Protein AF-A0A7V5ZGB4-F1 (afdb_monomer_lite)

pLDDT: mean 80.27, std 27.48, range [22.86, 98.88]

Foldseek 3Di:
DDDDDDDDDDDDDDDDDDDDDDDDDDDDDDDDDDDPDDPPPPPPPPDPDDDDDDDDDDDDDDDDDDDDDDDDDDDDDDDDDDDDDDDDDDDDDDDDDDDDDDDDDDDDDDDDDDDDDDDDDDDDDDDDDPDDPFPQQLVQVQVVCVPDDFDPFFFAFFLVLVVVLLCCCCPVVPDPPLLLLLLLLVLLLVCCCVVPVVWAEEEEEAALDSLSLSSLSNQLVNVVVPHQYEYEYLADLVSRDDSSVVSNVSSVVSPHRYHYCNPHPVVVLVSLVPGQEYEYSHDAQPDDDADDDPRLVSLVSQQPSPHAYEYRAFWPRDHLAWQDRPGRTHQHLAYEHEDGHGPLCQHPPSVRSHRHYHYGYSPRDPVSSVVRGQFTEDTLQVLLVLDDDDDPPDALPLLWEEEEAEAWAVQLLLQLLLQLLLVLLAHSAYEYEFAPNSQVVSCVSCVRHHYDHAHADPVRAHQLPDCLVVLVRGQAYEYARHRDQDPRSLSNLVCCLVRHQEHYEYEHNRLVNQFCPLLSLVPHNYAYEYEDELVSLCRNNVHDSVVCSGHVQVSQQVSQCSNQYWYQHDDQQTWTYHNDDGIYTYNAADQLCVDPSLRSSLSSNLSSSSSSVRDNSSSNRSSSNLLRVLRVVQPVVDPHHDDSSSSSVSSNVSSVVSNVVD

Sequence (662 aa):
MVTSLMGLPWALVMVPATTKTSAGPSGAACEAPAAVARAALARKATSLRNGEFSAMRSVLSDGEARAGTAQPRQQPPGRAPRWLAGVPAGCRHDAQPSSTCALTHLEKLTGRGTGRCQQPREGRRSRAGCQRPRADPLREAARRGQDGGGGPMIPVLDVAGMREADRLTIQELGLPSLVLMEAAADAVTTVVAERFGDSKRIVVAVGPGNNGGDGLAAARQLHCRGFEVVAVLLVEEARLEGDAARQLELARRFGVDVRDASADLAGFSASLAGASLVVDALFGTGLTRPLSGRWAEVVRAINASGVPVVAVDVPSGLSGSLASVPGETVEAAVTVTFGALKVCHVLPPAALRCGEVAVGDIGIPPWVLDSLARCRLLETAEVAGWLAPRSRDAHKGHFGHLLLVAGRHGRAGAAALAARAGVVGGAGLVTVATASGAVTPIQAAVPEAMVDPLPAGADGAVTGEGIEPLLAKATAVAVGPGLGTGDGPRRALETILAAWSGPLLLDADAVTLLAGRVEVLAGREGPTVLTPHPGELARLLGRETAAVAADRLGAAEEAARRGRAVVLAKGAATVVAGPDGPTLVNPTGTPGLASGGAGDVLTGVVGALLAQGVGAREAAAAGAWLHGRAAELAAGRFGGAVPASVVAEHVGLAERELREGA

Structure (mmCIF, N/CA/C/O backbone):
data_AF-A0A7V5ZGB4-F1
#
_entry.id   AF-A0A7V5ZGB4-F1
#
loop_
_atom_site.group_PDB
_atom_site.id
_atom_site.type_symbol
_atom_site.label_atom_id
_atom_site.label_alt_id
_atom_site.label_comp_id
_atom_site.label_asym_id
_atom_site.label_entity_id
_atom_site.label_seq_id
_atom_site.pdbx_PDB_ins_code
_atom_site.Cartn_x
_atom_site.Cartn_y
_atom_site.Cartn_z
_atom_site.occupancy
_atom_site.B_iso_or_equiv
_atom_site.auth_seq_id
_atom_site.auth_comp_id
_atom_site.auth_asym_id
_atom_site.auth_atom_id
_atom_site.pdbx_PDB_model_num
ATOM 1 N N . MET A 1 1 ? 41.050 -44.384 -34.301 1.00 30.30 1 MET A N 1
ATOM 2 C CA . MET A 1 1 ? 41.019 -45.801 -34.725 1.00 30.30 1 MET A CA 1
ATOM 3 C C . MET A 1 1 ? 39.585 -46.268 -34.528 1.00 30.30 1 MET A C 1
ATOM 5 O O . MET A 1 1 ? 39.168 -46.255 -33.385 1.00 30.30 1 MET A O 1
ATOM 9 N N . VAL A 1 2 ? 38.724 -46.569 -35.500 1.00 31.48 2 VAL A N 1
ATOM 10 C CA . VAL A 1 2 ? 38.759 -46.869 -36.951 1.00 31.48 2 VAL A CA 1
ATOM 11 C C . VAL A 1 2 ? 37.297 -46.591 -37.417 1.00 31.48 2 VAL A C 1
ATOM 13 O O . VAL A 1 2 ? 36.390 -47.011 -36.709 1.00 31.48 2 VAL A O 1
ATOM 16 N N . THR A 1 3 ? 37.019 -45.633 -38.325 1.00 31.98 3 THR A N 1
ATOM 17 C CA . THR A 1 3 ? 36.477 -45.811 -39.719 1.00 31.98 3 THR A CA 1
ATOM 18 C C . THR A 1 3 ? 35.401 -46.906 -39.865 1.00 31.98 3 THR A C 1
ATOM 20 O O . THR A 1 3 ? 35.596 -47.993 -39.350 1.00 31.98 3 THR A O 1
ATOM 23 N N . SER A 1 4 ? 34.257 -46.786 -40.553 1.00 30.06 4 SER A N 1
ATOM 24 C CA . SER A 1 4 ? 33.893 -46.227 -41.875 1.00 30.06 4 SER A CA 1
ATOM 25 C C . SER A 1 4 ? 32.355 -46.431 -42.033 1.00 30.06 4 SER A C 1
ATOM 27 O O . SER A 1 4 ? 31.855 -47.418 -41.510 1.00 30.06 4 SER A O 1
ATOM 29 N N . LEU A 1 5 ? 31.528 -45.502 -42.544 1.00 32.22 5 LEU A N 1
ATOM 30 C CA . LEU A 1 5 ? 31.216 -45.145 -43.954 1.00 32.22 5 LEU A CA 1
ATOM 31 C C . LEU A 1 5 ? 30.136 -46.007 -44.672 1.00 32.22 5 LEU A C 1
ATOM 33 O O . LEU A 1 5 ? 30.241 -47.226 -44.716 1.00 32.22 5 LEU A O 1
ATOM 37 N N . MET A 1 6 ? 29.227 -45.281 -45.359 1.00 28.53 6 MET A N 1
ATOM 38 C CA . MET A 1 6 ? 28.305 -45.630 -46.478 1.00 28.53 6 MET A CA 1
ATOM 39 C C . MET A 1 6 ? 26.892 -46.161 -46.121 1.00 28.53 6 MET A C 1
ATOM 41 O O . MET A 1 6 ? 26.761 -47.016 -45.263 1.00 28.53 6 MET A O 1
ATOM 45 N N . GLY A 1 7 ? 25.777 -45.715 -46.731 1.00 25.03 7 GLY A N 1
ATOM 46 C CA . GLY A 1 7 ? 25.574 -44.883 -47.928 1.00 25.03 7 GLY A CA 1
ATOM 47 C C . GLY A 1 7 ? 24.108 -44.418 -48.146 1.00 25.03 7 GLY A C 1
ATOM 48 O O . GLY A 1 7 ? 23.173 -44.940 -47.550 1.00 25.03 7 GLY A O 1
ATOM 49 N N . LEU A 1 8 ? 23.990 -43.384 -48.990 1.00 28.39 8 LEU A N 1
ATOM 50 C CA . LEU A 1 8 ? 22.841 -42.600 -49.517 1.00 28.39 8 LEU A CA 1
ATOM 51 C C . LEU A 1 8 ? 21.956 -43.396 -50.533 1.00 28.39 8 LEU A C 1
ATOM 53 O O . LEU A 1 8 ? 22.288 -44.561 -50.747 1.00 28.39 8 LEU A O 1
ATOM 57 N N . PRO A 1 9 ? 20.943 -42.835 -51.268 1.00 40.94 9 PRO A N 1
ATOM 58 C CA . PRO A 1 9 ? 20.406 -41.453 -51.323 1.00 40.94 9 PRO A CA 1
ATOM 59 C C . PRO A 1 9 ? 18.859 -41.303 -51.320 1.00 40.94 9 PRO A C 1
ATOM 61 O O . PRO A 1 9 ? 18.101 -42.215 -51.639 1.00 40.94 9 PRO A O 1
ATOM 64 N N . TRP A 1 10 ? 18.403 -40.073 -51.052 1.00 26.20 10 TRP A N 1
ATOM 65 C CA . TRP A 1 10 ? 17.052 -39.579 -51.348 1.00 26.20 10 TRP A CA 1
ATOM 66 C C . TRP A 1 10 ? 17.016 -38.944 -52.744 1.00 26.20 10 TRP A C 1
ATOM 68 O O . TRP A 1 10 ? 17.941 -38.229 -53.132 1.00 26.20 10 TRP A O 1
ATOM 78 N N . ALA A 1 11 ? 15.949 -39.221 -53.494 1.00 27.48 11 ALA A N 1
ATOM 79 C CA . ALA A 1 11 ? 15.750 -38.754 -54.858 1.00 27.48 11 ALA A CA 1
ATOM 80 C C . ALA A 1 11 ? 15.211 -37.315 -54.924 1.00 27.48 11 ALA A C 1
ATOM 82 O O . ALA A 1 11 ? 14.317 -36.911 -54.182 1.00 27.48 11 ALA A O 1
ATOM 83 N N . LEU A 1 12 ? 15.782 -36.587 -55.879 1.00 26.50 12 LEU A N 1
ATOM 84 C CA . LEU A 1 12 ? 15.446 -35.263 -56.386 1.00 26.50 12 LEU A CA 1
ATOM 85 C C . LEU A 1 12 ? 14.103 -35.285 -57.145 1.00 26.50 12 LEU A C 1
ATOM 87 O O . LEU A 1 12 ? 13.947 -36.125 -58.026 1.00 26.50 12 LEU A O 1
ATOM 91 N N . VAL A 1 13 ? 13.224 -34.298 -56.934 1.00 25.72 13 VAL A N 1
ATOM 92 C CA . VAL A 1 13 ? 12.413 -33.710 -58.020 1.00 25.72 13 VAL A CA 1
ATOM 93 C C . VAL A 1 13 ? 12.281 -32.207 -57.766 1.00 25.72 13 VAL A C 1
ATOM 95 O O . VAL A 1 13 ? 11.729 -31.770 -56.762 1.00 25.72 13 VAL A O 1
ATOM 98 N N . MET A 1 14 ? 12.801 -31.423 -58.702 1.00 24.92 14 MET A N 1
ATOM 99 C CA . MET A 1 14 ? 12.564 -29.992 -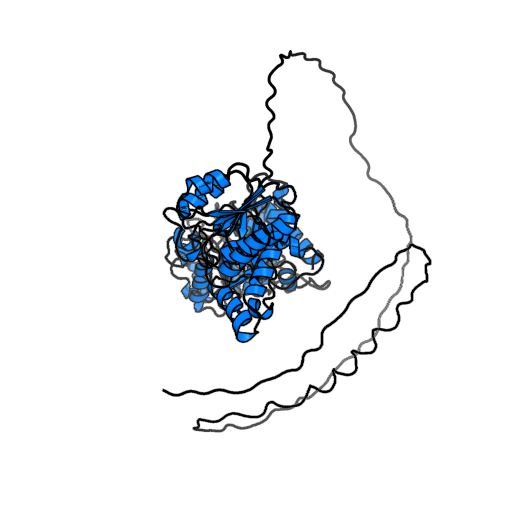58.871 1.00 24.92 14 MET A CA 1
ATOM 100 C C . MET A 1 14 ? 12.214 -29.748 -60.345 1.00 24.92 14 MET A C 1
ATOM 102 O O . MET A 1 14 ? 12.596 -30.552 -61.198 1.00 24.92 14 MET A O 1
ATOM 106 N N . VAL A 1 15 ? 11.647 -28.556 -60.595 1.00 27.30 15 VAL A N 1
ATOM 107 C CA . VAL A 1 15 ? 11.582 -27.789 -61.866 1.00 27.30 15 VAL A CA 1
ATOM 108 C C . VAL A 1 15 ? 10.271 -27.955 -62.682 1.00 27.30 15 VAL A C 1
ATOM 110 O O . VAL A 1 15 ? 9.793 -29.082 -62.781 1.00 27.30 15 VAL A O 1
ATOM 113 N N . PRO A 1 16 ? 9.711 -26.917 -63.373 1.00 39.53 16 PRO A N 1
ATOM 114 C CA . PRO A 1 16 ? 9.844 -25.441 -63.282 1.00 39.53 16 PRO A CA 1
ATOM 115 C C . PRO A 1 16 ? 8.510 -24.635 -63.278 1.00 39.53 16 PRO A C 1
ATOM 117 O O . PRO A 1 16 ? 7.418 -25.145 -63.505 1.00 39.53 16 PRO A O 1
ATOM 120 N N . ALA A 1 17 ? 8.666 -23.313 -63.118 1.00 30.25 17 ALA A N 1
ATOM 121 C CA . ALA A 1 17 ? 7.703 -22.227 -63.341 1.00 30.25 17 ALA A CA 1
ATOM 122 C C . ALA A 1 17 ? 7.402 -21.895 -64.827 1.00 30.25 17 ALA A C 1
ATOM 124 O O . ALA A 1 17 ? 8.215 -22.193 -65.697 1.00 30.25 17 ALA A O 1
ATOM 125 N N . THR A 1 18 ? 6.288 -21.183 -65.093 1.00 27.98 18 THR A N 1
ATOM 126 C CA . THR A 1 18 ? 6.079 -20.140 -66.150 1.00 27.98 18 THR A CA 1
ATOM 127 C C . THR A 1 18 ? 4.649 -19.545 -66.037 1.00 27.98 18 THR A C 1
ATOM 129 O O . THR A 1 18 ? 3.677 -20.283 -66.020 1.00 27.98 18 THR A O 1
ATOM 132 N N . THR A 1 19 ? 4.475 -18.279 -65.617 1.00 30.28 19 THR A N 1
ATOM 133 C CA . THR A 1 19 ? 4.226 -17.009 -66.367 1.00 30.28 19 THR A CA 1
ATOM 134 C C . THR A 1 19 ? 2.770 -16.610 -66.720 1.00 30.28 19 THR A C 1
ATOM 136 O O . THR A 1 19 ? 2.160 -17.208 -67.593 1.00 30.28 19 THR A O 1
ATOM 139 N N . LYS A 1 20 ? 2.391 -15.428 -66.182 1.00 27.73 20 LYS A N 1
ATOM 140 C CA . LYS A 1 20 ? 1.673 -14.255 -66.767 1.00 27.73 20 LYS A CA 1
ATOM 141 C C . LYS A 1 20 ? 0.133 -14.195 -66.967 1.00 27.73 20 LYS A C 1
ATOM 143 O O . LYS A 1 20 ? -0.467 -15.062 -67.581 1.00 27.73 20 LYS A O 1
ATOM 148 N N . THR A 1 21 ? -0.368 -12.979 -66.652 1.00 28.25 21 THR A N 1
ATOM 149 C CA . THR A 1 21 ? -1.541 -12.177 -67.136 1.00 28.25 21 THR A CA 1
ATOM 150 C C . THR A 1 21 ? -2.719 -12.075 -66.145 1.00 28.25 21 THR A C 1
ATOM 152 O O . THR A 1 21 ? -3.300 -13.079 -65.776 1.00 28.25 21 THR A O 1
ATOM 155 N N . SER A 1 22 ? -2.899 -10.959 -65.415 1.00 27.58 22 SER A N 1
ATOM 156 C CA . SER A 1 22 ? -3.471 -9.624 -65.736 1.00 27.58 22 SER A CA 1
ATOM 157 C C . SER A 1 22 ? -5.006 -9.565 -65.842 1.00 27.58 22 SER A C 1
ATOM 159 O O . SER A 1 22 ? -5.560 -10.217 -66.716 1.00 27.58 22 SER A O 1
ATOM 161 N N . ALA A 1 23 ? -5.600 -8.646 -65.057 1.00 29.52 23 ALA A N 1
ATOM 162 C CA . ALA A 1 23 ? -6.821 -7.846 -65.297 1.00 29.52 23 ALA A CA 1
ATOM 163 C C . ALA A 1 23 ? -7.997 -8.033 -64.307 1.00 29.52 23 ALA A C 1
ATOM 165 O O . ALA A 1 23 ? -8.744 -8.994 -64.391 1.00 29.52 23 ALA A O 1
ATOM 166 N N . GLY A 1 24 ? -8.196 -7.009 -63.463 1.00 26.75 24 GLY A N 1
ATOM 167 C CA . GLY A 1 24 ? -9.410 -6.170 -63.466 1.00 26.75 24 GLY A CA 1
ATOM 168 C C . GLY A 1 24 ? -10.706 -6.651 -62.780 1.00 26.75 24 GLY A C 1
ATOM 169 O O . GLY A 1 24 ? -10.885 -7.838 -62.564 1.00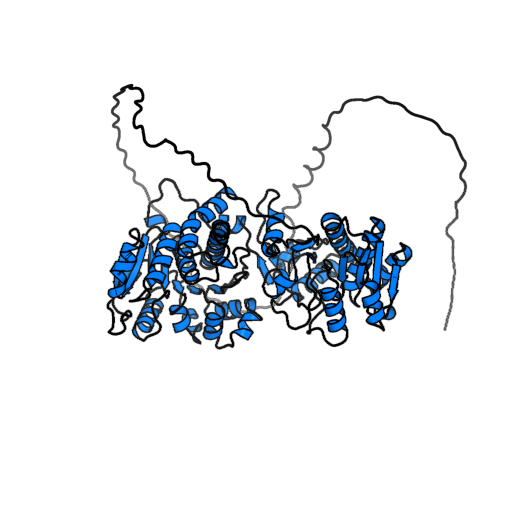 26.75 24 GLY A O 1
ATOM 170 N N . PRO A 1 25 ? -11.612 -5.716 -62.411 1.00 53.12 25 PRO A N 1
ATOM 171 C CA . PRO A 1 25 ? -12.420 -5.789 -61.187 1.00 53.12 25 PRO A CA 1
ATOM 172 C C . PRO A 1 25 ? -13.944 -5.883 -61.418 1.00 53.12 25 PRO A C 1
ATOM 174 O O . PRO A 1 25 ? -14.432 -5.569 -62.499 1.00 53.12 25 PRO A O 1
ATOM 177 N N . SER A 1 26 ? -14.687 -6.259 -60.370 1.00 28.67 26 SER A N 1
ATOM 178 C CA . SER A 1 26 ? -16.130 -6.041 -60.071 1.00 28.67 26 SER A CA 1
ATOM 179 C C . SER A 1 26 ? -16.602 -7.241 -59.231 1.00 28.67 26 SER A C 1
ATOM 181 O O . SER A 1 26 ? -16.187 -8.362 -59.477 1.00 28.67 26 SER A O 1
ATOM 183 N N . GLY A 1 27 ? -17.343 -7.128 -58.132 1.00 25.86 27 GLY A N 1
ATOM 184 C CA . GLY A 1 27 ? -18.430 -6.213 -57.829 1.00 25.86 27 GLY A CA 1
ATOM 185 C C . GLY A 1 27 ? -19.726 -7.022 -57.848 1.00 25.86 27 GLY A C 1
ATOM 186 O O . GLY A 1 27 ? -20.324 -7.133 -58.905 1.00 25.86 27 GLY A O 1
ATOM 187 N N . ALA A 1 28 ? -20.133 -7.599 -56.713 1.00 27.44 28 ALA A N 1
ATOM 188 C CA . ALA A 1 28 ? -21.532 -7.894 -56.384 1.00 27.44 28 ALA A CA 1
ATOM 189 C C . ALA A 1 28 ? -21.635 -8.474 -54.969 1.00 27.44 28 ALA A C 1
ATOM 191 O O . ALA A 1 28 ? -20.954 -9.433 -54.611 1.00 27.44 28 ALA A O 1
ATOM 192 N N . ALA A 1 29 ? -22.502 -7.848 -54.183 1.00 28.59 29 ALA A N 1
ATOM 193 C CA . ALA A 1 29 ? -22.952 -8.285 -52.878 1.00 28.59 29 ALA A CA 1
ATOM 194 C C . ALA A 1 29 ? -23.697 -9.626 -52.948 1.00 28.59 29 ALA A C 1
ATOM 196 O O . ALA A 1 29 ? -24.402 -9.888 -53.920 1.00 28.59 29 ALA A O 1
ATOM 197 N N . CYS A 1 30 ? -23.624 -10.411 -51.874 1.00 25.55 30 CYS A N 1
ATOM 198 C CA . CYS A 1 30 ? -24.725 -11.282 -51.485 1.00 25.55 30 CYS A CA 1
ATOM 199 C C . CYS A 1 30 ? -24.718 -11.490 -49.967 1.00 25.55 30 CYS A C 1
ATOM 201 O O . CYS A 1 30 ? -23.671 -11.636 -49.337 1.00 25.55 30 CYS A O 1
ATOM 203 N N . GLU A 1 31 ? -25.920 -11.417 -49.417 1.00 28.62 31 GLU A N 1
ATOM 204 C CA . GLU A 1 31 ? -26.294 -11.415 -48.010 1.00 28.62 31 GLU A CA 1
ATOM 205 C C . GLU A 1 31 ? -25.891 -12.698 -47.258 1.00 28.62 31 GLU A C 1
ATOM 207 O O . GLU A 1 31 ? -25.752 -13.777 -47.832 1.00 28.62 31 GLU A O 1
ATOM 212 N N . ALA A 1 32 ? -25.719 -12.559 -45.939 1.00 31.72 32 ALA A N 1
ATOM 213 C CA . ALA A 1 32 ? -25.468 -13.641 -44.987 1.00 31.72 32 ALA A CA 1
ATOM 214 C C . ALA A 1 32 ? -26.664 -14.622 -44.885 1.00 31.72 32 ALA A C 1
ATOM 216 O O . ALA A 1 32 ? -27.780 -14.278 -45.274 1.00 31.72 32 ALA A O 1
ATOM 217 N N . PRO A 1 33 ? -26.483 -15.808 -44.265 1.00 33.56 33 PRO A N 1
ATOM 218 C CA . PRO A 1 33 ? -26.745 -15.832 -42.824 1.00 33.56 33 PRO A CA 1
ATOM 219 C C . PRO A 1 33 ? -25.816 -16.732 -41.993 1.00 33.56 33 PRO A C 1
ATOM 221 O O . PRO A 1 33 ? -25.472 -17.862 -42.339 1.00 33.56 33 PRO A O 1
ATOM 224 N N . ALA A 1 34 ? -25.495 -16.222 -40.806 1.00 34.19 34 ALA A N 1
ATOM 225 C CA . ALA A 1 34 ? -24.959 -16.967 -39.681 1.00 34.19 34 ALA A CA 1
ATOM 226 C C . ALA A 1 34 ? -25.966 -18.023 -39.196 1.00 34.19 34 ALA A C 1
ATOM 228 O O . ALA A 1 34 ? -26.988 -17.650 -38.631 1.00 34.19 34 ALA A O 1
ATOM 229 N N . ALA A 1 35 ? -25.673 -19.319 -39.372 1.00 34.34 35 ALA A N 1
ATOM 230 C CA . ALA A 1 35 ? -26.358 -20.401 -38.647 1.00 34.34 35 ALA A CA 1
ATOM 231 C C . ALA A 1 35 ? -25.711 -21.802 -38.777 1.00 34.34 35 ALA A C 1
ATOM 233 O O . ALA A 1 35 ? -26.443 -22.779 -38.739 1.00 34.34 35 ALA A O 1
ATOM 234 N N . VAL A 1 36 ? -24.387 -21.989 -38.904 1.00 33.31 36 VAL A N 1
ATOM 235 C CA . VAL A 1 36 ? -23.796 -23.354 -38.816 1.00 33.31 36 VAL A CA 1
ATOM 236 C C . VAL A 1 36 ? -22.369 -23.334 -38.246 1.00 33.31 36 VAL A C 1
ATOM 238 O O . VAL A 1 36 ? -21.404 -23.529 -38.970 1.00 33.31 36 VAL A O 1
ATOM 241 N N . ALA A 1 37 ? -22.215 -23.094 -36.938 1.00 30.75 37 ALA A N 1
ATOM 242 C CA . ALA A 1 37 ? -20.968 -23.395 -36.204 1.00 30.75 37 ALA A CA 1
ATOM 243 C C . ALA A 1 37 ? -21.164 -23.446 -34.669 1.00 30.75 37 ALA A C 1
ATOM 245 O O . ALA A 1 37 ? -20.340 -22.950 -33.908 1.00 30.75 37 ALA A O 1
ATOM 246 N N . ARG A 1 38 ? -22.272 -24.025 -34.179 1.00 32.50 38 ARG A N 1
ATOM 247 C CA . ARG A 1 38 ? -22.493 -24.287 -32.733 1.00 32.50 38 ARG A CA 1
ATOM 248 C C . ARG A 1 38 ? -23.036 -25.690 -32.426 1.00 32.50 38 ARG A C 1
ATOM 250 O O . ARG A 1 38 ? -23.693 -25.895 -31.414 1.00 32.50 38 ARG A O 1
ATOM 257 N N . ALA A 1 39 ? -22.727 -26.679 -33.265 1.00 33.22 39 ALA A N 1
ATOM 258 C CA . ALA A 1 39 ? -23.197 -28.059 -33.075 1.00 33.22 39 ALA A CA 1
ATOM 259 C C . ALA A 1 39 ? -22.096 -29.140 -33.150 1.00 33.22 39 ALA A C 1
ATOM 261 O O . ALA A 1 39 ? -22.408 -30.310 -33.339 1.00 33.22 39 ALA A O 1
ATOM 262 N N . ALA A 1 40 ? -20.818 -28.782 -32.954 1.00 33.31 40 ALA A N 1
ATOM 263 C CA . ALA A 1 40 ? -19.699 -29.741 -32.977 1.00 33.31 40 ALA A CA 1
ATOM 264 C C . ALA A 1 40 ? -18.853 -29.797 -31.683 1.00 33.31 40 ALA A C 1
ATOM 266 O O . ALA A 1 40 ? -17.840 -30.486 -31.647 1.00 33.31 40 ALA A O 1
ATOM 267 N N . LEU A 1 41 ? -19.277 -29.137 -30.596 1.00 34.84 41 LEU A N 1
ATOM 268 C CA . LEU A 1 41 ? -18.533 -29.083 -29.320 1.00 34.84 41 LEU A CA 1
ATOM 269 C C . LEU A 1 41 ? -19.355 -29.493 -28.082 1.00 34.84 41 LEU A C 1
ATOM 271 O O . LEU A 1 41 ? -18.963 -29.217 -26.956 1.00 34.84 41 LEU A O 1
ATOM 275 N N . ALA A 1 42 ? -20.469 -30.211 -28.271 1.00 35.69 42 ALA A N 1
ATOM 276 C CA . ALA A 1 42 ? -21.334 -30.684 -27.179 1.00 35.69 42 ALA A CA 1
ATOM 277 C C . ALA A 1 42 ? -21.522 -32.217 -27.136 1.00 35.69 42 ALA A C 1
ATOM 279 O O . ALA A 1 42 ? -22.493 -32.710 -26.570 1.00 35.69 42 ALA A O 1
ATOM 280 N N . ARG A 1 43 ? -20.603 -33.000 -27.725 1.00 33.38 43 ARG A N 1
ATOM 281 C CA . ARG A 1 43 ? -20.620 -34.481 -27.648 1.00 33.38 43 ARG A CA 1
ATOM 282 C C . ARG A 1 43 ? -19.262 -35.121 -27.331 1.00 33.38 43 ARG A C 1
ATOM 284 O O . ARG A 1 43 ? -19.006 -36.258 -27.710 1.00 33.38 43 ARG A O 1
ATOM 291 N N . LYS A 1 44 ? -18.393 -34.413 -26.602 1.00 34.28 44 LYS A N 1
ATOM 292 C CA . LYS A 1 44 ? -17.127 -34.979 -26.095 1.00 34.28 44 LYS A CA 1
ATOM 293 C C . LYS A 1 44 ? -16.775 -34.556 -24.660 1.00 34.28 44 LYS A C 1
ATOM 295 O O . LYS A 1 44 ? -15.611 -34.550 -24.290 1.00 34.28 44 LYS A O 1
ATOM 300 N N . ALA A 1 45 ? -17.786 -34.231 -23.849 1.00 33.78 45 ALA A N 1
ATOM 301 C CA . ALA A 1 45 ? -17.633 -33.818 -22.448 1.00 33.78 45 ALA A CA 1
ATOM 302 C C . ALA A 1 45 ? -18.508 -34.646 -21.481 1.00 33.78 45 ALA A C 1
ATOM 304 O O . ALA A 1 45 ? -19.018 -34.136 -20.488 1.00 33.78 45 ALA A O 1
ATOM 305 N N . THR A 1 46 ? -18.709 -35.936 -21.773 1.00 34.53 46 THR A N 1
ATOM 306 C CA . THR A 1 46 ? -19.477 -36.849 -20.899 1.00 34.53 46 THR A CA 1
ATOM 307 C C . THR A 1 46 ? -18.887 -38.264 -20.876 1.00 34.53 46 THR A C 1
ATOM 309 O O . THR A 1 46 ? -19.612 -39.248 -20.916 1.00 34.53 46 THR A O 1
ATOM 312 N N . SER A 1 47 ? -17.553 -38.374 -20.846 1.00 31.95 47 SER A N 1
ATOM 313 C CA . SER A 1 47 ? -16.856 -39.674 -20.764 1.00 31.95 47 SER A CA 1
ATOM 314 C C . SER A 1 47 ? -15.501 -39.635 -20.033 1.00 31.95 47 SER A C 1
ATOM 316 O O . SER A 1 47 ? -14.724 -40.574 -20.152 1.00 31.95 47 SER A O 1
ATOM 318 N N . LEU A 1 48 ? -15.187 -38.581 -19.272 1.00 32.41 48 LEU A N 1
ATOM 319 C CA . LEU A 1 48 ? -13.955 -38.514 -18.462 1.00 32.41 48 LEU A CA 1
ATOM 320 C C . LEU A 1 48 ? -14.233 -37.919 -17.072 1.00 32.41 48 LEU A C 1
ATOM 322 O O . LEU A 1 48 ? -13.560 -37.011 -16.595 1.00 32.41 48 LEU A O 1
ATOM 326 N N . ARG A 1 49 ? -15.280 -38.426 -16.421 1.00 35.66 49 ARG A N 1
ATOM 327 C CA . ARG A 1 49 ? -15.391 -38.459 -14.960 1.00 35.66 49 ARG A CA 1
ATOM 328 C C . ARG A 1 49 ? -15.697 -39.908 -14.615 1.00 35.66 49 ARG A C 1
ATOM 330 O O . ARG A 1 49 ? -16.647 -40.452 -15.169 1.00 35.66 49 ARG A O 1
ATOM 337 N N . ASN A 1 50 ? -14.887 -40.480 -13.729 1.00 32.09 50 ASN A N 1
ATOM 338 C CA . ASN A 1 50 ? -14.827 -41.886 -13.303 1.00 32.09 50 ASN A CA 1
ATOM 339 C C . ASN A 1 50 ? -13.787 -42.719 -14.068 1.00 32.09 50 ASN A C 1
ATOM 341 O O . ASN A 1 50 ? -14.088 -43.349 -15.076 1.00 32.09 50 ASN A O 1
ATOM 345 N N . GLY A 1 51 ? -12.570 -42.750 -13.527 1.00 27.19 51 GLY A N 1
ATOM 346 C CA . GLY A 1 51 ? -11.533 -43.705 -13.899 1.00 27.19 51 GLY A CA 1
ATOM 347 C C . GLY A 1 51 ? -10.164 -43.246 -13.414 1.00 27.19 51 GLY A C 1
ATOM 348 O O . GLY A 1 51 ? -9.657 -42.258 -13.921 1.00 27.19 51 GLY A O 1
ATOM 349 N N . GLU A 1 52 ? -9.600 -43.990 -12.461 1.00 30.00 52 GLU A N 1
ATOM 350 C CA . GLU A 1 52 ? -8.166 -44.037 -12.119 1.00 30.00 52 GLU A CA 1
ATOM 351 C C . GLU A 1 52 ? -7.615 -42.990 -11.131 1.00 30.00 52 GLU A C 1
ATOM 353 O O . GLU A 1 52 ? -6.939 -42.035 -11.484 1.00 30.00 52 GLU A O 1
ATOM 358 N N . PHE A 1 53 ? -7.806 -43.271 -9.837 1.00 28.94 53 PHE A N 1
ATOM 359 C CA . PHE A 1 53 ? -6.746 -43.098 -8.836 1.00 28.94 53 PHE A CA 1
ATOM 360 C C . PHE A 1 53 ? -6.684 -44.377 -7.989 1.00 28.94 53 PHE A C 1
ATOM 362 O O . PHE A 1 53 ? -7.444 -44.568 -7.042 1.00 28.94 53 PHE A O 1
ATOM 369 N N . SER A 1 54 ? -5.807 -45.294 -8.392 1.00 25.52 54 SER A N 1
ATOM 370 C CA . SER A 1 54 ? -5.387 -46.480 -7.644 1.00 25.52 54 SER A CA 1
ATOM 371 C C . SER A 1 54 ? -3.921 -46.751 -7.992 1.00 25.52 54 SER A C 1
ATOM 373 O O . SER A 1 54 ? -3.527 -46.555 -9.137 1.00 25.52 54 SER A O 1
ATOM 375 N N . ALA A 1 55 ? -3.165 -47.221 -6.997 1.00 27.41 55 ALA A N 1
ATOM 376 C CA . ALA A 1 55 ? -1.703 -47.307 -6.885 1.00 27.41 55 ALA A CA 1
ATOM 377 C C . ALA A 1 55 ? -1.047 -45.948 -6.543 1.00 27.41 55 ALA A C 1
ATOM 379 O O . ALA A 1 55 ? -1.206 -44.972 -7.256 1.00 27.41 55 ALA A O 1
ATOM 380 N N . MET A 1 56 ? -0.313 -45.767 -5.442 1.00 25.58 56 MET A N 1
ATOM 381 C CA . MET A 1 56 ? 0.520 -46.720 -4.714 1.00 25.58 56 MET A CA 1
ATOM 382 C C . MET A 1 56 ? 0.799 -46.167 -3.300 1.00 25.58 56 MET A C 1
ATOM 384 O O . MET A 1 56 ? 1.290 -45.050 -3.152 1.00 25.58 56 MET A O 1
ATOM 388 N N . ARG A 1 57 ? 0.486 -46.946 -2.256 1.00 27.17 57 ARG A N 1
ATOM 389 C CA . ARG A 1 57 ? 1.015 -46.781 -0.890 1.00 27.17 57 ARG A CA 1
ATOM 390 C C . ARG A 1 57 ? 1.654 -48.104 -0.468 1.00 27.17 57 ARG A C 1
ATOM 392 O O . ARG A 1 57 ? 0.964 -49.113 -0.391 1.00 27.17 57 ARG A O 1
ATOM 399 N N . SER A 1 58 ? 2.938 -48.058 -0.144 1.00 27.28 58 SER A N 1
ATOM 400 C CA . SER A 1 58 ? 3.654 -48.870 0.854 1.00 27.28 58 SER A CA 1
ATOM 401 C C . SER A 1 58 ? 4.957 -48.085 1.107 1.00 27.28 58 SER A C 1
ATOM 403 O O . SER A 1 58 ? 5.467 -47.464 0.183 1.00 27.28 58 SER A O 1
ATOM 405 N N . VAL A 1 59 ? 5.502 -47.873 2.304 1.00 28.14 59 VAL A N 1
ATOM 406 C CA . VAL A 1 59 ? 5.760 -48.707 3.488 1.00 28.14 59 VAL A CA 1
ATOM 407 C C . VAL A 1 59 ? 5.921 -47.690 4.652 1.00 28.14 59 VAL A C 1
ATOM 409 O O . VAL A 1 59 ? 6.531 -46.647 4.444 1.00 28.14 59 VAL A O 1
ATOM 412 N N . LEU A 1 60 ? 5.277 -47.800 5.816 1.00 27.50 60 LEU A N 1
ATOM 413 C CA . LEU A 1 60 ? 5.764 -48.512 7.004 1.00 27.50 60 LEU A CA 1
ATOM 414 C C . LEU A 1 60 ? 4.654 -48.568 8.072 1.00 27.50 60 LEU A C 1
ATOM 416 O O . LEU A 1 60 ? 3.936 -47.594 8.304 1.00 27.50 60 LEU A O 1
ATOM 420 N N . SER A 1 61 ? 4.563 -49.752 8.670 1.00 27.58 61 SER A N 1
ATOM 421 C CA . SER A 1 61 ? 3.913 -50.160 9.919 1.00 27.58 61 SER A CA 1
ATOM 422 C C . SER A 1 61 ? 4.598 -49.495 11.139 1.00 27.58 61 SER A C 1
ATOM 424 O O . SER A 1 61 ? 5.625 -48.848 10.961 1.00 27.58 61 SER A O 1
ATOM 426 N N . ASP A 1 62 ? 4.132 -49.482 12.392 1.00 27.22 62 ASP A N 1
ATOM 427 C CA . ASP A 1 62 ? 3.320 -50.368 13.242 1.00 27.22 62 ASP A CA 1
ATOM 428 C C . ASP A 1 62 ? 2.648 -49.504 14.343 1.00 27.22 62 ASP A C 1
ATOM 430 O O . ASP A 1 62 ? 3.187 -48.460 14.700 1.00 27.22 62 ASP A O 1
ATOM 434 N N . GLY A 1 63 ? 1.417 -49.803 14.791 1.00 26.31 63 GLY A N 1
ATOM 435 C CA . GLY A 1 63 ? 1.132 -50.428 16.107 1.00 26.31 63 GLY A CA 1
ATOM 436 C C . GLY A 1 63 ? 0.921 -49.359 17.206 1.00 26.31 63 GLY A C 1
ATOM 437 O O . GLY A 1 63 ? 1.721 -48.450 17.324 1.00 26.31 63 GLY A O 1
ATOM 438 N N . GLU A 1 64 ? -0.123 -49.295 18.035 1.00 28.20 64 GLU A N 1
ATOM 439 C CA . GLU A 1 64 ? -1.058 -50.284 18.567 1.00 28.20 64 GLU A CA 1
ATOM 440 C C . GLU A 1 64 ? -2.405 -49.636 18.961 1.00 28.20 64 GLU A C 1
ATOM 442 O O . GLU A 1 64 ? -2.564 -48.421 19.063 1.00 28.20 64 GLU A O 1
ATOM 447 N N . ALA A 1 65 ? -3.384 -50.510 19.184 1.00 28.47 65 ALA A N 1
ATOM 448 C CA . ALA A 1 65 ? -4.797 -50.259 19.411 1.00 28.47 65 ALA A CA 1
ATOM 449 C C . ALA A 1 65 ? -5.200 -50.036 20.885 1.00 28.47 65 ALA A C 1
ATOM 451 O O . ALA A 1 65 ? -4.534 -50.519 21.796 1.00 28.47 65 ALA A O 1
ATOM 452 N N . ARG A 1 66 ? -6.387 -49.431 21.082 1.00 29.19 66 ARG A N 1
ATOM 453 C CA . ARG A 1 66 ? -7.525 -49.873 21.942 1.00 29.19 66 ARG A CA 1
ATOM 454 C C . ARG A 1 66 ? -8.615 -48.782 21.903 1.00 29.19 66 ARG A C 1
ATOM 456 O O . ARG A 1 66 ? -8.371 -47.657 22.306 1.00 29.19 66 ARG A O 1
ATOM 463 N N . ALA A 1 67 ? -9.714 -48.985 21.173 1.00 29.03 67 ALA A N 1
ATOM 464 C CA . ALA A 1 67 ? -10.967 -49.643 21.585 1.00 29.03 67 ALA A CA 1
ATOM 465 C C . ALA A 1 67 ? -11.838 -48.801 22.547 1.00 29.03 67 ALA A C 1
ATOM 467 O O . ALA A 1 67 ? -11.476 -48.591 23.699 1.00 29.03 67 ALA A O 1
ATOM 468 N N . GLY A 1 68 ? -13.018 -48.381 22.069 1.00 26.59 68 GLY A N 1
ATOM 469 C CA . GLY A 1 68 ? -14.039 -47.666 22.844 1.00 26.59 68 GLY A CA 1
ATOM 470 C C . GLY A 1 68 ? -15.296 -47.369 22.019 1.00 26.59 68 GLY A C 1
ATOM 471 O O . GLY A 1 68 ? -15.327 -46.438 21.231 1.00 26.59 68 GLY A O 1
ATOM 472 N N . THR A 1 69 ? -16.302 -48.221 22.168 1.00 29.19 69 THR A N 1
ATOM 473 C CA . THR A 1 69 ? -17.550 -48.394 21.404 1.00 29.19 69 THR A CA 1
ATOM 474 C C . THR A 1 69 ? -18.672 -47.356 21.624 1.00 29.19 69 THR A C 1
ATOM 476 O O . THR A 1 69 ? -18.804 -46.815 22.714 1.00 29.19 69 THR A O 1
ATOM 479 N N . ALA A 1 70 ? -19.587 -47.313 20.633 1.00 28.52 70 ALA A N 1
ATOM 480 C CA . ALA A 1 70 ? -21.068 -47.269 20.737 1.00 28.52 70 ALA A CA 1
ATOM 481 C C . ALA A 1 70 ? -21.861 -45.946 20.523 1.00 28.52 70 ALA A C 1
ATOM 483 O O . ALA A 1 70 ? -22.069 -45.161 21.437 1.00 28.52 70 ALA A O 1
ATOM 484 N N . GLN A 1 71 ? -22.410 -45.852 19.297 1.00 31.12 71 GLN A N 1
ATOM 485 C CA . GLN A 1 71 ? -23.804 -45.595 18.849 1.00 31.12 71 GLN A CA 1
ATOM 486 C C . GLN A 1 71 ? -24.657 -44.357 19.269 1.00 31.12 71 GLN A C 1
ATOM 488 O O . GLN A 1 71 ? -24.637 -43.924 20.417 1.00 31.12 71 GLN A O 1
ATOM 493 N N . PRO A 1 72 ? -25.515 -43.847 18.340 1.00 33.69 72 PRO A N 1
ATOM 494 C CA . PRO A 1 72 ? -26.296 -42.611 18.484 1.00 33.69 72 PRO A CA 1
ATOM 495 C C . PRO A 1 72 ? -27.745 -42.833 18.968 1.00 33.69 72 PRO A C 1
ATOM 497 O O . PRO A 1 72 ? -28.353 -43.873 18.705 1.00 33.69 72 PRO A O 1
ATOM 500 N N . ARG A 1 73 ? -28.341 -41.818 19.615 1.00 29.86 73 ARG A N 1
ATOM 501 C CA . ARG A 1 73 ? -29.755 -41.804 20.037 1.00 29.86 73 ARG A CA 1
ATOM 502 C C . ARG A 1 73 ? -30.604 -40.755 19.299 1.00 29.86 73 ARG A C 1
ATOM 504 O O . ARG A 1 73 ? -30.336 -39.563 19.337 1.00 29.86 73 ARG A O 1
ATOM 511 N N . GLN A 1 74 ? -31.624 -41.312 18.653 1.00 29.00 74 GLN A N 1
ATOM 512 C CA . GLN A 1 74 ? -32.982 -40.888 18.276 1.00 29.00 74 GLN A CA 1
ATOM 513 C C . GLN A 1 74 ? -33.571 -39.541 18.771 1.00 29.00 74 GLN A C 1
ATOM 515 O O . GLN A 1 74 ? -33.443 -39.166 19.933 1.00 29.00 74 GLN A O 1
ATOM 520 N N . GLN A 1 75 ? -34.351 -38.919 17.867 1.00 34.09 75 GLN A N 1
ATOM 521 C CA . GLN A 1 75 ? -35.423 -37.926 18.107 1.00 34.09 75 GLN A CA 1
ATOM 522 C C . GLN A 1 75 ? -36.574 -38.493 18.964 1.00 34.09 75 GLN A C 1
ATOM 524 O O . GLN A 1 75 ? -36.712 -39.717 19.028 1.00 34.09 75 GLN A O 1
ATOM 529 N N . PRO A 1 76 ? -37.448 -37.634 19.544 1.00 39.16 76 PRO A N 1
ATOM 530 C CA . PRO A 1 76 ? -38.871 -37.629 19.122 1.00 39.16 76 PRO A CA 1
ATOM 531 C C . PRO A 1 76 ? -39.524 -36.192 19.221 1.00 39.16 76 PRO A C 1
ATOM 533 O O . PRO A 1 76 ? -38.770 -35.221 19.214 1.00 39.16 76 PRO A O 1
ATOM 536 N N . PRO A 1 77 ? -40.869 -35.964 19.194 1.00 43.19 77 PRO A N 1
ATOM 537 C CA . PRO A 1 77 ? -41.510 -35.169 18.131 1.00 43.19 77 PRO A CA 1
ATOM 538 C C . PRO A 1 77 ? -42.404 -33.980 18.597 1.00 43.19 77 PRO A C 1
ATOM 540 O O . PRO A 1 77 ? -42.815 -33.890 19.745 1.00 43.19 77 PRO A O 1
ATOM 543 N N . GLY A 1 78 ? -42.778 -33.122 17.634 1.00 27.56 78 GLY A N 1
ATOM 544 C CA . GLY A 1 78 ? -44.104 -32.496 17.444 1.00 27.56 78 GLY A CA 1
ATOM 545 C C . GLY A 1 78 ? -44.741 -31.592 18.518 1.00 27.56 78 GLY A C 1
ATOM 546 O O . GLY A 1 78 ? -45.087 -32.051 19.599 1.00 27.56 78 GLY A O 1
ATOM 547 N N . ARG A 1 79 ? -45.107 -30.358 18.119 1.00 28.75 79 ARG A N 1
ATOM 548 C CA . ARG A 1 79 ? -46.451 -29.750 18.312 1.00 28.75 79 ARG A CA 1
ATOM 549 C C . ARG A 1 79 ? -46.550 -28.356 17.671 1.00 28.75 79 ARG A C 1
ATOM 551 O O . ARG A 1 79 ? -45.730 -27.486 17.931 1.00 28.75 79 ARG A O 1
ATOM 558 N N . ALA A 1 80 ? -47.596 -28.156 16.870 1.00 31.11 80 ALA A N 1
ATOM 559 C CA . ALA A 1 80 ? -48.096 -26.851 16.431 1.00 31.11 80 ALA A CA 1
ATOM 560 C C . ALA A 1 80 ? -49.124 -26.296 17.439 1.00 31.11 80 ALA A C 1
ATOM 562 O O . ALA A 1 80 ? -49.687 -27.070 18.221 1.00 31.11 80 ALA A O 1
ATOM 563 N N . PRO A 1 81 ? -49.472 -24.999 17.339 1.00 38.38 81 PRO A N 1
ATOM 564 C CA . PRO A 1 81 ? -50.894 -24.666 17.250 1.00 38.38 81 PRO A CA 1
ATOM 565 C C . PRO A 1 81 ? -51.241 -23.594 16.197 1.00 38.38 81 PRO A C 1
ATOM 567 O O . PRO A 1 81 ? -50.487 -22.666 15.921 1.00 38.38 81 PRO A O 1
ATOM 570 N N . ARG A 1 82 ? -52.449 -23.753 15.642 1.00 29.72 82 ARG A N 1
ATOM 571 C CA . ARG A 1 82 ? -53.246 -22.787 14.861 1.00 29.72 82 ARG A CA 1
ATOM 572 C C . ARG A 1 82 ? -53.896 -21.739 15.775 1.00 29.72 82 ARG A C 1
ATOM 574 O O . ARG A 1 82 ? -54.414 -22.155 16.800 1.00 29.72 82 ARG A O 1
ATOM 581 N N . TRP A 1 83 ? -54.032 -20.494 15.297 1.00 28.50 83 TRP A N 1
ATOM 582 C CA . TRP A 1 83 ? -55.189 -19.568 15.440 1.00 28.50 83 TRP A CA 1
ATOM 583 C C . TRP A 1 83 ? -55.069 -18.523 14.300 1.00 28.50 83 TRP A C 1
ATOM 585 O O . TRP A 1 83 ? -54.011 -17.927 14.153 1.00 28.50 83 TRP A O 1
ATOM 595 N N . LEU A 1 84 ? -55.896 -18.528 13.245 1.00 27.73 84 LEU A N 1
ATOM 596 C CA . LEU A 1 84 ? -57.230 -17.918 13.044 1.00 27.73 84 LEU A CA 1
ATOM 597 C C . LEU A 1 84 ? -57.311 -16.374 13.143 1.00 27.73 84 LEU A C 1
ATOM 599 O O . LEU A 1 84 ? -57.329 -15.821 14.231 1.00 27.73 84 LEU A O 1
ATOM 603 N N . ALA A 1 85 ? -57.477 -15.774 11.952 1.00 27.98 85 ALA A N 1
ATOM 604 C CA . ALA A 1 85 ? -58.419 -14.717 11.545 1.00 27.98 85 ALA A CA 1
ATOM 605 C C . ALA A 1 85 ? -58.419 -13.327 12.220 1.00 27.98 85 ALA A C 1
ATOM 607 O O . ALA A 1 85 ? -58.578 -13.196 13.426 1.00 27.98 85 ALA A O 1
ATOM 608 N N . GLY A 1 86 ? -58.436 -12.280 11.380 1.00 26.58 86 GLY A N 1
ATOM 609 C CA . GLY A 1 86 ? -58.920 -10.950 11.769 1.00 26.58 86 GLY A CA 1
ATOM 610 C C . GLY A 1 86 ? -58.448 -9.799 10.880 1.00 26.58 86 GLY A C 1
ATOM 611 O O . GLY A 1 86 ? -57.578 -9.037 11.277 1.00 26.58 86 GLY A O 1
ATOM 612 N N . VAL A 1 87 ? -59.037 -9.656 9.690 1.00 30.70 87 VAL A N 1
ATOM 613 C CA . VAL A 1 87 ? -59.018 -8.408 8.900 1.00 30.70 87 VAL A CA 1
ATOM 614 C C . VAL A 1 87 ? -60.037 -7.432 9.503 1.00 30.70 87 VAL A C 1
ATOM 616 O O . VAL A 1 87 ? -61.110 -7.873 9.918 1.00 30.70 87 VAL A O 1
ATOM 619 N N . PRO A 1 88 ? -59.777 -6.116 9.446 1.00 33.75 88 PRO A N 1
ATOM 620 C CA . PRO A 1 88 ? -60.827 -5.216 8.982 1.00 33.75 88 PRO A CA 1
ATOM 621 C C . PRO A 1 88 ? -60.363 -4.274 7.862 1.00 33.75 88 PRO A C 1
ATOM 623 O O . PRO A 1 88 ? -59.213 -3.852 7.780 1.00 33.75 88 PRO A O 1
ATOM 626 N N . ALA A 1 89 ? -61.324 -3.979 6.991 1.00 30.00 89 ALA A N 1
ATOM 627 C CA . ALA A 1 89 ? -61.258 -3.068 5.859 1.00 30.00 89 ALA A CA 1
ATOM 628 C C . ALA A 1 89 ? -61.758 -1.652 6.222 1.00 30.00 89 ALA A C 1
ATOM 630 O O . ALA A 1 89 ? -62.544 -1.496 7.154 1.00 30.00 89 ALA A O 1
ATOM 631 N N . GLY A 1 90 ? -61.391 -0.665 5.392 1.00 26.62 90 GLY A N 1
ATOM 632 C CA . GLY A 1 90 ? -61.939 0.706 5.348 1.00 26.62 90 GLY A CA 1
ATOM 633 C C . GLY A 1 90 ? -60.987 1.735 5.976 1.00 26.62 90 GLY A C 1
ATOM 634 O O . GLY A 1 90 ? -60.501 1.511 7.070 1.00 26.62 90 GLY A O 1
ATOM 635 N N . CYS A 1 91 ? -60.616 2.858 5.356 1.00 25.27 91 CYS A N 1
ATOM 636 C CA . CYS A 1 91 ? -61.383 3.743 4.482 1.00 25.27 91 CYS A CA 1
ATOM 637 C C . CYS A 1 91 ? -60.496 4.449 3.437 1.00 25.27 91 CYS A C 1
ATOM 639 O O . CYS A 1 91 ? -59.336 4.765 3.685 1.00 25.27 91 CYS A O 1
ATOM 641 N N . ARG A 1 92 ? -61.099 4.738 2.277 1.00 27.98 92 ARG A N 1
ATOM 642 C CA . ARG A 1 92 ? -60.627 5.693 1.258 1.00 27.98 92 ARG A CA 1
ATOM 643 C C . ARG A 1 92 ? -60.728 7.118 1.800 1.00 27.98 92 ARG A C 1
ATOM 645 O O . ARG A 1 92 ? -61.716 7.367 2.479 1.00 27.98 92 ARG A O 1
ATOM 652 N N . HIS A 1 93 ? -59.836 8.026 1.400 1.00 27.42 93 HIS A N 1
ATOM 653 C CA . HIS A 1 93 ? -60.130 9.443 1.121 1.00 27.42 93 HIS A CA 1
ATOM 654 C C . HIS A 1 93 ? -59.105 9.973 0.101 1.00 27.42 93 HIS A C 1
ATOM 656 O O . HIS A 1 93 ? -57.899 9.901 0.330 1.00 27.42 93 HIS A O 1
ATOM 662 N N . ASP A 1 94 ? -59.616 10.470 -1.026 1.00 29.64 94 ASP A N 1
ATOM 663 C CA . ASP A 1 94 ? -58.914 11.326 -1.984 1.00 29.64 94 ASP A CA 1
ATOM 664 C C . ASP A 1 94 ? -58.678 12.715 -1.371 1.00 29.64 94 ASP A C 1
ATOM 666 O O . ASP A 1 94 ? -59.600 13.270 -0.773 1.00 29.64 94 ASP A O 1
ATOM 670 N N . ALA A 1 95 ? -57.503 13.314 -1.590 1.00 27.97 95 ALA A N 1
ATOM 671 C CA . ALA A 1 95 ? -57.349 14.767 -1.728 1.00 27.97 95 ALA A CA 1
ATOM 672 C C . ALA A 1 95 ? -55.975 15.133 -2.322 1.00 27.97 95 ALA A C 1
ATOM 674 O O . ALA A 1 95 ? -54.934 14.614 -1.929 1.00 27.97 95 ALA A O 1
ATOM 675 N N . GLN A 1 96 ? -56.025 16.040 -3.293 1.00 29.33 96 GLN A N 1
ATOM 676 C CA . GLN A 1 96 ? -54.952 16.609 -4.109 1.00 29.33 96 GLN A CA 1
ATOM 677 C C . GLN A 1 96 ? -53.939 17.503 -3.349 1.00 29.33 96 GLN A C 1
ATOM 679 O O . GLN A 1 96 ? -54.164 17.831 -2.184 1.00 29.33 96 GLN A O 1
ATOM 684 N N . PRO A 1 97 ? -52.819 17.911 -3.996 1.00 36.78 97 PRO A N 1
ATOM 685 C CA . PRO A 1 97 ? -51.671 18.526 -3.335 1.00 36.78 97 PRO A CA 1
ATOM 686 C C . PRO A 1 97 ? -51.824 20.045 -3.181 1.00 36.78 97 PRO A C 1
ATOM 688 O O . PRO A 1 97 ? -52.331 20.723 -4.074 1.00 36.78 97 PRO A O 1
ATOM 691 N N . SER A 1 98 ? -51.300 20.600 -2.087 1.00 27.89 98 SER A N 1
ATOM 692 C CA . SER A 1 98 ? -51.184 22.048 -1.896 1.00 27.89 98 SER A CA 1
ATOM 693 C C . SER A 1 98 ? -49.730 22.477 -1.706 1.00 27.89 98 SER A C 1
ATOM 695 O O . SER A 1 98 ? -49.071 22.145 -0.723 1.00 27.89 98 SER A O 1
ATOM 697 N N . SER A 1 99 ? -49.276 23.271 -2.668 1.00 27.39 99 SER A N 1
ATOM 698 C CA . SER A 1 99 ? -48.191 24.244 -2.595 1.00 27.39 99 SER A CA 1
ATOM 699 C C . SER A 1 99 ? -48.338 25.210 -1.416 1.00 27.39 99 SER A C 1
ATOM 701 O O . SER A 1 99 ? -49.432 25.734 -1.228 1.00 27.39 99 SER A O 1
ATOM 703 N N . THR A 1 100 ? -47.246 25.544 -0.719 1.00 26.59 100 THR A N 1
ATOM 704 C CA . THR A 1 100 ? -46.720 26.919 -0.518 1.00 26.59 100 THR A CA 1
ATOM 705 C C . THR A 1 100 ? -45.601 26.927 0.530 1.00 26.59 100 THR A C 1
ATOM 707 O O . THR A 1 100 ? -45.832 26.578 1.679 1.00 26.59 100 THR A O 1
ATOM 710 N N . CYS A 1 101 ? -44.403 27.388 0.152 1.00 23.94 101 CYS A N 1
ATOM 711 C CA . CYS A 1 101 ? -43.796 28.556 0.801 1.00 23.94 101 CYS A CA 1
ATOM 712 C C . CYS A 1 101 ? -42.657 29.129 -0.071 1.00 23.94 101 CYS A C 1
ATOM 714 O O . CYS A 1 101 ? -41.560 28.586 -0.164 1.00 23.94 101 CYS A O 1
ATOM 716 N N . ALA A 1 102 ? -43.002 30.222 -0.750 1.00 28.11 102 ALA A N 1
ATOM 717 C CA . ALA A 1 102 ? -42.157 31.343 -1.169 1.00 28.11 102 ALA A CA 1
ATOM 718 C C . ALA A 1 102 ? -41.400 31.939 0.048 1.00 28.11 102 ALA A C 1
ATOM 720 O O . ALA A 1 102 ? -41.758 31.640 1.177 1.00 28.11 102 ALA A O 1
ATOM 721 N N . LEU A 1 103 ? -40.411 32.830 0.007 1.00 26.73 103 LEU A N 1
ATOM 722 C CA . LEU A 1 103 ? -39.734 33.706 -0.955 1.00 26.73 103 LEU A CA 1
ATOM 723 C C . LEU A 1 103 ? -38.600 34.359 -0.132 1.00 26.73 103 LEU A C 1
ATOM 725 O O . LEU A 1 103 ? -38.772 34.527 1.074 1.00 26.73 103 LEU A O 1
ATOM 729 N N . THR A 1 104 ? -37.520 34.786 -0.795 1.00 26.86 104 THR A N 1
ATOM 730 C CA . THR A 1 104 ? -36.593 35.923 -0.521 1.00 26.86 104 THR A CA 1
ATOM 731 C C . THR A 1 104 ? -35.180 35.506 -0.966 1.00 26.86 104 THR A C 1
ATOM 733 O O . THR A 1 104 ? -34.767 34.389 -0.706 1.00 26.86 104 THR A O 1
ATOM 736 N N . HIS A 1 105 ? -34.367 36.259 -1.706 1.00 26.59 105 HIS A N 1
ATOM 737 C CA . HIS A 1 105 ? -34.303 37.683 -2.020 1.00 26.59 105 HIS A CA 1
ATOM 738 C C . HIS A 1 105 ? -33.621 37.852 -3.395 1.00 26.59 105 HIS A C 1
ATOM 740 O O . HIS A 1 105 ? -32.649 37.162 -3.698 1.00 26.59 105 HIS A O 1
ATOM 746 N N . LEU A 1 106 ? -34.079 38.813 -4.195 1.00 27.47 106 LEU A N 1
ATOM 747 C CA . LEU A 1 106 ? -33.387 39.318 -5.381 1.00 27.47 106 LEU A CA 1
ATOM 748 C C . LEU A 1 106 ? -33.622 40.829 -5.400 1.00 27.47 106 LEU A C 1
ATOM 750 O O . LEU A 1 106 ? -34.777 41.230 -5.400 1.00 27.47 106 LEU A O 1
ATOM 754 N N . GLU A 1 107 ? -32.556 41.634 -5.354 1.00 28.08 107 GLU A N 1
ATOM 755 C CA . GLU A 1 107 ? -32.405 42.926 -6.052 1.00 28.08 107 GLU A CA 1
ATOM 756 C C . GLU A 1 107 ? -31.001 43.515 -5.789 1.00 28.08 107 GLU A C 1
ATOM 758 O O . GLU A 1 107 ? -30.576 43.663 -4.650 1.00 28.08 107 GLU A O 1
ATOM 763 N N . LYS A 1 108 ? -30.202 43.631 -6.863 1.00 28.84 108 LYS A N 1
ATOM 764 C CA . LYS A 1 108 ? -29.674 44.867 -7.489 1.00 28.84 108 LYS A CA 1
ATOM 765 C C . LYS A 1 108 ? -28.670 45.672 -6.652 1.00 28.84 108 LYS A C 1
ATOM 767 O O . LYS A 1 108 ? -29.010 46.178 -5.597 1.00 28.84 108 LYS A O 1
ATOM 772 N N . LEU A 1 109 ? -27.500 45.948 -7.245 1.00 26.52 109 LEU A N 1
ATOM 773 C CA . LEU A 1 109 ? -27.058 47.319 -7.551 1.00 26.52 109 LEU A CA 1
ATOM 774 C C . LEU A 1 109 ? -25.797 47.335 -8.435 1.00 26.52 109 LEU A C 1
ATOM 776 O O . LEU A 1 109 ? -24.807 46.648 -8.205 1.00 26.52 109 LEU A O 1
ATOM 780 N N . THR A 1 110 ? -25.890 48.151 -9.478 1.00 31.03 110 THR A N 1
ATOM 781 C CA . THR A 1 110 ? -24.866 48.557 -10.441 1.00 31.03 110 THR A CA 1
ATOM 782 C C . THR A 1 110 ? -23.888 49.569 -9.842 1.00 31.03 110 THR A C 1
ATOM 784 O O . THR A 1 110 ? -24.320 50.482 -9.144 1.00 31.03 110 THR A O 1
ATOM 787 N N . GLY A 1 111 ? -22.611 49.514 -10.230 1.00 25.42 111 GLY A N 1
ATOM 788 C CA . GLY A 1 111 ? -21.642 50.578 -9.957 1.00 25.42 111 GLY A CA 1
ATOM 789 C C . GLY A 1 111 ? -20.465 50.555 -10.931 1.00 25.42 111 GLY A C 1
ATOM 790 O O . GLY A 1 111 ? -19.583 49.710 -10.829 1.00 25.42 111 GLY A O 1
ATOM 791 N N . ARG A 1 112 ? -20.462 51.487 -11.893 1.00 31.33 112 ARG A N 1
ATOM 792 C CA . ARG A 1 112 ? -19.297 51.833 -12.721 1.00 31.33 112 ARG A CA 1
ATOM 793 C C . ARG A 1 112 ? -18.274 52.580 -11.859 1.00 31.33 112 ARG A C 1
ATOM 795 O O . ARG A 1 112 ? -18.648 53.517 -11.163 1.00 31.33 112 ARG A O 1
ATOM 802 N N . GLY A 1 113 ? -16.996 52.235 -11.992 1.00 26.12 113 GLY A N 1
ATOM 803 C CA . GLY A 1 113 ? -15.875 52.979 -11.418 1.00 26.12 113 GLY A CA 1
ATOM 804 C C . GLY A 1 113 ? -14.649 52.863 -12.317 1.00 26.12 113 GLY A C 1
ATOM 805 O O . GLY A 1 113 ? -14.063 51.797 -12.460 1.00 26.12 113 GLY A O 1
ATOM 806 N N . THR A 1 114 ? -14.315 53.965 -12.974 1.00 28.81 114 THR A N 1
ATOM 807 C CA . THR A 1 114 ? -13.165 54.179 -13.857 1.00 28.81 114 THR A CA 1
ATOM 808 C C . THR A 1 114 ? -11.844 54.222 -13.087 1.00 28.81 114 THR A C 1
ATOM 810 O O . THR A 1 114 ? -11.751 54.932 -12.091 1.00 28.81 114 THR A O 1
ATOM 813 N N . GLY A 1 115 ? -10.794 53.583 -13.612 1.00 26.42 115 GLY A N 1
ATOM 814 C CA . GLY A 1 115 ? -9.421 53.751 -13.130 1.00 26.42 115 GLY A CA 1
ATOM 815 C C . GLY A 1 115 ? -8.394 53.301 -14.168 1.00 26.42 115 GLY A C 1
ATOM 816 O O . GLY A 1 115 ? -8.147 52.112 -14.331 1.00 26.42 115 GLY A O 1
ATOM 817 N N . ARG A 1 116 ? -7.818 54.266 -14.896 1.00 25.92 116 ARG A N 1
ATOM 818 C CA . ARG A 1 116 ? -6.627 54.100 -15.747 1.00 25.92 116 ARG A CA 1
ATOM 819 C C . ARG A 1 116 ? -5.421 53.701 -14.890 1.00 25.92 116 ARG A C 1
ATOM 821 O O . ARG A 1 116 ? -5.184 54.365 -13.890 1.00 25.92 116 ARG A O 1
ATOM 828 N N . CYS A 1 117 ? -4.579 52.787 -15.380 1.00 24.16 117 CYS A N 1
ATOM 829 C CA . CYS A 1 117 ? -3.124 52.969 -15.309 1.00 24.16 117 CYS A CA 1
ATOM 830 C C . CYS A 1 117 ? -2.373 52.128 -16.363 1.00 24.16 117 CYS A C 1
ATOM 832 O O . CYS A 1 117 ? -2.385 50.904 -16.346 1.00 24.16 117 CYS A O 1
ATOM 834 N N . GLN A 1 118 ? -1.820 52.873 -17.322 1.00 27.41 118 GLN A N 1
ATOM 835 C CA . GLN A 1 118 ? -0.611 52.717 -18.145 1.00 27.41 118 GLN A CA 1
ATOM 836 C C . GLN A 1 118 ? 0.096 51.344 -18.262 1.00 27.41 118 GLN A C 1
ATOM 838 O O . GLN A 1 118 ? 0.533 50.748 -17.285 1.00 27.41 118 GLN A O 1
ATOM 843 N N . GLN A 1 119 ? 0.318 50.934 -19.521 1.00 28.28 119 GLN A N 1
ATOM 844 C CA . GLN A 1 119 ? 1.388 50.010 -19.937 1.00 28.28 119 GLN A CA 1
ATOM 845 C C . GLN A 1 119 ? 2.776 50.684 -19.816 1.00 28.28 119 GLN A C 1
ATOM 847 O O . GLN A 1 119 ? 2.852 51.914 -19.795 1.00 28.28 119 GLN A O 1
ATOM 852 N N . PRO A 1 120 ? 3.869 49.897 -19.862 1.00 31.89 120 PRO A N 1
ATOM 853 C CA . PRO A 1 120 ? 4.494 49.682 -21.170 1.00 31.89 120 PRO A CA 1
ATOM 854 C C . PRO A 1 120 ? 4.782 48.207 -21.510 1.00 31.89 120 PRO A C 1
ATOM 856 O O . PRO A 1 120 ? 4.996 47.358 -20.650 1.00 31.89 120 PRO A O 1
ATOM 859 N N . ARG A 1 121 ? 4.774 47.946 -22.825 1.00 27.52 121 ARG A N 1
ATOM 860 C CA . ARG A 1 121 ? 5.359 46.790 -23.535 1.00 27.52 121 ARG A CA 1
ATOM 861 C C . ARG A 1 121 ? 6.853 46.683 -23.154 1.00 27.52 121 ARG A C 1
ATOM 863 O O . ARG A 1 121 ? 7.464 47.709 -22.900 1.00 27.52 121 ARG A O 1
ATOM 870 N N . GLU A 1 122 ? 7.512 45.530 -23.051 1.00 27.44 122 GLU A N 1
ATOM 871 C CA . GLU A 1 122 ? 7.762 44.529 -24.094 1.00 27.44 122 GLU A CA 1
ATOM 872 C C . GLU A 1 122 ? 8.598 43.375 -23.485 1.00 27.44 122 GLU A C 1
ATOM 874 O O . GLU A 1 122 ? 9.370 43.604 -22.557 1.00 27.44 122 GLU A O 1
ATOM 879 N N . GLY A 1 123 ? 8.488 42.146 -24.012 1.00 23.83 123 GLY A N 1
ATOM 880 C CA . GLY A 1 123 ? 9.407 41.047 -23.668 1.00 23.83 123 GLY A CA 1
ATOM 881 C C . GLY A 1 123 ? 8.758 39.667 -23.569 1.00 23.83 123 GLY A C 1
ATOM 882 O O . GLY A 1 123 ? 8.618 39.107 -22.485 1.00 23.83 123 GLY A O 1
ATOM 883 N N . ARG A 1 124 ? 8.367 39.092 -24.713 1.00 30.22 124 ARG A N 1
ATOM 884 C CA . ARG A 1 124 ? 7.924 37.693 -24.817 1.00 30.22 124 ARG A CA 1
ATOM 885 C C . ARG A 1 124 ? 9.033 36.744 -24.343 1.00 30.22 124 ARG A C 1
ATOM 887 O O . ARG A 1 124 ? 10.077 36.653 -24.980 1.00 30.22 124 ARG A O 1
ATOM 894 N N . ARG A 1 125 ? 8.757 35.952 -23.306 1.00 25.53 125 ARG A N 1
ATOM 895 C CA . ARG A 1 125 ? 9.348 34.619 -23.122 1.00 25.53 125 ARG A CA 1
ATOM 896 C C . ARG A 1 125 ? 8.217 33.625 -22.901 1.00 25.53 125 ARG A C 1
ATOM 898 O O . ARG A 1 125 ? 7.454 33.729 -21.945 1.00 25.53 125 ARG A O 1
ATOM 905 N N . SER A 1 126 ? 8.095 32.692 -23.835 1.00 26.42 126 SER A N 1
ATOM 906 C CA . SER A 1 126 ? 7.200 31.543 -23.784 1.00 26.42 126 SER A CA 1
ATOM 907 C C . SER A 1 126 ? 7.503 30.696 -22.546 1.00 26.42 126 SER A C 1
ATOM 909 O O . SER A 1 126 ? 8.518 30.002 -22.501 1.00 26.42 126 SER A O 1
ATOM 911 N N . ARG A 1 127 ? 6.624 30.733 -21.540 1.00 25.77 127 ARG A N 1
ATOM 912 C CA . ARG A 1 127 ? 6.582 29.702 -20.498 1.00 25.77 127 ARG A CA 1
ATOM 913 C C . ARG A 1 127 ? 5.858 28.485 -21.065 1.00 25.77 127 ARG A C 1
ATOM 915 O O . ARG A 1 127 ? 4.635 28.414 -21.041 1.00 25.77 127 ARG A O 1
ATOM 922 N N . ALA A 1 128 ? 6.641 27.562 -21.610 1.00 27.53 128 ALA A N 1
ATOM 923 C CA . ALA A 1 128 ? 6.248 26.168 -21.740 1.00 27.53 128 ALA A CA 1
ATOM 924 C C . ALA A 1 128 ? 6.309 25.498 -20.355 1.00 27.53 128 ALA A C 1
ATOM 926 O O . ALA A 1 128 ? 7.173 25.832 -19.545 1.00 27.53 128 ALA A O 1
ATOM 927 N N . GLY A 1 129 ? 5.403 24.549 -20.111 1.00 25.73 129 GLY A N 1
ATOM 928 C CA . GLY A 1 129 ? 5.523 23.581 -19.021 1.00 25.73 129 GLY A CA 1
ATOM 929 C C . GLY A 1 129 ? 4.766 23.924 -17.741 1.00 25.73 129 GLY A C 1
ATOM 930 O O . GLY A 1 129 ? 5.364 24.022 -16.675 1.00 25.73 129 GLY A O 1
ATOM 931 N N . CYS A 1 130 ? 3.437 24.037 -17.810 1.00 22.86 130 CYS A N 1
ATOM 932 C CA . CYS A 1 130 ? 2.612 23.728 -16.644 1.00 22.86 130 CYS A CA 1
ATOM 933 C C . CYS A 1 130 ? 2.758 22.218 -16.395 1.00 22.86 130 CYS A C 1
ATOM 935 O O . CYS A 1 130 ? 2.118 21.410 -17.068 1.00 22.86 130 CYS A O 1
ATOM 937 N N . GLN A 1 131 ? 3.685 21.837 -15.512 1.00 25.95 131 GLN A N 1
ATOM 938 C CA . GLN A 1 131 ? 3.806 20.465 -15.033 1.00 25.95 131 GLN A CA 1
ATOM 939 C C . GLN A 1 131 ? 2.499 20.126 -14.316 1.00 25.95 131 GLN A C 1
ATOM 941 O O . GLN A 1 131 ? 2.230 20.616 -13.219 1.00 25.95 131 GLN A O 1
ATOM 946 N N . ARG A 1 132 ? 1.655 19.321 -14.968 1.00 24.66 132 ARG A N 1
ATOM 947 C CA . ARG A 1 132 ? 0.568 18.627 -14.279 1.00 24.66 132 ARG A CA 1
ATOM 948 C C . ARG A 1 132 ? 1.198 17.828 -13.128 1.00 24.66 132 ARG A C 1
ATOM 950 O O . ARG A 1 132 ? 2.270 17.255 -13.338 1.00 24.66 132 ARG A O 1
ATOM 957 N N . PRO A 1 133 ? 0.592 17.789 -11.931 1.00 28.14 133 PRO A N 1
ATOM 958 C CA . PRO A 1 133 ? 1.082 16.920 -10.868 1.00 28.14 133 PRO A CA 1
ATOM 959 C C . PRO A 1 133 ? 1.169 15.486 -11.406 1.00 28.14 133 PRO A C 1
ATOM 961 O O . PRO A 1 133 ? 0.221 15.014 -12.038 1.00 28.14 133 PRO A O 1
ATOM 964 N N . ARG A 1 134 ? 2.327 14.835 -11.212 1.00 37.16 134 ARG A N 1
ATOM 965 C CA . ARG A 1 134 ? 2.545 13.424 -11.566 1.00 37.16 134 ARG A CA 1
ATOM 966 C C . ARG A 1 134 ? 1.396 12.610 -10.955 1.00 37.16 134 ARG A C 1
ATOM 968 O O . ARG A 1 134 ? 1.127 12.752 -9.761 1.00 37.16 134 ARG A O 1
ATOM 975 N N . ALA A 1 135 ? 0.675 11.848 -11.777 1.00 35.81 135 ALA A N 1
ATOM 976 C CA . ALA A 1 135 ? -0.370 10.959 -11.288 1.00 35.81 135 ALA A CA 1
ATOM 977 C C . ALA A 1 135 ? 0.257 9.909 -10.357 1.00 35.81 135 ALA A C 1
ATOM 979 O O . ALA A 1 135 ? 1.402 9.509 -10.554 1.00 35.81 135 ALA A O 1
ATOM 980 N N . ASP A 1 136 ? -0.471 9.522 -9.311 1.00 44.62 136 ASP A N 1
ATOM 981 C CA . ASP A 1 136 ? -0.042 8.479 -8.378 1.00 44.62 136 ASP A CA 1
ATOM 982 C C . ASP A 1 136 ? 0.073 7.134 -9.133 1.00 44.62 136 ASP A C 1
ATOM 984 O O . ASP A 1 136 ? -0.939 6.700 -9.687 1.00 44.62 136 ASP A O 1
ATOM 988 N N . PRO A 1 137 ? 1.250 6.478 -9.171 1.00 37.38 137 PRO A N 1
ATOM 989 C CA . PRO A 1 137 ? 1.479 5.177 -9.816 1.00 37.38 137 PRO A CA 1
ATOM 990 C C . PRO A 1 137 ? 0.413 4.114 -9.523 1.00 37.38 137 PRO A C 1
ATOM 992 O O . PRO A 1 137 ? 0.033 3.337 -10.399 1.00 37.38 137 PRO A O 1
ATOM 995 N N . LEU A 1 138 ? -0.119 4.107 -8.294 1.00 41.72 138 LEU A N 1
ATOM 996 C CA . LEU A 1 138 ? -1.129 3.142 -7.854 1.00 41.72 138 LEU A CA 1
ATOM 997 C C . LEU A 1 138 ? -2.494 3.381 -8.520 1.00 41.72 138 LEU A C 1
ATOM 999 O O . LEU A 1 138 ? -3.286 2.450 -8.666 1.00 41.72 138 LEU A O 1
ATOM 1003 N N . ARG A 1 139 ? -2.765 4.613 -8.978 1.00 44.25 139 ARG A N 1
ATOM 1004 C CA . ARG A 1 139 ? -4.029 4.985 -9.632 1.00 44.25 139 ARG A CA 1
ATOM 1005 C C . ARG A 1 139 ? -4.177 4.429 -11.041 1.00 44.25 139 ARG A C 1
ATOM 1007 O O . ARG A 1 139 ? -5.310 4.349 -11.501 1.00 44.25 139 ARG A O 1
ATOM 1014 N N . GLU A 1 140 ? -3.095 4.114 -11.750 1.00 40.88 140 GLU A N 1
ATOM 1015 C CA . GLU A 1 140 ? -3.175 3.639 -13.142 1.00 40.88 140 GLU A CA 1
ATOM 1016 C C . GLU A 1 140 ? -3.152 2.115 -13.259 1.00 40.88 140 GLU A C 1
ATOM 1018 O O . GLU A 1 140 ? -3.894 1.581 -14.085 1.00 40.88 140 GLU A O 1
ATOM 1023 N N . ALA A 1 141 ? -2.458 1.412 -12.355 1.00 38.22 141 ALA A N 1
ATOM 1024 C CA . ALA A 1 141 ? -2.612 -0.038 -12.209 1.00 38.22 141 ALA A CA 1
ATOM 1025 C C . ALA A 1 141 ? -4.084 -0.418 -11.939 1.00 38.22 141 ALA A C 1
ATOM 1027 O O . ALA A 1 141 ? -4.610 -1.332 -12.567 1.00 38.22 141 ALA A O 1
ATOM 1028 N N . ALA A 1 142 ? -4.786 0.370 -11.112 1.00 37.62 142 ALA A N 1
ATOM 1029 C CA . ALA A 1 142 ? -6.217 0.205 -10.846 1.00 37.62 142 ALA A CA 1
ATOM 1030 C C . ALA A 1 142 ? -7.137 0.622 -12.020 1.00 37.62 142 ALA A C 1
ATOM 1032 O O . ALA A 1 142 ? -8.266 0.146 -12.124 1.00 37.62 142 ALA A O 1
ATOM 1033 N N . ARG A 1 143 ? -6.695 1.503 -12.937 1.00 36.91 143 ARG A N 1
ATOM 1034 C CA . ARG A 1 143 ? -7.531 1.963 -14.071 1.00 36.91 143 ARG A CA 1
ATOM 1035 C C . ARG A 1 143 ? -7.703 0.911 -15.160 1.00 36.91 143 ARG A C 1
ATOM 1037 O O . ARG A 1 143 ? -8.724 0.936 -15.835 1.00 36.91 143 ARG A O 1
ATOM 1044 N N . ARG A 1 144 ? -6.769 -0.033 -15.317 1.00 40.19 144 ARG A N 1
ATOM 1045 C CA . ARG A 1 144 ? -6.942 -1.153 -16.264 1.00 40.19 144 ARG A CA 1
ATOM 1046 C C . ARG A 1 144 ? -7.937 -2.218 -15.774 1.00 40.19 144 ARG A C 1
ATOM 1048 O O . ARG A 1 144 ? -8.320 -3.073 -16.560 1.00 40.19 144 ARG A O 1
ATOM 1055 N N . GLY A 1 145 ? -8.421 -2.119 -14.531 1.00 34.47 145 GLY A N 1
ATOM 1056 C CA . GLY A 1 145 ? -9.580 -2.870 -14.029 1.00 34.47 145 GLY A CA 1
ATOM 1057 C C . GLY A 1 145 ? -10.941 -2.215 -14.321 1.00 34.47 145 GLY A C 1
ATOM 1058 O O . GLY A 1 145 ? -11.967 -2.741 -13.899 1.00 34.47 145 GLY A O 1
ATOM 1059 N N . GLN A 1 146 ? -10.981 -1.062 -15.008 1.00 35.47 146 GLN A N 1
ATOM 1060 C CA . GLN A 1 146 ? -12.229 -0.329 -15.281 1.00 35.47 146 GLN A CA 1
ATOM 1061 C C . GLN A 1 146 ? -12.953 -0.756 -16.565 1.00 35.47 146 GLN A C 1
ATOM 1063 O O . GLN A 1 146 ? -14.083 -0.318 -16.788 1.00 35.47 146 GLN A O 1
ATOM 1068 N N . ASP A 1 147 ? -12.384 -1.673 -17.350 1.00 31.27 147 ASP A N 1
ATOM 1069 C CA . ASP A 1 147 ? -13.111 -2.356 -18.422 1.00 31.27 147 ASP A CA 1
ATOM 1070 C C . ASP A 1 147 ? -13.950 -3.505 -17.831 1.00 31.27 147 ASP A C 1
ATOM 1072 O O . ASP A 1 147 ? -13.652 -4.681 -17.993 1.00 31.27 147 ASP A O 1
ATOM 1076 N N . GLY A 1 148 ? -15.005 -3.134 -17.097 1.00 31.17 148 GLY A N 1
ATOM 1077 C CA . GLY A 1 148 ? -16.193 -3.956 -16.839 1.00 31.17 148 GLY A CA 1
ATOM 1078 C C . GLY A 1 148 ? -15.964 -5.397 -16.366 1.00 31.17 148 GLY A C 1
ATOM 1079 O O . GLY A 1 148 ? -16.279 -6.339 -17.090 1.00 31.17 148 GLY A O 1
ATOM 1080 N N . GLY A 1 149 ? -15.523 -5.569 -15.119 1.00 29.34 149 GLY A N 1
ATOM 1081 C CA . GLY A 1 149 ? -15.566 -6.848 -14.406 1.00 29.34 149 GLY A CA 1
ATOM 1082 C C . GLY A 1 149 ? -14.550 -6.888 -13.273 1.00 29.34 149 GLY A C 1
ATOM 1083 O O . GLY A 1 149 ? -13.359 -7.021 -13.525 1.00 29.34 149 GLY A O 1
ATOM 1084 N N . GLY A 1 150 ? -15.005 -6.769 -12.024 1.00 39.25 150 GLY A N 1
ATOM 1085 C CA . GLY A 1 150 ? -14.133 -6.867 -10.854 1.00 39.25 150 GLY A CA 1
ATOM 1086 C C . GLY A 1 150 ? -13.383 -8.201 -10.811 1.00 39.25 150 GLY A C 1
ATOM 1087 O O . GLY A 1 150 ? -14.001 -9.250 -10.635 1.00 39.25 150 GLY A O 1
ATOM 1088 N N . GLY A 1 151 ? -12.065 -8.160 -11.010 1.00 51.66 151 GLY A N 1
ATOM 1089 C CA . GLY A 1 151 ? -11.188 -9.331 -10.957 1.00 51.66 151 GLY A CA 1
ATOM 1090 C C . GLY A 1 151 ? -10.762 -9.702 -9.528 1.00 51.66 151 GLY A C 1
ATOM 1091 O O . GLY A 1 151 ? -10.978 -8.921 -8.599 1.00 51.66 151 GLY A O 1
ATOM 1092 N N . PRO A 1 152 ? -10.155 -10.889 -9.333 1.00 74.88 152 PRO A N 1
ATOM 1093 C CA . PRO A 1 152 ? -9.530 -11.260 -8.063 1.00 74.88 152 PRO A CA 1
ATOM 1094 C C . PRO A 1 152 ? -8.342 -10.340 -7.735 1.00 74.88 152 PRO A C 1
ATOM 1096 O O . PRO A 1 152 ? -7.722 -9.778 -8.638 1.00 74.88 152 PRO A O 1
ATOM 1099 N N . MET A 1 153 ? -7.988 -10.234 -6.450 1.00 84.06 153 MET A 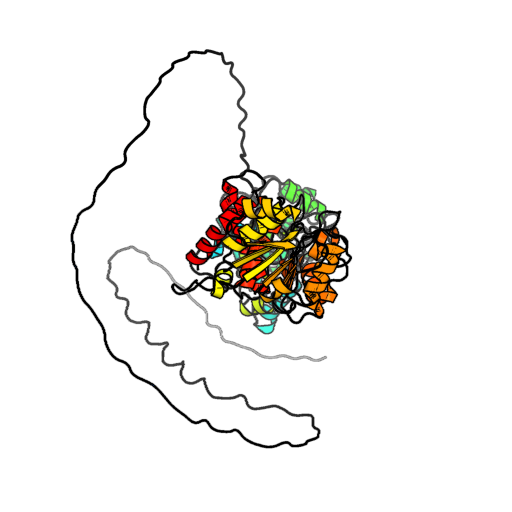N 1
ATOM 1100 C CA . MET A 1 153 ? -6.761 -9.604 -5.947 1.00 84.06 153 MET A CA 1
ATOM 1101 C C . MET A 1 153 ? -5.545 -9.911 -6.830 1.00 84.06 153 MET A C 1
ATOM 1103 O O . MET A 1 153 ? -5.217 -11.078 -7.074 1.00 84.06 153 MET A O 1
ATOM 1107 N N . ILE A 1 154 ? -4.808 -8.865 -7.204 1.00 91.25 154 ILE A N 1
ATOM 1108 C CA . ILE A 1 154 ? -3.673 -8.984 -8.120 1.00 91.25 154 ILE A CA 1
ATOM 1109 C C . ILE A 1 154 ? -2.463 -9.573 -7.374 1.00 91.25 154 ILE A C 1
ATOM 1111 O O . ILE A 1 154 ? -2.053 -9.014 -6.347 1.00 91.25 154 ILE A O 1
ATOM 1115 N N . PRO A 1 155 ? -1.856 -10.674 -7.858 1.00 95.00 155 PRO A N 1
ATOM 1116 C CA . PRO A 1 155 ? -0.648 -11.221 -7.258 1.00 95.00 155 PRO A CA 1
ATOM 1117 C C . PRO A 1 155 ? 0.536 -10.266 -7.454 1.00 95.00 155 PRO A C 1
ATOM 1119 O O . PRO A 1 155 ? 0.787 -9.751 -8.545 1.00 95.00 155 PRO A O 1
ATOM 1122 N N . VAL A 1 156 ? 1.287 -10.050 -6.376 1.00 97.00 156 VAL A N 1
ATOM 1123 C CA . VAL A 1 156 ? 2.543 -9.299 -6.370 1.00 97.00 156 VAL A CA 1
ATOM 1124 C C . VAL A 1 156 ? 3.646 -10.268 -5.975 1.00 97.00 156 VAL A C 1
ATOM 1126 O O . VAL A 1 156 ? 3.605 -10.854 -4.893 1.00 97.00 156 VAL A O 1
ATOM 1129 N N . LEU A 1 157 ? 4.624 -10.465 -6.851 1.00 96.44 157 LEU A N 1
ATOM 1130 C CA . LEU A 1 157 ? 5.720 -11.406 -6.643 1.00 96.44 157 LEU A CA 1
ATOM 1131 C C . LEU A 1 157 ? 6.973 -10.673 -6.155 1.00 96.44 157 LEU A C 1
ATOM 1133 O O . LEU A 1 157 ? 7.137 -9.466 -6.323 1.00 96.44 157 LEU A O 1
ATOM 1137 N N . ASP A 1 158 ? 7.882 -11.409 -5.533 1.00 94.75 158 ASP A N 1
ATOM 1138 C CA . ASP A 1 158 ? 9.251 -10.943 -5.360 1.00 94.75 158 ASP A CA 1
ATOM 1139 C C . ASP A 1 158 ? 10.140 -11.488 -6.494 1.00 94.75 158 ASP A C 1
ATOM 1141 O O . ASP A 1 158 ? 9.690 -12.223 -7.379 1.00 94.75 158 ASP A O 1
ATOM 1145 N N . VAL A 1 159 ? 11.418 -11.105 -6.504 1.00 93.75 159 VAL A N 1
ATOM 1146 C CA . VAL A 1 159 ? 12.381 -11.573 -7.516 1.00 93.75 159 VAL A CA 1
ATOM 1147 C C . VAL A 1 159 ? 12.488 -13.101 -7.542 1.00 93.75 159 VAL A C 1
ATOM 1149 O O . VAL A 1 159 ? 12.653 -13.679 -8.615 1.00 93.75 159 VAL A O 1
ATOM 1152 N N . ALA A 1 160 ? 12.424 -13.761 -6.383 1.00 95.31 160 ALA A N 1
ATOM 1153 C CA . ALA A 1 160 ? 12.553 -15.212 -6.305 1.00 95.31 160 ALA A CA 1
ATOM 1154 C C . ALA A 1 160 ? 11.316 -15.900 -6.896 1.00 95.31 160 ALA A C 1
ATOM 1156 O O . ALA A 1 160 ? 11.462 -16.799 -7.720 1.00 95.31 160 ALA A O 1
ATOM 1157 N N . GLY A 1 161 ? 10.121 -15.417 -6.547 1.00 96.38 161 GLY A N 1
ATOM 1158 C CA . GLY A 1 161 ? 8.854 -15.883 -7.098 1.00 96.38 161 GLY A CA 1
ATOM 1159 C C . GLY A 1 161 ? 8.794 -15.723 -8.614 1.00 96.38 161 GLY A C 1
ATOM 1160 O O . GLY A 1 161 ? 8.411 -16.660 -9.302 1.00 96.38 161 GLY A O 1
ATOM 1161 N N . MET A 1 162 ? 9.236 -14.587 -9.165 1.00 96.06 162 MET A N 1
ATOM 1162 C CA . MET A 1 162 ? 9.244 -14.412 -10.625 1.00 96.06 162 MET A CA 1
ATOM 1163 C C . MET A 1 162 ? 10.223 -15.336 -11.338 1.00 96.06 162 MET A C 1
ATOM 1165 O O . MET A 1 162 ? 9.867 -15.926 -12.351 1.00 96.06 162 MET A O 1
ATOM 1169 N N . ARG A 1 163 ? 11.432 -15.518 -10.797 1.00 95.62 163 ARG A N 1
ATOM 1170 C CA . ARG A 1 163 ? 12.399 -16.465 -11.374 1.00 95.62 163 ARG A CA 1
ATOM 1171 C C . ARG A 1 163 ? 11.868 -17.892 -11.363 1.00 95.62 163 ARG A C 1
ATOM 1173 O O . ARG A 1 163 ? 12.114 -18.635 -12.308 1.00 95.62 163 ARG A O 1
ATOM 1180 N N . GLU A 1 164 ? 11.152 -18.274 -10.309 1.00 97.56 164 GLU A N 1
ATOM 1181 C CA . GLU A 1 164 ? 10.516 -19.586 -10.248 1.00 97.56 164 GLU A CA 1
ATOM 1182 C C . GLU A 1 164 ? 9.338 -19.688 -11.224 1.00 97.56 164 GLU A C 1
ATOM 1184 O O . GLU A 1 164 ? 9.186 -20.717 -11.875 1.00 97.56 164 GLU A O 1
ATOM 1189 N N . ALA A 1 165 ? 8.558 -18.621 -11.408 1.00 97.38 165 ALA A N 1
ATOM 1190 C CA . ALA A 1 165 ? 7.488 -18.584 -12.402 1.00 97.38 165 ALA A CA 1
ATOM 1191 C C . ALA A 1 165 ? 8.028 -18.762 -13.831 1.00 97.38 165 ALA A C 1
ATOM 1193 O O . ALA A 1 165 ? 7.500 -19.581 -14.591 1.00 97.38 165 ALA A O 1
ATOM 1194 N N . ASP A 1 166 ? 9.117 -18.067 -14.173 1.00 96.75 166 ASP A N 1
ATOM 1195 C CA . ASP A 1 166 ? 9.827 -18.243 -15.443 1.00 96.75 166 ASP A CA 1
ATOM 1196 C C . ASP A 1 166 ? 10.351 -19.676 -15.573 1.00 96.75 166 ASP A C 1
ATOM 1198 O O . ASP A 1 166 ? 10.133 -20.331 -16.593 1.00 96.75 166 ASP A O 1
ATOM 1202 N N . ARG A 1 167 ? 10.997 -20.207 -14.524 1.00 97.38 167 ARG A N 1
ATOM 1203 C CA . ARG A 1 167 ? 11.543 -21.570 -14.517 1.00 97.38 167 ARG A CA 1
ATOM 1204 C C . ARG A 1 167 ? 10.456 -22.615 -14.755 1.00 97.38 167 ARG A C 1
ATOM 1206 O O . ARG A 1 167 ? 10.640 -23.466 -15.618 1.00 97.38 167 ARG A O 1
ATOM 1213 N N . LEU A 1 168 ? 9.340 -22.554 -14.029 1.00 98.06 168 LEU A N 1
ATOM 1214 C CA . LEU A 1 168 ? 8.213 -23.476 -14.196 1.00 98.06 168 LEU A CA 1
ATOM 1215 C C . LEU A 1 168 ? 7.640 -23.390 -15.612 1.00 98.06 168 LEU A C 1
ATOM 1217 O O . LEU A 1 168 ? 7.406 -24.410 -16.257 1.00 98.06 168 LEU A O 1
ATOM 1221 N N . THR A 1 169 ? 7.474 -22.173 -16.127 1.00 97.56 169 THR A N 1
ATOM 1222 C CA . THR A 1 169 ? 6.922 -21.939 -17.466 1.00 97.56 169 THR A CA 1
ATOM 1223 C C . THR A 1 169 ? 7.847 -22.462 -18.567 1.00 97.56 169 THR A C 1
ATOM 1225 O O . THR A 1 169 ? 7.389 -23.090 -19.521 1.00 97.56 169 THR A O 1
ATOM 1228 N N . ILE A 1 170 ? 9.157 -22.267 -18.419 1.00 97.19 170 ILE A N 1
ATOM 1229 C CA . ILE A 1 170 ? 10.141 -22.681 -19.421 1.00 97.19 170 ILE A CA 1
ATOM 1230 C C . ILE A 1 170 ? 10.447 -24.175 -19.329 1.00 97.19 170 ILE A C 1
ATOM 1232 O O . ILE A 1 170 ? 10.433 -24.878 -20.336 1.00 97.19 170 ILE A O 1
ATOM 1236 N N . GLN A 1 171 ? 10.752 -24.666 -18.130 1.00 97.50 171 GLN A N 1
ATOM 1237 C CA . GLN A 1 171 ? 11.297 -26.009 -17.932 1.00 97.50 171 GLN A CA 1
ATOM 1238 C C . GLN A 1 171 ? 10.206 -27.066 -17.772 1.00 97.50 171 GLN A C 1
ATOM 1240 O O . GLN A 1 171 ? 10.342 -28.147 -18.337 1.00 97.50 171 GLN A O 1
ATOM 1245 N N . GLU A 1 172 ? 9.131 -26.767 -17.037 1.00 97.06 172 GLU A N 1
ATOM 1246 C CA . GLU A 1 172 ? 8.078 -27.753 -16.753 1.00 97.06 172 GLU A CA 1
ATOM 1247 C C . GLU A 1 172 ? 6.954 -27.699 -17.793 1.00 97.06 172 GLU A C 1
ATOM 1249 O O . GLU A 1 172 ? 6.463 -28.736 -18.235 1.00 97.06 172 GLU A O 1
ATOM 1254 N N . LEU A 1 173 ? 6.548 -26.494 -18.211 1.00 97.19 173 LEU A N 1
ATOM 1255 C CA . LEU A 1 173 ? 5.501 -26.315 -19.227 1.00 97.19 173 LEU A CA 1
ATOM 1256 C C . LEU A 1 173 ? 6.051 -26.299 -20.661 1.00 97.19 173 LEU A C 1
ATOM 1258 O O . LEU A 1 173 ? 5.284 -26.464 -21.610 1.00 97.19 173 LEU A O 1
ATOM 1262 N N . GLY A 1 174 ? 7.367 -26.136 -20.825 1.00 97.19 174 GLY A N 1
ATOM 1263 C CA . GLY A 1 174 ? 8.052 -26.245 -22.112 1.00 97.19 174 GLY A CA 1
ATOM 1264 C C . GLY A 1 174 ? 7.924 -25.023 -23.024 1.00 97.19 174 GLY A C 1
ATOM 1265 O O . GLY A 1 174 ? 8.174 -25.150 -24.224 1.00 97.19 174 GLY A O 1
ATOM 1266 N N . LEU A 1 175 ? 7.532 -23.852 -22.504 1.00 96.81 175 LEU A N 1
ATOM 1267 C CA . LEU A 1 175 ? 7.474 -22.624 -23.301 1.00 96.81 175 LEU A CA 1
ATOM 1268 C C . LEU A 1 175 ? 8.901 -22.079 -23.512 1.00 96.81 175 LEU A C 1
ATOM 1270 O O . LEU A 1 175 ? 9.573 -21.759 -22.533 1.00 96.81 175 LEU A O 1
ATOM 1274 N N . PRO A 1 176 ? 9.409 -21.950 -24.750 1.00 97.25 176 PRO A N 1
ATOM 1275 C CA . PRO A 1 176 ? 10.784 -21.500 -24.954 1.00 97.25 176 PRO A CA 1
ATOM 1276 C C . PRO A 1 176 ? 11.019 -20.095 -24.384 1.00 97.25 176 PRO A C 1
ATOM 1278 O O . PRO A 1 176 ? 10.214 -19.197 -24.616 1.00 97.25 176 PRO A O 1
ATOM 1281 N N . SER A 1 177 ? 12.153 -19.877 -23.713 1.00 96.56 177 SER A N 1
ATOM 1282 C CA . SER A 1 177 ? 12.520 -18.584 -23.103 1.00 96.56 177 SER A CA 1
ATOM 1283 C C . SER A 1 177 ? 12.479 -17.413 -24.092 1.00 96.56 177 SER A C 1
ATOM 1285 O O . SER A 1 177 ? 12.005 -16.329 -23.756 1.00 96.56 177 SER A O 1
ATOM 1287 N N . LEU A 1 178 ? 12.865 -17.657 -25.347 1.00 97.06 178 LEU A N 1
ATOM 1288 C CA . LEU A 1 178 ? 12.797 -16.667 -26.420 1.00 97.06 178 LEU A CA 1
ATOM 1289 C C . LEU A 1 178 ? 11.359 -16.203 -26.725 1.00 97.06 178 LEU A C 1
ATOM 1291 O O . LEU A 1 178 ? 11.164 -15.061 -27.123 1.00 97.06 178 LEU A O 1
ATOM 1295 N N . VAL A 1 179 ? 10.347 -17.058 -26.524 1.00 97.56 179 VAL A N 1
ATOM 1296 C CA . VAL A 1 179 ? 8.931 -16.685 -26.701 1.00 97.56 179 VAL A CA 1
ATOM 1297 C C . VAL A 1 179 ? 8.489 -15.722 -25.601 1.00 97.56 179 VAL A C 1
ATOM 1299 O O . VAL A 1 179 ? 7.826 -14.734 -25.907 1.00 97.56 179 VAL A O 1
ATOM 1302 N N . LEU A 1 180 ? 8.899 -15.964 -24.349 1.00 96.94 180 LEU A N 1
ATOM 1303 C CA . LEU A 1 180 ? 8.624 -15.043 -23.240 1.00 96.94 180 LEU A CA 1
ATOM 1304 C C . LEU A 1 180 ? 9.272 -13.675 -23.510 1.00 96.94 180 LEU A C 1
ATOM 1306 O O . LEU A 1 180 ? 8.615 -12.651 -23.356 1.00 96.94 180 LEU A O 1
ATOM 1310 N N . MET A 1 181 ? 10.523 -13.664 -23.984 1.00 97.69 181 MET A N 1
ATOM 1311 C CA . MET A 1 181 ? 11.261 -12.444 -24.346 1.00 97.69 181 MET A CA 1
ATOM 1312 C C . MET A 1 181 ? 10.596 -11.663 -25.493 1.00 97.69 181 MET A C 1
ATOM 1314 O O . MET A 1 181 ? 10.496 -10.440 -25.440 1.00 97.69 181 MET A O 1
ATOM 1318 N N . GLU A 1 182 ? 10.092 -12.344 -26.527 1.00 98.12 182 GLU A N 1
ATOM 1319 C CA . GLU A 1 182 ? 9.349 -11.686 -27.613 1.00 98.12 182 GLU A CA 1
ATOM 1320 C C . GLU A 1 182 ? 8.023 -11.077 -27.140 1.00 98.12 182 GLU A C 1
ATOM 1322 O O . GLU A 1 182 ? 7.668 -9.978 -27.572 1.00 98.12 182 GLU A O 1
ATOM 1327 N N . ALA A 1 183 ? 7.310 -11.756 -26.237 1.00 98.19 183 ALA A N 1
ATOM 1328 C CA . ALA A 1 183 ? 6.082 -11.233 -25.643 1.00 98.19 183 ALA A CA 1
ATOM 1329 C C . ALA A 1 183 ? 6.363 -10.042 -24.707 1.00 98.19 183 ALA A C 1
ATOM 1331 O O . ALA A 1 183 ? 5.648 -9.040 -24.745 1.00 98.19 183 ALA A O 1
ATOM 1332 N N . ALA A 1 184 ? 7.442 -10.106 -23.921 1.00 97.94 184 ALA A N 1
ATOM 1333 C CA . ALA A 1 184 ? 7.919 -8.998 -23.095 1.00 97.94 184 ALA A CA 1
ATOM 1334 C C . ALA A 1 184 ? 8.242 -7.764 -23.954 1.00 97.94 184 ALA A C 1
ATOM 1336 O O . ALA A 1 184 ? 7.791 -6.651 -23.669 1.00 97.94 184 ALA A O 1
ATOM 1337 N N . ALA A 1 185 ? 8.955 -7.974 -25.061 1.00 98.38 185 ALA A N 1
ATOM 1338 C CA . ALA A 1 185 ? 9.264 -6.933 -26.029 1.00 98.38 185 ALA A CA 1
ATOM 1339 C C . ALA A 1 185 ? 8.017 -6.329 -26.688 1.00 98.38 185 ALA A C 1
ATOM 1341 O O . ALA A 1 185 ? 7.967 -5.109 -26.863 1.00 98.38 185 ALA A O 1
ATOM 1342 N N . ASP A 1 186 ? 7.000 -7.135 -27.010 1.00 98.44 186 ASP A N 1
ATOM 1343 C CA . ASP A 1 186 ? 5.747 -6.623 -27.580 1.00 98.44 186 ASP A CA 1
ATOM 1344 C C . ASP A 1 186 ? 4.962 -5.786 -26.571 1.00 98.44 186 ASP A C 1
ATOM 1346 O O . ASP A 1 186 ? 4.458 -4.716 -26.924 1.00 98.44 186 ASP A O 1
ATOM 1350 N N . ALA A 1 187 ? 4.946 -6.185 -25.296 1.00 98.38 187 ALA A N 1
ATOM 1351 C CA . ALA A 1 187 ? 4.353 -5.380 -24.233 1.00 98.38 187 ALA A CA 1
ATOM 1352 C C . ALA A 1 187 ? 5.038 -4.007 -24.113 1.00 98.38 187 ALA A C 1
ATOM 1354 O O . ALA A 1 187 ? 4.357 -2.977 -24.073 1.00 98.38 187 ALA A O 1
ATOM 1355 N N . VAL A 1 188 ? 6.378 -3.969 -24.123 1.00 98.62 188 VAL A N 1
ATOM 1356 C CA . VAL A 1 188 ? 7.147 -2.709 -24.108 1.00 98.62 188 VAL A CA 1
ATOM 1357 C C . VAL A 1 188 ? 6.828 -1.874 -25.346 1.00 98.62 188 VAL A C 1
ATOM 1359 O O . VAL A 1 188 ? 6.478 -0.699 -25.234 1.00 98.62 188 VAL A O 1
ATOM 1362 N N . THR A 1 189 ? 6.903 -2.483 -26.529 1.00 98.50 189 THR A N 1
ATOM 1363 C CA . THR A 1 189 ? 6.667 -1.822 -27.818 1.00 98.50 189 THR A CA 1
ATOM 1364 C C . THR A 1 189 ? 5.261 -1.233 -27.899 1.00 98.50 189 THR A C 1
ATOM 1366 O O . THR A 1 189 ? 5.081 -0.116 -28.383 1.00 98.50 189 THR A O 1
ATOM 1369 N N . THR A 1 190 ? 4.257 -1.956 -27.408 1.00 98.06 190 THR A N 1
ATOM 1370 C CA . THR A 1 190 ? 2.861 -1.518 -27.394 1.00 98.06 190 THR A CA 1
ATOM 1371 C C . THR A 1 190 ? 2.659 -0.336 -26.457 1.00 98.06 190 THR A C 1
ATOM 1373 O O . THR A 1 190 ? 2.119 0.681 -26.888 1.00 98.06 190 THR A O 1
ATOM 1376 N N . VAL A 1 191 ? 3.184 -0.392 -25.230 1.00 98.06 191 VAL A N 1
ATOM 1377 C CA . VAL A 1 191 ? 3.115 0.747 -24.300 1.00 98.06 191 VAL A CA 1
ATOM 1378 C C . VAL A 1 191 ? 3.824 1.975 -24.869 1.00 98.06 191 VAL A C 1
ATOM 1380 O O . VAL A 1 191 ? 3.281 3.079 -24.811 1.00 98.06 191 VAL A O 1
ATOM 1383 N N . VAL A 1 192 ? 5.006 1.798 -25.464 1.00 98.19 192 VAL A N 1
ATOM 1384 C CA . VAL A 1 192 ? 5.740 2.894 -26.107 1.00 98.19 192 VAL A CA 1
ATOM 1385 C C . VAL A 1 192 ? 4.935 3.493 -27.260 1.00 98.19 192 VAL A C 1
ATOM 1387 O O . VAL A 1 192 ? 4.786 4.711 -27.323 1.00 98.19 192 VAL A O 1
ATOM 1390 N N . ALA A 1 193 ? 4.365 2.667 -28.137 1.00 96.69 193 ALA A N 1
ATOM 1391 C CA . ALA A 1 193 ? 3.568 3.144 -29.263 1.00 96.69 193 ALA A CA 1
ATOM 1392 C C . ALA A 1 193 ? 2.298 3.892 -28.815 1.00 96.69 193 ALA A C 1
ATOM 1394 O O . ALA A 1 193 ? 1.958 4.920 -29.396 1.00 96.69 193 ALA A O 1
ATOM 1395 N N . GLU A 1 194 ? 1.617 3.414 -27.771 1.00 96.19 194 GLU A N 1
ATOM 1396 C CA . GLU A 1 194 ? 0.388 4.028 -27.256 1.00 96.19 194 GLU A CA 1
ATOM 1397 C C . GLU A 1 194 ? 0.634 5.334 -26.495 1.00 96.19 194 GLU A C 1
ATOM 1399 O O . GLU A 1 194 ? -0.121 6.293 -26.642 1.00 96.19 194 GLU A O 1
ATOM 1404 N N . ARG A 1 195 ? 1.650 5.364 -25.626 1.00 96.00 195 ARG A N 1
ATOM 1405 C CA . ARG A 1 195 ? 1.896 6.488 -24.705 1.00 96.00 195 ARG A CA 1
ATOM 1406 C C . ARG A 1 195 ? 2.864 7.519 -25.272 1.00 96.00 195 ARG A C 1
ATOM 1408 O O . ARG A 1 195 ? 2.815 8.684 -24.886 1.00 96.00 195 ARG A O 1
ATOM 1415 N N . PHE A 1 196 ? 3.738 7.092 -26.177 1.00 96.75 196 PHE A N 1
ATOM 1416 C CA . PHE A 1 196 ? 4.864 7.874 -26.675 1.00 96.75 196 PHE A CA 1
ATOM 1417 C C . PHE A 1 196 ? 4.985 7.817 -28.205 1.00 96.75 196 PHE A C 1
ATOM 1419 O O . PHE A 1 196 ? 6.082 7.998 -28.730 1.00 96.75 196 PHE A O 1
ATOM 1426 N N . GLY A 1 197 ? 3.873 7.613 -28.924 1.00 93.19 197 GLY A N 1
ATOM 1427 C CA . GLY A 1 197 ? 3.836 7.483 -30.388 1.00 93.19 197 GLY A CA 1
ATOM 1428 C C . GLY A 1 197 ? 4.393 8.678 -31.175 1.00 93.19 197 GLY A C 1
ATOM 1429 O O . GLY A 1 197 ? 4.864 8.502 -32.293 1.00 93.19 197 GLY A O 1
ATOM 1430 N N . ASP A 1 198 ? 4.427 9.872 -30.576 1.00 91.94 198 ASP A N 1
ATOM 1431 C CA . ASP A 1 198 ? 5.039 11.073 -31.170 1.00 91.94 198 ASP A CA 1
ATOM 1432 C C . ASP A 1 198 ? 6.572 11.136 -30.991 1.00 91.94 198 ASP A C 1
ATOM 1434 O O . ASP A 1 198 ? 7.225 12.089 -31.436 1.00 91.94 198 ASP A O 1
ATOM 1438 N N . SER A 1 199 ? 7.168 10.149 -30.313 1.00 92.44 199 SER A N 1
ATOM 1439 C CA . SER A 1 199 ? 8.615 10.070 -30.115 1.00 92.44 199 SER A CA 1
ATOM 1440 C C . SER A 1 199 ? 9.313 9.873 -31.448 1.00 92.44 199 SER A C 1
ATOM 1442 O O . SER A 1 199 ? 9.069 8.902 -32.155 1.00 92.44 199 SER A O 1
ATOM 1444 N N . LYS A 1 200 ? 10.228 10.784 -31.774 1.00 86.88 200 LYS A N 1
ATOM 1445 C CA . LYS A 1 200 ? 10.992 10.720 -33.020 1.00 86.88 200 LYS A CA 1
ATOM 1446 C C . LYS A 1 200 ? 12.157 9.755 -32.891 1.00 86.88 200 LYS A C 1
ATOM 1448 O O . LYS A 1 200 ? 12.249 8.838 -33.693 1.00 86.88 200 LYS A O 1
ATOM 1453 N N . ARG A 1 201 ? 12.986 9.946 -31.858 1.00 96.50 201 ARG A N 1
ATOM 1454 C CA . ARG A 1 201 ? 14.237 9.214 -31.634 1.00 96.50 201 ARG A CA 1
ATOM 1455 C C . ARG A 1 201 ? 14.238 8.544 -30.266 1.00 96.50 201 ARG A C 1
ATOM 1457 O O . ARG A 1 201 ? 14.246 9.223 -29.237 1.00 96.50 201 ARG A O 1
ATOM 1464 N N . ILE A 1 202 ? 14.243 7.218 -30.268 1.00 98.56 202 ILE A N 1
ATOM 1465 C CA . ILE A 1 202 ? 14.219 6.372 -29.077 1.00 98.56 202 ILE A CA 1
ATOM 1466 C C . ILE A 1 202 ? 15.619 5.810 -28.850 1.00 98.56 202 ILE A C 1
ATOM 1468 O O . ILE A 1 202 ? 16.192 5.171 -29.733 1.00 98.56 202 ILE A O 1
ATOM 1472 N N . VAL A 1 203 ? 16.167 6.033 -27.658 1.00 98.75 203 VAL A N 1
ATOM 1473 C CA . VAL A 1 203 ? 17.433 5.421 -27.240 1.00 98.75 203 VAL A CA 1
ATOM 1474 C C . VAL A 1 203 ? 17.134 4.261 -26.307 1.00 98.75 203 VAL A C 1
ATOM 1476 O O . VAL A 1 203 ? 16.536 4.462 -25.256 1.00 98.75 203 VAL A O 1
ATOM 1479 N N . VAL A 1 204 ? 17.575 3.059 -26.664 1.00 98.81 204 VAL A N 1
ATOM 1480 C CA . VAL A 1 204 ? 17.460 1.873 -25.808 1.00 98.81 204 VAL A CA 1
ATOM 1481 C C . VAL A 1 204 ? 18.805 1.623 -25.140 1.00 98.81 204 VAL A C 1
ATOM 1483 O O . VAL A 1 204 ? 19.790 1.340 -25.818 1.00 98.81 204 VAL A O 1
ATOM 1486 N N . ALA A 1 205 ? 18.864 1.756 -23.817 1.00 98.50 205 ALA A N 1
ATOM 1487 C CA . ALA A 1 205 ? 20.072 1.519 -23.036 1.00 98.50 205 ALA A CA 1
ATOM 1488 C C . ALA A 1 205 ? 20.143 0.033 -22.652 1.00 98.50 205 ALA A C 1
ATOM 1490 O O . ALA A 1 205 ? 19.320 -0.441 -21.873 1.00 98.50 205 ALA A O 1
ATOM 1491 N N . VAL A 1 206 ? 21.108 -0.702 -23.211 1.00 98.25 206 VAL A N 1
ATOM 1492 C CA . VAL A 1 206 ? 21.157 -2.172 -23.153 1.00 98.25 206 VAL A CA 1
ATOM 1493 C C . VAL A 1 206 ? 22.206 -2.650 -22.148 1.00 98.25 206 VAL A C 1
ATOM 1495 O O . VAL A 1 206 ? 23.399 -2.352 -22.279 1.00 98.25 206 VAL A O 1
ATOM 1498 N N . GLY A 1 207 ? 21.756 -3.406 -21.145 1.00 96.00 207 GLY A N 1
ATOM 1499 C CA . GLY A 1 207 ? 22.610 -4.078 -20.163 1.00 96.00 207 GLY A CA 1
ATOM 1500 C C . GLY A 1 207 ? 23.005 -5.510 -20.555 1.00 96.00 207 GLY A C 1
ATOM 1501 O O . GLY A 1 207 ? 22.675 -5.970 -21.643 1.00 96.00 207 GLY A O 1
ATOM 1502 N N . PRO A 1 208 ? 23.719 -6.239 -19.675 1.00 92.25 208 PRO A N 1
ATOM 1503 C CA . PRO A 1 208 ? 24.307 -7.545 -20.004 1.00 92.25 208 PRO A CA 1
ATOM 1504 C C . PRO A 1 208 ? 23.357 -8.745 -19.977 1.00 92.25 208 PRO A C 1
ATOM 1506 O O . PRO A 1 208 ? 23.715 -9.805 -20.477 1.00 92.25 208 PRO A O 1
ATOM 1509 N N . GLY A 1 209 ? 22.209 -8.635 -19.309 1.00 92.81 209 GLY A N 1
ATOM 1510 C CA . GLY A 1 209 ? 21.341 -9.783 -19.031 1.00 92.81 209 GLY A CA 1
ATOM 1511 C C . GLY A 1 209 ? 20.152 -9.906 -19.979 1.00 92.81 209 GLY A C 1
ATOM 1512 O O . GLY A 1 209 ? 20.025 -9.163 -20.950 1.00 92.81 209 GLY A O 1
ATOM 1513 N N . ASN A 1 210 ? 19.219 -10.790 -19.617 1.00 94.69 210 ASN A N 1
ATOM 1514 C CA . ASN A 1 210 ? 17.962 -10.975 -20.348 1.00 94.69 210 ASN A CA 1
ATOM 1515 C C . ASN A 1 210 ? 17.156 -9.678 -20.485 1.00 94.69 210 ASN A C 1
ATOM 1517 O O . ASN A 1 210 ? 16.609 -9.456 -21.551 1.00 94.69 210 ASN A O 1
ATOM 1521 N N . ASN A 1 211 ? 17.207 -8.775 -19.495 1.00 95.94 211 ASN A N 1
ATOM 1522 C CA . ASN A 1 211 ? 16.571 -7.454 -19.600 1.00 95.94 211 ASN A CA 1
ATOM 1523 C C . ASN A 1 211 ? 17.116 -6.636 -20.785 1.00 95.94 211 ASN A C 1
ATOM 1525 O O . ASN A 1 211 ? 16.372 -5.948 -21.473 1.00 95.94 211 ASN A O 1
ATOM 1529 N N . GLY A 1 212 ? 18.423 -6.744 -21.059 1.00 97.44 212 GLY A N 1
ATOM 1530 C CA . GLY A 1 212 ? 19.033 -6.159 -22.253 1.00 97.44 212 GLY A CA 1
ATOM 1531 C C . GLY A 1 212 ? 18.558 -6.844 -23.536 1.00 97.44 212 GLY A C 1
ATOM 1532 O O . GLY A 1 212 ? 18.338 -6.173 -24.540 1.00 97.44 212 GLY A O 1
ATOM 1533 N N . GLY A 1 213 ? 18.335 -8.161 -23.489 1.00 98.06 213 GLY A N 1
ATOM 1534 C CA . GLY A 1 213 ? 17.684 -8.928 -24.555 1.00 98.06 213 GLY A CA 1
ATOM 1535 C C . GLY A 1 213 ? 16.253 -8.462 -24.844 1.00 98.06 213 GLY A C 1
ATOM 1536 O O . GLY A 1 213 ? 15.938 -8.202 -26.003 1.00 98.06 213 GLY A O 1
ATOM 1537 N N . ASP A 1 214 ? 15.433 -8.263 -23.807 1.00 98.44 214 ASP A N 1
ATOM 1538 C CA . ASP A 1 214 ? 14.079 -7.700 -23.911 1.00 98.44 214 ASP A CA 1
ATOM 1539 C C . ASP A 1 214 ? 14.126 -6.302 -24.551 1.00 98.44 214 ASP A C 1
ATOM 1541 O O . ASP A 1 214 ? 13.361 -5.997 -25.466 1.00 98.44 214 ASP A O 1
ATOM 1545 N N . GLY A 1 215 ? 15.094 -5.472 -24.143 1.00 98.56 215 GLY A N 1
ATOM 1546 C CA . GLY A 1 215 ? 15.353 -4.164 -24.745 1.00 98.56 215 GLY A CA 1
ATOM 1547 C C . GLY A 1 215 ? 15.739 -4.234 -26.225 1.00 98.56 215 GLY A C 1
ATOM 1548 O O . GLY A 1 215 ? 15.231 -3.456 -27.028 1.00 98.56 215 GLY A O 1
ATOM 1549 N N . LEU A 1 216 ? 16.610 -5.166 -26.619 1.00 98.81 216 LEU A N 1
ATOM 1550 C CA . LEU A 1 216 ? 17.016 -5.366 -28.018 1.00 98.81 216 LEU A CA 1
ATOM 1551 C C . LEU A 1 216 ? 15.860 -5.877 -28.889 1.00 98.81 216 LEU A C 1
ATOM 1553 O O . LEU A 1 216 ? 15.677 -5.407 -30.015 1.00 98.81 216 LEU A O 1
ATOM 1557 N N . ALA A 1 217 ? 15.053 -6.796 -28.360 1.00 98.81 217 ALA A N 1
ATOM 1558 C CA . ALA A 1 217 ? 13.839 -7.269 -29.010 1.00 98.81 217 ALA A CA 1
ATOM 1559 C C . ALA A 1 217 ? 12.825 -6.125 -29.185 1.00 98.81 217 ALA A C 1
ATOM 1561 O O . ALA A 1 217 ? 12.318 -5.914 -30.290 1.00 98.81 217 ALA A O 1
ATOM 1562 N N . ALA A 1 218 ? 12.602 -5.316 -28.143 1.00 98.75 218 ALA A N 1
ATOM 1563 C CA . ALA A 1 218 ? 11.742 -4.137 -28.214 1.00 98.75 218 ALA A CA 1
ATOM 1564 C C . ALA A 1 218 ? 12.292 -3.100 -29.206 1.00 98.75 218 ALA A C 1
ATOM 1566 O O . ALA A 1 218 ? 11.538 -2.543 -29.999 1.00 98.75 218 ALA A O 1
ATOM 1567 N N . ALA A 1 219 ? 13.611 -2.885 -29.242 1.00 98.81 219 ALA A N 1
ATOM 1568 C CA . ALA A 1 219 ? 14.256 -1.994 -30.203 1.00 98.81 219 ALA A CA 1
ATOM 1569 C C . ALA A 1 219 ? 13.966 -2.420 -31.651 1.00 98.81 219 ALA A C 1
ATOM 1571 O O . ALA A 1 219 ? 13.598 -1.590 -32.485 1.00 98.81 219 ALA A O 1
ATOM 1572 N N . ARG A 1 220 ? 14.070 -3.724 -31.937 1.00 98.69 220 ARG A N 1
ATOM 1573 C CA . ARG A 1 220 ? 13.728 -4.307 -33.241 1.00 98.69 220 ARG A CA 1
ATOM 1574 C C . ARG A 1 220 ? 12.257 -4.096 -33.586 1.00 98.69 220 ARG A C 1
ATOM 1576 O O . ARG A 1 220 ? 11.948 -3.675 -34.700 1.00 98.69 220 ARG A O 1
ATOM 1583 N N . GLN A 1 221 ? 11.350 -4.391 -32.661 1.00 98.69 221 GLN A N 1
ATOM 1584 C CA . GLN A 1 221 ? 9.914 -4.268 -32.902 1.00 98.69 221 GLN A CA 1
ATOM 1585 C C . GLN A 1 221 ? 9.483 -2.799 -33.076 1.00 98.69 221 GLN A C 1
ATOM 1587 O O . GLN A 1 221 ? 8.722 -2.493 -33.993 1.00 98.69 221 GLN A O 1
ATOM 1592 N N . LEU A 1 222 ? 10.028 -1.872 -32.282 1.00 98.50 222 LEU A N 1
ATOM 1593 C CA . LEU A 1 222 ? 9.833 -0.427 -32.444 1.00 98.50 222 LEU A CA 1
ATOM 1594 C C . LEU A 1 222 ? 10.352 0.067 -33.798 1.00 98.50 222 LEU A C 1
ATOM 1596 O O . LEU A 1 222 ? 9.647 0.792 -34.498 1.00 98.50 222 LEU A O 1
ATOM 1600 N N . HIS A 1 223 ? 11.539 -0.375 -34.216 1.00 98.25 223 HIS A N 1
ATOM 1601 C CA . HIS A 1 223 ? 12.065 -0.047 -35.539 1.00 98.25 223 HIS A CA 1
ATOM 1602 C C . HIS A 1 223 ? 11.123 -0.518 -36.659 1.00 98.25 223 HIS A C 1
ATOM 1604 O O . HIS A 1 223 ? 10.811 0.245 -37.573 1.00 98.25 223 HIS A O 1
ATOM 1610 N N . CYS A 1 224 ? 10.569 -1.730 -36.544 1.00 97.50 224 CYS A N 1
ATOM 1611 C CA . CYS A 1 224 ? 9.578 -2.248 -37.495 1.00 97.50 224 CYS A CA 1
ATOM 1612 C C . CYS A 1 224 ? 8.270 -1.438 -37.515 1.00 97.50 224 CYS A C 1
ATOM 1614 O O . CYS A 1 224 ? 7.590 -1.407 -38.539 1.00 97.50 224 CYS A O 1
ATOM 1616 N N . ARG A 1 225 ? 7.915 -0.775 -36.406 1.00 96.06 225 ARG A N 1
ATOM 1617 C CA . ARG A 1 225 ? 6.764 0.141 -36.316 1.00 96.06 225 ARG A CA 1
ATOM 1618 C C . ARG A 1 225 ? 7.077 1.560 -36.824 1.00 96.06 225 ARG A C 1
ATOM 1620 O O . ARG A 1 225 ? 6.199 2.414 -36.787 1.00 96.06 225 ARG A O 1
ATOM 1627 N N . GLY A 1 226 ? 8.286 1.805 -37.337 1.00 95.75 226 GLY A N 1
ATOM 1628 C CA . GLY A 1 226 ? 8.672 3.059 -37.990 1.00 95.75 226 GLY A CA 1
ATOM 1629 C C . GLY A 1 226 ? 9.325 4.100 -37.078 1.00 95.75 226 GLY A C 1
ATOM 1630 O O . GLY A 1 226 ? 9.536 5.229 -37.517 1.00 95.75 226 GLY A O 1
ATOM 1631 N N . PHE A 1 227 ? 9.662 3.747 -35.835 1.00 97.12 227 PHE A N 1
ATOM 1632 C CA . PHE A 1 227 ? 10.408 4.635 -34.942 1.00 97.12 227 PHE A CA 1
ATOM 1633 C C . PHE A 1 227 ? 11.892 4.714 -35.342 1.00 97.12 227 PHE A C 1
ATOM 1635 O O . PHE A 1 227 ? 12.491 3.718 -35.759 1.00 97.12 227 PHE A O 1
ATOM 1642 N N . GLU A 1 228 ? 12.522 5.881 -35.157 1.00 97.69 228 GLU A N 1
ATOM 1643 C CA . GLU A 1 228 ? 13.985 5.977 -35.189 1.00 97.69 228 GLU A CA 1
ATOM 1644 C C . GLU A 1 228 ? 14.519 5.420 -33.866 1.00 97.69 228 GLU A C 1
ATOM 1646 O O . GLU A 1 228 ? 14.320 6.012 -32.803 1.00 97.69 228 GLU A O 1
ATOM 1651 N N . VAL A 1 229 ? 15.174 4.261 -33.920 1.00 98.44 229 VAL A N 1
ATOM 1652 C CA . VAL A 1 229 ? 15.653 3.554 -32.730 1.00 98.44 229 VAL A CA 1
ATOM 1653 C C . VAL A 1 229 ? 17.165 3.410 -32.783 1.00 98.44 229 VAL A C 1
ATOM 1655 O O . VAL A 1 229 ? 17.712 2.911 -33.765 1.00 98.44 229 VAL A O 1
ATOM 1658 N N . VAL A 1 230 ? 17.824 3.804 -31.694 1.00 98.44 230 VAL A N 1
ATOM 1659 C CA . VAL A 1 230 ? 19.249 3.562 -31.462 1.00 98.44 230 VAL A CA 1
ATOM 1660 C C . VAL A 1 230 ? 19.394 2.686 -30.225 1.00 98.44 230 VAL A C 1
ATOM 1662 O O . VAL A 1 230 ? 19.072 3.116 -29.117 1.00 98.44 230 VAL A O 1
ATOM 1665 N N . ALA A 1 231 ? 19.889 1.464 -30.399 1.00 98.50 231 ALA A N 1
ATOM 1666 C CA . ALA A 1 231 ? 20.226 0.579 -29.289 1.00 98.50 231 ALA A CA 1
ATOM 1667 C C . ALA A 1 231 ? 21.689 0.800 -28.893 1.00 98.50 231 ALA A C 1
ATOM 1669 O O . ALA A 1 231 ? 22.590 0.656 -29.717 1.00 98.50 231 ALA A O 1
ATOM 1670 N N . VAL A 1 232 ? 21.941 1.161 -27.637 1.00 98.31 232 VAL A N 1
ATOM 1671 C CA . VAL A 1 232 ? 23.288 1.451 -27.136 1.00 98.31 232 VAL A CA 1
ATOM 1672 C C . VAL A 1 232 ? 23.709 0.373 -26.148 1.00 98.31 232 VAL A C 1
ATOM 1674 O O . VAL A 1 232 ? 23.155 0.270 -25.053 1.00 98.31 232 VAL A O 1
ATOM 1677 N N . LEU A 1 233 ? 24.705 -0.421 -26.534 1.00 98.06 233 LEU A N 1
ATOM 1678 C CA . LEU A 1 233 ? 25.288 -1.467 -25.704 1.00 98.06 233 LEU A CA 1
ATOM 1679 C C . LEU A 1 233 ? 26.202 -0.833 -24.654 1.00 98.06 233 LEU A C 1
ATOM 1681 O O . LEU A 1 233 ? 27.185 -0.174 -24.995 1.00 98.06 233 LEU A O 1
ATOM 1685 N N . LEU A 1 234 ? 25.897 -1.034 -23.371 1.00 96.31 234 LEU A N 1
ATOM 1686 C CA . LEU A 1 234 ? 26.747 -0.566 -22.266 1.00 96.31 234 LEU A CA 1
ATOM 1687 C C . LEU A 1 234 ? 27.679 -1.642 -21.718 1.00 96.31 234 LEU A C 1
ATOM 1689 O O . LEU A 1 234 ? 28.484 -1.374 -20.823 1.00 96.31 234 LEU A O 1
ATOM 1693 N N . VAL A 1 235 ? 27.626 -2.828 -22.308 1.00 94.38 235 VAL A N 1
ATOM 1694 C CA . VAL A 1 235 ? 28.575 -3.916 -22.104 1.00 94.38 235 VAL A CA 1
ATOM 1695 C C . VAL A 1 235 ? 29.150 -4.357 -23.435 1.00 94.38 235 VAL A C 1
ATOM 1697 O O . VAL A 1 235 ? 28.542 -4.136 -24.480 1.00 94.38 235 VAL A O 1
ATOM 1700 N N . GLU A 1 236 ? 30.328 -4.969 -23.383 1.00 94.75 236 GLU A N 1
ATOM 1701 C CA . GLU A 1 236 ? 30.935 -5.583 -24.558 1.00 94.75 236 GLU A CA 1
ATOM 1702 C C . GLU A 1 236 ? 29.975 -6.628 -25.125 1.00 94.75 236 GLU A C 1
ATOM 1704 O O . GLU A 1 236 ? 29.402 -7.420 -24.374 1.00 94.75 236 GLU A O 1
ATOM 1709 N N . GLU A 1 237 ? 29.833 -6.658 -26.448 1.00 93.81 237 GLU A N 1
ATOM 1710 C CA . GLU A 1 237 ? 28.948 -7.593 -27.148 1.00 93.81 237 GLU A CA 1
ATOM 1711 C C . GLU A 1 237 ? 29.177 -9.052 -26.730 1.00 93.81 237 GLU A C 1
ATOM 1713 O O . GLU A 1 237 ? 28.219 -9.793 -26.538 1.00 93.81 237 GLU A O 1
ATOM 1718 N N . ALA A 1 238 ? 30.433 -9.442 -26.496 1.00 93.06 238 ALA A N 1
ATOM 1719 C CA . ALA A 1 238 ? 30.797 -10.790 -26.065 1.00 93.06 238 ALA A CA 1
ATOM 1720 C C . ALA A 1 238 ? 30.202 -11.204 -24.703 1.00 93.06 238 ALA A C 1
ATOM 1722 O O . ALA A 1 238 ? 30.228 -12.385 -24.373 1.00 93.06 238 ALA A O 1
ATOM 1723 N N . ARG A 1 239 ? 29.685 -10.257 -23.906 1.00 93.06 239 ARG A N 1
ATOM 1724 C CA . ARG A 1 239 ? 29.002 -10.533 -22.630 1.00 93.06 239 ARG A CA 1
ATOM 1725 C C . ARG A 1 239 ? 27.508 -10.793 -22.783 1.00 93.06 239 ARG A C 1
ATOM 1727 O O . ARG A 1 239 ? 26.874 -11.188 -21.809 1.00 93.06 239 ARG A O 1
ATOM 1734 N N . LEU A 1 240 ? 26.938 -10.531 -23.958 1.00 94.00 240 LEU A N 1
ATOM 1735 C CA . LEU A 1 240 ? 25.565 -10.904 -24.261 1.00 94.00 240 LEU A CA 1
ATOM 1736 C C . LEU A 1 240 ? 25.569 -12.375 -24.666 1.00 94.00 240 LEU A C 1
ATOM 1738 O O . LEU A 1 240 ? 26.145 -12.756 -25.681 1.00 94.00 240 LEU A O 1
ATOM 1742 N N . GLU A 1 241 ? 24.928 -13.204 -23.851 1.00 93.75 241 GLU A N 1
ATOM 1743 C CA . GLU A 1 241 ? 24.842 -14.652 -24.039 1.00 93.75 241 GLU A CA 1
ATOM 1744 C C . GLU A 1 241 ? 23.380 -15.089 -24.211 1.00 93.75 241 GLU A C 1
ATOM 1746 O O . GLU A 1 241 ? 22.453 -14.287 -24.080 1.00 93.75 241 GLU A O 1
ATOM 1751 N N . GLY A 1 242 ? 23.159 -16.372 -24.520 1.00 96.00 242 GLY A N 1
ATOM 1752 C CA . GLY A 1 242 ? 21.808 -16.940 -24.580 1.00 96.00 242 GLY A CA 1
ATOM 1753 C C . GLY A 1 242 ? 20.884 -16.163 -25.520 1.00 96.00 242 GLY A C 1
ATOM 1754 O O . GLY A 1 242 ? 21.287 -15.827 -26.637 1.00 96.00 242 GLY A O 1
ATOM 1755 N N . ASP A 1 243 ? 19.664 -15.886 -25.067 1.00 97.06 243 ASP A N 1
ATOM 1756 C CA . ASP A 1 243 ? 18.638 -15.187 -25.846 1.00 97.06 243 ASP A CA 1
ATOM 1757 C C . ASP A 1 243 ? 19.002 -13.726 -26.143 1.00 97.06 243 ASP A C 1
ATOM 1759 O O . ASP A 1 243 ? 18.731 -13.248 -27.244 1.00 97.06 243 ASP A O 1
ATOM 1763 N N . ALA A 1 244 ? 19.706 -13.037 -25.237 1.00 97.25 244 ALA A N 1
ATOM 1764 C CA . ALA A 1 244 ? 20.131 -11.653 -25.461 1.00 97.25 244 ALA A CA 1
ATOM 1765 C C . ALA A 1 244 ? 21.073 -11.530 -26.675 1.00 97.25 244 ALA A C 1
ATOM 1767 O O . ALA A 1 244 ? 20.918 -10.626 -27.497 1.00 97.25 244 ALA A O 1
ATOM 1768 N N . ALA A 1 245 ? 21.991 -12.489 -26.846 1.00 97.75 245 ALA A N 1
ATOM 1769 C CA . ALA A 1 245 ? 22.855 -12.562 -28.027 1.00 97.75 245 ALA A CA 1
ATOM 1770 C C . ALA A 1 245 ? 22.051 -12.753 -29.326 1.00 97.75 245 ALA A C 1
ATOM 1772 O O . ALA A 1 245 ? 22.336 -12.116 -30.341 1.00 97.75 245 ALA A O 1
ATOM 1773 N N . ARG A 1 246 ? 21.015 -13.609 -29.290 1.00 98.06 246 ARG A N 1
ATOM 1774 C CA . ARG A 1 246 ? 20.135 -13.845 -30.448 1.00 98.06 246 ARG A CA 1
ATOM 1775 C C . ARG A 1 246 ? 19.358 -12.579 -30.799 1.00 98.06 246 ARG A C 1
ATOM 1777 O O . ARG A 1 246 ? 19.251 -12.244 -31.976 1.00 98.06 246 ARG A O 1
ATOM 1784 N N . GLN A 1 247 ? 18.859 -11.847 -29.803 1.00 98.56 247 GLN A N 1
ATOM 1785 C CA . GLN A 1 247 ? 18.142 -10.595 -30.047 1.00 98.56 247 GLN A CA 1
ATOM 1786 C C . GLN A 1 247 ? 19.037 -9.490 -30.599 1.00 98.56 247 GLN A C 1
ATOM 1788 O O . GLN A 1 247 ? 18.596 -8.738 -31.465 1.00 98.56 247 GLN A O 1
ATOM 1793 N N . LEU A 1 248 ? 20.305 -9.419 -30.183 1.00 98.56 248 LEU A N 1
ATOM 1794 C CA . LEU A 1 248 ? 21.271 -8.505 -30.793 1.00 98.56 248 LEU A CA 1
ATOM 1795 C C . LEU A 1 248 ? 21.462 -8.801 -32.290 1.00 98.56 248 LEU A C 1
ATOM 1797 O O . LEU A 1 248 ? 21.419 -7.891 -33.123 1.00 98.56 248 LEU A O 1
ATOM 1801 N N . GLU A 1 249 ? 21.656 -10.074 -32.641 1.00 98.25 249 GLU A N 1
ATOM 1802 C CA . GLU A 1 249 ? 21.802 -10.510 -34.032 1.00 98.25 249 GLU A CA 1
ATOM 1803 C C . GLU A 1 249 ? 20.558 -10.155 -34.862 1.00 98.25 249 GLU A C 1
ATOM 1805 O O . GLU A 1 249 ? 20.674 -9.609 -35.964 1.00 98.25 249 GLU A O 1
ATOM 1810 N N . LEU A 1 250 ? 19.365 -10.415 -34.320 1.00 98.44 250 LEU A N 1
ATOM 1811 C CA . LEU A 1 250 ? 18.098 -10.073 -34.962 1.00 98.44 250 LEU A CA 1
ATOM 1812 C C . LEU A 1 250 ? 17.930 -8.560 -35.124 1.00 98.44 250 LEU A C 1
ATOM 1814 O O . LEU A 1 250 ? 17.594 -8.113 -36.218 1.00 98.44 250 LEU A O 1
ATOM 1818 N N . ALA A 1 251 ? 18.204 -7.759 -34.094 1.00 98.56 251 ALA A N 1
ATOM 1819 C CA . ALA A 1 251 ? 18.104 -6.302 -34.166 1.00 98.56 251 ALA A CA 1
ATOM 1820 C C . ALA A 1 251 ? 18.958 -5.735 -35.314 1.00 98.56 251 ALA A C 1
ATOM 1822 O O . ALA A 1 251 ? 18.458 -4.960 -36.132 1.00 98.56 251 ALA A O 1
ATOM 1823 N N . ARG A 1 252 ? 20.207 -6.199 -35.458 1.00 98.19 252 ARG A N 1
ATOM 1824 C CA . ARG A 1 252 ? 21.088 -5.798 -36.570 1.00 98.19 252 ARG A CA 1
ATOM 1825 C C . ARG A 1 252 ? 20.549 -6.216 -37.932 1.00 98.19 252 ARG A C 1
ATOM 1827 O O . ARG A 1 252 ? 20.546 -5.415 -38.862 1.00 98.19 252 ARG A O 1
ATOM 1834 N N . ARG A 1 253 ? 20.077 -7.459 -38.066 1.00 98.25 253 ARG A N 1
ATOM 1835 C CA . ARG A 1 253 ? 19.520 -7.972 -39.332 1.00 98.25 253 ARG A CA 1
ATOM 1836 C C . ARG A 1 253 ? 18.273 -7.218 -39.783 1.00 98.25 253 ARG A C 1
ATOM 1838 O O . ARG A 1 253 ? 18.027 -7.126 -40.980 1.00 98.25 253 ARG A O 1
ATOM 1845 N N . PHE A 1 254 ? 17.514 -6.683 -38.835 1.00 98.12 254 PHE A N 1
ATOM 1846 C CA . PHE A 1 254 ? 16.341 -5.855 -39.094 1.00 98.12 254 PHE A CA 1
ATOM 1847 C C . PHE A 1 254 ? 16.677 -4.371 -39.305 1.00 98.12 254 PHE A C 1
ATOM 1849 O O . PHE A 1 254 ? 15.767 -3.598 -39.573 1.00 98.12 254 PHE A O 1
ATOM 1856 N N . GLY A 1 255 ? 17.954 -3.975 -39.229 1.00 98.12 255 GLY A N 1
ATOM 1857 C CA . GLY A 1 255 ? 18.398 -2.614 -39.539 1.00 98.12 255 GLY A CA 1
ATOM 1858 C C . GLY A 1 255 ? 18.395 -1.634 -38.364 1.00 98.12 255 GLY A C 1
ATOM 1859 O O . GLY A 1 255 ? 18.522 -0.433 -38.593 1.00 98.12 255 GLY A O 1
ATOM 1860 N N . VAL A 1 256 ? 18.285 -2.108 -37.117 1.00 98.44 256 VAL A N 1
ATOM 1861 C CA . VAL A 1 256 ? 18.421 -1.244 -35.930 1.00 98.44 256 VAL A CA 1
ATOM 1862 C C . VAL A 1 256 ? 19.843 -0.666 -35.866 1.00 98.44 256 VAL A C 1
ATOM 1864 O O . VAL A 1 256 ? 20.817 -1.408 -36.009 1.00 98.44 256 VAL A O 1
ATOM 1867 N N . ASP A 1 257 ? 19.974 0.641 -35.607 1.00 98.00 257 ASP A N 1
ATOM 1868 C CA . ASP A 1 257 ? 21.270 1.280 -35.329 1.00 98.00 257 ASP A CA 1
ATOM 1869 C C . ASP A 1 257 ? 21.766 0.827 -33.949 1.00 98.00 257 ASP A C 1
ATOM 1871 O O . ASP A 1 257 ? 21.275 1.285 -32.913 1.00 98.00 257 ASP A O 1
ATOM 1875 N N . VAL A 1 258 ? 22.710 -0.117 -33.934 1.00 97.94 258 VAL A N 1
ATOM 1876 C CA . VAL A 1 258 ? 23.319 -0.633 -32.706 1.00 97.94 258 VAL A CA 1
ATOM 1877 C C . VAL A 1 258 ? 24.697 -0.016 -32.508 1.00 97.94 258 VAL A C 1
ATOM 1879 O O . VAL A 1 258 ? 25.605 -0.238 -33.310 1.00 97.94 258 VAL A O 1
ATOM 1882 N N . ARG A 1 259 ? 24.875 0.702 -31.398 1.00 96.00 259 ARG A N 1
ATOM 1883 C CA . ARG A 1 259 ? 26.121 1.384 -31.035 1.00 96.00 259 ARG A CA 1
ATOM 1884 C C . ARG A 1 259 ? 26.755 0.751 -29.811 1.00 96.00 259 ARG A C 1
ATOM 1886 O O . ARG A 1 259 ? 26.072 0.450 -28.836 1.00 96.00 259 ARG A O 1
ATOM 1893 N N . ASP A 1 260 ? 28.070 0.609 -29.843 1.00 94.69 260 ASP A N 1
ATOM 1894 C CA . ASP A 1 260 ? 28.853 0.177 -28.692 1.00 94.69 260 ASP A CA 1
ATOM 1895 C C . ASP A 1 260 ? 29.303 1.406 -27.884 1.00 94.69 260 ASP A C 1
ATOM 1897 O O . ASP A 1 260 ? 30.004 2.280 -28.395 1.00 94.69 260 ASP A O 1
ATOM 1901 N N . ALA A 1 261 ? 28.877 1.485 -26.623 1.00 94.75 261 ALA A N 1
ATOM 1902 C CA . ALA A 1 261 ? 29.373 2.439 -25.633 1.00 94.75 261 ALA A CA 1
ATOM 1903 C C . ALA A 1 261 ? 29.847 1.707 -24.365 1.00 94.75 261 ALA A C 1
ATOM 1905 O O . ALA A 1 261 ? 29.798 2.244 -23.255 1.00 94.75 261 ALA A O 1
ATOM 1906 N N . SER A 1 262 ? 30.308 0.463 -24.523 1.00 90.06 262 SER A N 1
ATOM 1907 C CA . SER A 1 262 ? 30.773 -0.436 -23.466 1.00 90.06 262 SER A CA 1
ATOM 1908 C C . SER A 1 262 ? 32.054 0.021 -22.775 1.00 90.06 262 SER A C 1
ATOM 1910 O O . SER A 1 262 ? 32.298 -0.391 -21.643 1.00 90.06 262 SER A O 1
ATOM 1912 N N . ALA A 1 263 ? 32.840 0.891 -23.408 1.00 86.50 263 ALA A N 1
ATOM 1913 C CA . ALA A 1 263 ? 34.091 1.418 -22.866 1.00 86.50 263 ALA A CA 1
ATOM 1914 C C . ALA A 1 263 ? 34.013 2.898 -22.450 1.00 86.50 263 ALA A C 1
ATOM 1916 O O . ALA A 1 263 ? 34.901 3.370 -21.744 1.00 86.50 263 ALA A O 1
ATOM 1917 N N . ASP A 1 264 ? 32.973 3.634 -22.860 1.00 85.75 264 ASP A N 1
ATOM 1918 C CA . ASP A 1 264 ? 32.933 5.094 -22.724 1.00 85.75 264 ASP A CA 1
ATOM 1919 C C . ASP A 1 264 ? 31.526 5.641 -22.423 1.00 85.75 264 ASP A C 1
ATOM 1921 O O . ASP A 1 264 ? 30.572 5.456 -23.181 1.00 85.75 264 ASP A O 1
ATOM 1925 N N . LEU A 1 265 ? 31.411 6.376 -21.314 1.00 88.25 265 LEU A N 1
ATOM 1926 C CA . LEU A 1 265 ? 30.186 7.073 -20.921 1.00 88.25 265 LEU A CA 1
ATOM 1927 C C . LEU A 1 265 ? 29.903 8.304 -21.798 1.00 88.25 265 LEU A C 1
ATOM 1929 O O . LEU A 1 265 ? 28.738 8.682 -21.955 1.00 88.25 265 LEU A O 1
ATOM 1933 N N . ALA A 1 266 ? 30.928 8.936 -22.376 1.00 89.56 266 ALA A N 1
ATOM 1934 C CA . ALA A 1 266 ? 30.738 10.078 -23.262 1.00 89.56 266 ALA A CA 1
ATOM 1935 C C . ALA A 1 266 ? 30.018 9.655 -24.551 1.00 89.56 266 ALA A C 1
ATOM 1937 O O . ALA A 1 266 ? 29.063 10.324 -24.948 1.00 89.56 266 ALA A O 1
ATOM 1938 N N . GLY A 1 267 ? 30.368 8.503 -25.132 1.00 90.38 267 GLY A N 1
ATOM 1939 C CA . GLY A 1 267 ? 29.627 7.891 -26.242 1.00 90.38 267 GLY A CA 1
ATOM 1940 C C . GLY A 1 267 ? 28.148 7.618 -25.927 1.00 90.38 267 GLY A C 1
ATOM 1941 O O . GLY A 1 267 ? 27.266 7.915 -26.743 1.00 90.38 267 GLY A O 1
ATOM 1942 N N . PHE A 1 268 ? 27.846 7.131 -24.717 1.00 94.31 268 PHE A N 1
ATOM 1943 C CA . PHE A 1 268 ? 26.457 6.964 -24.270 1.00 94.31 268 PHE A CA 1
ATOM 1944 C C . PHE A 1 268 ? 25.738 8.313 -24.130 1.00 94.31 268 PHE A C 1
ATOM 1946 O O . PHE A 1 268 ? 24.653 8.501 -24.678 1.00 94.31 268 PHE A O 1
ATOM 1953 N N . SER A 1 269 ? 26.372 9.284 -23.474 1.00 93.75 269 SER A N 1
ATOM 1954 C CA . SER A 1 269 ? 25.810 10.625 -23.262 1.00 93.75 269 SER A CA 1
ATOM 1955 C C . SER A 1 269 ? 25.553 11.359 -24.583 1.00 93.75 269 SER A C 1
ATOM 1957 O O . SER A 1 269 ? 24.516 11.997 -24.751 1.00 93.75 269 SER A O 1
ATOM 1959 N N . ALA A 1 270 ? 26.450 11.215 -25.560 1.00 92.75 270 ALA A N 1
ATOM 1960 C CA . ALA A 1 270 ? 26.260 11.734 -26.911 1.00 92.75 270 ALA A CA 1
ATOM 1961 C C . ALA A 1 270 ? 25.071 11.067 -27.616 1.00 92.75 270 ALA A C 1
ATOM 1963 O O . ALA A 1 270 ? 24.343 11.724 -28.357 1.00 92.75 270 ALA A O 1
ATOM 1964 N N . SER A 1 271 ? 24.827 9.780 -27.357 1.00 93.88 271 SER A N 1
ATOM 1965 C CA . SER A 1 271 ? 23.668 9.078 -27.912 1.00 93.88 271 SER A CA 1
ATOM 1966 C C . SER A 1 271 ? 22.350 9.561 -27.310 1.00 93.88 271 SER A C 1
ATOM 1968 O O . SER A 1 271 ? 21.361 9.576 -28.037 1.00 93.88 271 SER A O 1
ATOM 1970 N N . LEU A 1 272 ? 22.332 10.022 -26.053 1.00 95.75 272 LEU A N 1
ATOM 1971 C CA . LEU A 1 272 ? 21.155 10.643 -25.428 1.00 95.75 272 LEU A CA 1
ATOM 1972 C C . LEU A 1 272 ? 20.821 12.023 -26.019 1.00 95.75 272 LEU A C 1
ATOM 1974 O O . LEU A 1 272 ? 19.668 12.451 -25.967 1.00 95.75 272 LEU A O 1
ATOM 1978 N N . ALA A 1 273 ? 21.792 12.722 -26.615 1.00 92.00 273 ALA A N 1
ATOM 1979 C CA . ALA A 1 273 ? 21.556 14.030 -27.217 1.00 92.00 273 ALA A CA 1
ATOM 1980 C C . ALA A 1 273 ? 20.543 13.930 -28.372 1.00 92.00 273 ALA A C 1
ATOM 1982 O O . ALA A 1 273 ? 20.748 13.202 -29.340 1.00 92.00 273 ALA A O 1
ATOM 1983 N N . GLY A 1 274 ? 19.430 14.660 -28.275 1.00 90.06 274 GLY A N 1
ATOM 1984 C CA . GLY A 1 274 ? 18.356 14.622 -29.273 1.00 90.06 274 GLY A CA 1
ATOM 1985 C C . GLY A 1 274 ? 17.457 13.384 -29.202 1.00 90.06 274 GLY A C 1
ATOM 1986 O O . GLY A 1 274 ? 16.624 13.205 -30.087 1.00 90.06 274 GLY A O 1
ATOM 1987 N N . ALA A 1 275 ? 17.604 12.531 -28.181 1.00 96.88 275 ALA A N 1
ATOM 1988 C CA . ALA A 1 275 ? 16.573 11.549 -27.859 1.00 96.88 275 ALA A CA 1
ATOM 1989 C C . ALA A 1 275 ? 15.271 12.276 -27.483 1.00 96.88 275 ALA A C 1
ATOM 1991 O O . ALA A 1 275 ? 15.306 13.363 -26.909 1.00 96.88 275 ALA A O 1
ATOM 1992 N N . SER A 1 276 ? 14.127 11.678 -27.802 1.00 97.88 276 SER A N 1
ATOM 1993 C CA . SER A 1 276 ? 12.810 12.096 -27.299 1.00 97.88 276 SER A CA 1
ATOM 1994 C C . SER A 1 276 ? 12.243 11.116 -26.271 1.00 97.88 276 SER A C 1
ATOM 1996 O O . SER A 1 276 ? 11.288 11.454 -25.578 1.00 97.88 276 SER A O 1
ATOM 1998 N N . LEU A 1 277 ? 12.830 9.919 -26.180 1.00 98.62 277 LEU A N 1
ATOM 1999 C CA . LEU A 1 277 ? 12.479 8.873 -25.228 1.00 98.62 277 LEU A CA 1
ATOM 2000 C C . LEU A 1 277 ? 13.709 8.004 -24.940 1.00 98.62 277 LEU A C 1
ATOM 2002 O O . LEU A 1 277 ? 14.487 7.712 -25.854 1.00 98.62 277 LEU A O 1
ATOM 2006 N N . VAL A 1 278 ? 13.853 7.561 -23.692 1.00 98.81 278 VAL A N 1
ATOM 2007 C CA . VAL A 1 278 ? 14.830 6.535 -23.305 1.00 98.81 278 VAL A CA 1
ATOM 2008 C C . VAL A 1 278 ? 14.095 5.275 -22.858 1.00 98.81 278 VAL A C 1
ATOM 2010 O O . VAL A 1 278 ? 13.150 5.356 -22.080 1.00 98.81 278 VAL A O 1
ATOM 2013 N N . VAL A 1 279 ? 14.540 4.111 -23.323 1.00 98.81 279 VAL A N 1
ATOM 2014 C CA . VAL A 1 279 ? 14.128 2.806 -22.797 1.00 98.81 279 VAL A CA 1
ATOM 2015 C C . VAL A 1 279 ? 15.261 2.272 -21.925 1.00 98.81 279 VAL A C 1
ATOM 2017 O O . VAL A 1 279 ? 16.363 2.016 -22.413 1.00 98.81 279 VAL A O 1
ATOM 2020 N N . ASP A 1 280 ? 14.998 2.142 -20.629 1.00 98.69 280 ASP A N 1
ATOM 2021 C CA . ASP A 1 280 ? 15.907 1.548 -19.656 1.00 98.69 280 ASP A CA 1
ATOM 2022 C C . ASP A 1 280 ? 15.770 0.023 -19.678 1.00 98.69 280 ASP A C 1
ATOM 2024 O O . ASP A 1 280 ? 14.827 -0.538 -19.123 1.00 98.69 280 ASP A O 1
ATOM 2028 N N . ALA A 1 281 ? 16.735 -0.631 -20.321 1.00 98.25 281 ALA A N 1
ATOM 2029 C CA . ALA A 1 281 ? 16.869 -2.079 -20.402 1.00 98.25 281 ALA A CA 1
ATOM 2030 C C . ALA A 1 281 ? 18.209 -2.544 -19.793 1.00 98.25 281 ALA A C 1
ATOM 2032 O O . ALA A 1 281 ? 18.841 -3.491 -20.272 1.00 98.25 281 ALA A O 1
ATOM 2033 N N . LEU A 1 282 ? 18.689 -1.860 -18.742 1.00 96.50 282 LEU A N 1
ATOM 2034 C CA . LEU A 1 282 ? 19.980 -2.184 -18.125 1.00 96.50 282 LEU A CA 1
ATOM 2035 C C . LEU A 1 282 ? 19.871 -3.379 -17.175 1.00 96.50 282 LEU A C 1
ATOM 2037 O O . LEU A 1 282 ? 20.563 -4.384 -17.357 1.00 96.50 282 LEU A O 1
ATOM 2041 N N . PHE A 1 283 ? 18.996 -3.289 -16.171 1.00 94.56 283 PHE A N 1
ATOM 2042 C CA . PHE A 1 283 ? 18.851 -4.296 -15.124 1.00 94.56 283 PHE A CA 1
ATOM 2043 C C . PHE A 1 283 ? 17.388 -4.453 -14.699 1.00 94.56 283 PHE A C 1
ATOM 2045 O O . PHE A 1 283 ? 16.803 -3.512 -14.186 1.00 94.56 283 PHE A O 1
ATOM 2052 N N . GLY A 1 284 ? 16.839 -5.663 -14.844 1.00 88.38 284 GLY A N 1
ATOM 2053 C CA . GLY A 1 284 ? 15.541 -6.041 -14.270 1.00 88.38 284 GLY A CA 1
ATOM 2054 C C . GLY A 1 284 ? 15.714 -6.719 -12.905 1.00 88.38 284 GLY A C 1
ATOM 2055 O O . GLY A 1 284 ? 16.566 -6.346 -12.095 1.00 88.38 284 GLY A O 1
ATOM 2056 N N . THR A 1 285 ? 15.000 -7.825 -12.684 1.00 83.81 285 THR A N 1
ATOM 2057 C CA . THR A 1 285 ? 15.069 -8.660 -11.458 1.00 83.81 285 THR A CA 1
ATOM 2058 C C . THR A 1 285 ? 16.449 -9.271 -11.117 1.00 83.81 285 THR A C 1
ATOM 2060 O O . THR A 1 285 ? 16.614 -9.932 -10.089 1.00 83.81 285 THR A O 1
ATOM 2063 N N . GLY A 1 286 ? 17.473 -9.092 -11.955 1.00 76.81 286 GLY A N 1
ATOM 2064 C CA . GLY A 1 286 ? 18.840 -9.588 -11.738 1.00 76.81 286 GLY A CA 1
ATOM 2065 C C . GLY A 1 286 ? 19.635 -8.847 -10.654 1.00 76.81 286 GLY A C 1
ATOM 2066 O O . GLY A 1 286 ? 20.610 -9.391 -10.127 1.00 76.81 286 GLY A O 1
ATOM 2067 N N . LEU A 1 287 ? 19.243 -7.616 -10.314 1.00 79.38 287 LEU A N 1
ATOM 2068 C CA . LEU A 1 287 ? 20.031 -6.751 -9.441 1.00 79.38 287 LEU A CA 1
ATOM 2069 C C . LEU A 1 287 ? 19.889 -7.143 -7.960 1.00 79.38 287 LEU A C 1
ATOM 2071 O O . LEU A 1 287 ? 18.796 -7.187 -7.406 1.00 79.38 287 LEU A O 1
ATOM 2075 N N . THR A 1 288 ? 21.020 -7.408 -7.300 1.00 69.19 288 THR A N 1
ATOM 2076 C CA . THR A 1 288 ? 21.072 -7.801 -5.874 1.00 69.19 288 THR A CA 1
ATOM 2077 C C . THR A 1 288 ? 21.817 -6.802 -4.992 1.00 69.19 288 THR A C 1
ATOM 2079 O O . THR A 1 288 ? 21.836 -6.949 -3.772 1.00 69.19 288 THR A O 1
ATOM 2082 N N . ARG A 1 289 ? 22.459 -5.791 -5.590 1.00 80.00 289 ARG A N 1
ATOM 2083 C CA . ARG A 1 289 ? 23.273 -4.789 -4.891 1.00 80.00 289 ARG A CA 1
ATOM 2084 C C . ARG A 1 289 ? 23.022 -3.401 -5.480 1.00 80.00 289 ARG A C 1
ATOM 2086 O O . ARG A 1 289 ? 22.723 -3.321 -6.671 1.00 80.00 289 ARG A O 1
ATOM 2093 N N . PRO A 1 290 ? 23.190 -2.324 -4.694 1.00 87.75 290 PRO A N 1
ATOM 2094 C CA . PRO A 1 290 ? 23.076 -0.965 -5.208 1.00 87.75 290 PRO A CA 1
ATOM 2095 C C . PRO A 1 290 ? 24.049 -0.729 -6.364 1.00 87.75 290 PRO A C 1
ATOM 2097 O O . PRO A 1 290 ? 25.186 -1.217 -6.340 1.00 87.75 290 PRO A O 1
ATOM 2100 N N . LEU A 1 291 ? 23.609 0.036 -7.363 1.00 91.62 291 LEU A N 1
ATOM 2101 C CA . LEU A 1 291 ? 24.471 0.415 -8.476 1.00 91.62 291 LEU A CA 1
ATOM 2102 C C . LEU A 1 291 ? 25.625 1.285 -7.977 1.00 91.62 291 LEU A C 1
ATOM 2104 O O . LEU A 1 291 ? 25.457 2.164 -7.132 1.00 91.62 291 LEU A O 1
ATOM 2108 N N . SER A 1 292 ? 26.813 1.032 -8.516 1.00 91.44 292 SER A N 1
ATOM 2109 C CA . SER A 1 292 ? 28.032 1.760 -8.175 1.00 91.44 292 SER A CA 1
ATOM 2110 C C . SER A 1 292 ? 28.897 1.995 -9.412 1.00 91.44 292 SER A C 1
ATOM 2112 O O . SER A 1 292 ? 28.671 1.404 -10.475 1.00 91.44 292 SER A O 1
ATOM 2114 N N . GLY A 1 293 ? 29.869 2.902 -9.278 1.00 93.38 293 GLY A N 1
ATOM 2115 C CA . GLY A 1 293 ? 30.784 3.283 -10.353 1.00 93.38 293 GLY A CA 1
ATOM 2116 C C . GLY A 1 293 ? 30.043 3.700 -11.623 1.00 93.38 293 GLY A C 1
ATOM 2117 O O . GLY A 1 293 ? 29.056 4.437 -11.569 1.00 93.38 293 GLY A O 1
ATOM 2118 N N . ARG A 1 294 ? 30.490 3.165 -12.761 1.00 92.56 294 ARG A N 1
ATOM 2119 C CA . ARG A 1 294 ? 29.957 3.490 -14.088 1.00 92.56 294 ARG A CA 1
ATOM 2120 C C . ARG A 1 294 ? 28.447 3.279 -14.221 1.00 92.56 294 ARG A C 1
ATOM 2122 O O . ARG A 1 294 ? 27.792 4.067 -14.890 1.00 92.56 294 ARG A O 1
ATOM 2129 N N . TRP A 1 295 ? 27.864 2.266 -13.579 1.00 94.19 295 TRP A N 1
ATOM 2130 C CA . TRP A 1 295 ? 26.418 2.036 -13.683 1.00 94.19 295 TRP A CA 1
ATOM 2131 C C . TRP A 1 295 ? 25.600 3.135 -13.006 1.00 94.19 295 TRP A C 1
ATOM 2133 O O . TRP A 1 295 ? 24.581 3.556 -13.546 1.00 94.19 295 TRP A O 1
ATOM 2143 N N . ALA A 1 296 ? 26.075 3.657 -11.873 1.00 95.31 296 ALA A N 1
ATOM 2144 C CA . ALA A 1 296 ? 25.454 4.822 -11.250 1.00 95.31 296 ALA A CA 1
ATOM 2145 C C . ALA A 1 296 ? 25.594 6.070 -12.143 1.00 95.31 296 ALA A C 1
ATOM 2147 O O . ALA A 1 296 ? 24.673 6.869 -12.248 1.00 95.31 296 ALA A O 1
ATOM 2148 N N . GLU A 1 297 ? 26.721 6.237 -12.838 1.00 95.62 297 GLU A N 1
ATOM 2149 C CA . GLU A 1 297 ? 26.912 7.356 -13.771 1.00 95.62 297 GLU A CA 1
ATOM 2150 C C . GLU A 1 297 ? 25.999 7.276 -14.999 1.00 95.62 297 GLU A C 1
ATOM 2152 O O . GLU A 1 297 ? 25.431 8.290 -15.402 1.00 95.62 297 GLU A O 1
ATOM 2157 N N . VAL A 1 298 ? 25.804 6.078 -15.553 1.00 96.81 298 VAL A N 1
ATOM 2158 C CA . VAL A 1 298 ? 24.846 5.820 -16.637 1.00 96.81 298 VAL A CA 1
ATOM 2159 C C . VAL A 1 298 ? 23.433 6.198 -16.206 1.00 96.81 298 VAL A C 1
ATOM 2161 O O . VAL A 1 298 ? 22.755 6.936 -16.918 1.00 96.81 298 VAL A O 1
ATOM 2164 N N . VAL A 1 299 ? 22.993 5.736 -15.033 1.00 97.31 299 VAL A N 1
ATOM 2165 C CA . VAL A 1 299 ? 21.655 6.059 -14.522 1.00 97.31 299 VAL A CA 1
ATOM 2166 C C . VAL A 1 299 ? 21.504 7.562 -14.280 1.00 97.31 299 VAL A C 1
ATOM 2168 O O . VAL A 1 299 ? 20.488 8.137 -14.667 1.00 97.31 299 VAL A O 1
ATOM 2171 N N . ARG A 1 300 ? 22.533 8.235 -13.744 1.00 97.00 300 ARG A N 1
ATOM 2172 C CA . ARG A 1 300 ? 22.539 9.704 -13.640 1.00 97.00 300 ARG A CA 1
ATOM 2173 C C . ARG A 1 300 ? 22.374 10.377 -14.999 1.00 97.00 300 ARG A C 1
ATOM 2175 O O . ARG A 1 300 ? 21.609 11.329 -15.099 1.00 97.00 300 ARG A O 1
ATOM 2182 N N . ALA A 1 301 ? 23.059 9.893 -16.035 1.00 97.25 301 ALA A N 1
ATOM 2183 C CA . ALA A 1 301 ? 22.931 10.433 -17.386 1.00 97.25 301 ALA A CA 1
ATOM 2184 C C . ALA A 1 301 ? 21.517 10.223 -17.961 1.00 97.25 301 ALA A C 1
ATOM 2186 O O . ALA A 1 301 ? 20.964 11.148 -18.554 1.00 97.25 301 ALA A O 1
ATOM 2187 N N . ILE A 1 302 ? 20.901 9.056 -17.725 1.00 98.12 302 ILE A N 1
ATOM 2188 C CA . ILE A 1 302 ? 19.503 8.778 -18.100 1.00 98.12 302 ILE A CA 1
ATOM 2189 C C . ILE A 1 302 ? 18.559 9.761 -17.400 1.00 98.12 302 ILE A C 1
ATOM 2191 O O . ILE A 1 302 ? 17.793 10.453 -18.069 1.00 98.12 302 ILE A O 1
ATOM 2195 N N . ASN A 1 303 ? 18.656 9.891 -16.076 1.00 97.56 303 ASN A N 1
ATOM 2196 C CA . ASN A 1 303 ? 17.801 10.784 -15.288 1.00 97.56 303 ASN A CA 1
ATOM 2197 C C . ASN A 1 303 ? 17.999 12.266 -15.660 1.00 97.56 303 ASN A C 1
ATOM 2199 O O . ASN A 1 303 ? 17.052 13.051 -15.638 1.00 97.56 303 ASN A O 1
ATOM 2203 N N . ALA A 1 304 ? 19.220 12.656 -16.036 1.00 96.94 304 ALA A N 1
ATOM 2204 C CA . ALA A 1 304 ? 19.557 14.017 -16.451 1.00 96.94 304 ALA A CA 1
ATOM 2205 C C . ALA A 1 304 ? 19.194 14.337 -17.914 1.00 96.94 304 ALA A C 1
ATOM 2207 O O . ALA A 1 304 ? 19.307 15.494 -18.320 1.00 96.94 304 ALA A O 1
ATOM 2208 N N . SER A 1 305 ? 18.748 13.354 -18.706 1.00 95.88 305 SER A N 1
ATOM 2209 C CA . SER A 1 305 ? 18.419 13.539 -20.129 1.00 95.88 305 SER A CA 1
ATOM 2210 C C . SER A 1 305 ? 17.247 14.500 -20.372 1.00 95.88 305 SER A C 1
ATOM 2212 O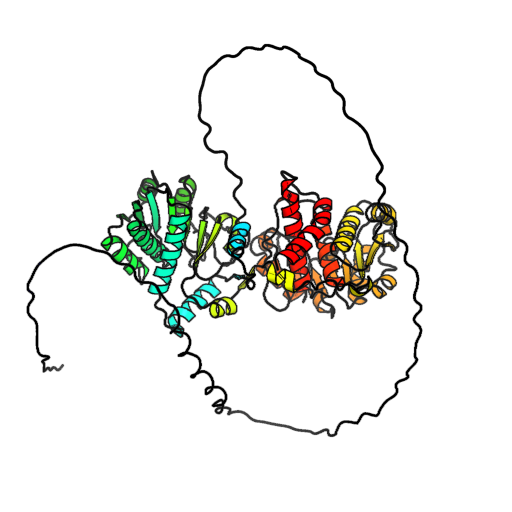 O . SER A 1 305 ? 17.132 15.077 -21.452 1.00 95.88 305 SER A O 1
ATOM 2214 N N . GLY A 1 306 ? 16.379 14.690 -19.371 1.00 94.44 306 GLY A N 1
ATOM 2215 C CA . GLY A 1 306 ? 15.214 15.571 -19.452 1.00 94.44 306 GLY A CA 1
ATOM 2216 C C . GLY A 1 306 ? 14.069 15.035 -20.317 1.00 94.44 306 GLY A C 1
ATOM 2217 O O . GLY A 1 306 ? 13.105 15.767 -20.548 1.00 94.44 306 GLY A O 1
ATOM 2218 N N . VAL A 1 307 ? 14.152 13.784 -20.779 1.00 96.88 307 VAL A N 1
ATOM 2219 C CA . VAL A 1 307 ? 13.099 13.113 -21.555 1.00 96.88 307 VAL A CA 1
ATOM 2220 C C . VAL A 1 307 ? 12.420 12.009 -20.742 1.00 96.88 307 VAL A C 1
ATOM 2222 O O . VAL A 1 307 ? 12.984 11.554 -19.745 1.00 96.88 307 VAL A O 1
ATOM 2225 N N . PRO A 1 308 ? 11.204 11.572 -21.121 1.00 98.19 308 PRO A N 1
ATOM 2226 C CA . PRO A 1 308 ? 10.556 10.450 -20.457 1.00 98.19 308 PRO A CA 1
ATOM 2227 C C . PRO A 1 308 ? 11.386 9.166 -20.589 1.00 98.19 308 PRO A C 1
ATOM 2229 O O . PRO A 1 308 ? 12.009 8.914 -21.625 1.00 98.19 308 PRO A O 1
ATOM 2232 N N . VAL A 1 309 ? 11.361 8.350 -19.535 1.00 98.81 309 VAL A N 1
ATOM 2233 C CA . VAL A 1 309 ? 12.039 7.051 -19.488 1.00 98.81 309 VAL A CA 1
ATOM 2234 C C . VAL A 1 309 ? 11.002 5.940 -19.348 1.00 98.81 309 VAL A C 1
ATOM 2236 O O . VAL A 1 309 ? 10.129 6.024 -18.482 1.00 98.81 309 VAL A O 1
ATOM 2239 N N . VAL A 1 310 ? 11.099 4.907 -20.185 1.00 98.81 310 VAL A N 1
ATOM 2240 C CA . VAL A 1 310 ? 10.338 3.660 -20.049 1.00 98.81 310 VAL A CA 1
ATOM 2241 C C . VAL A 1 310 ? 11.262 2.583 -19.497 1.00 98.81 310 VAL A C 1
ATOM 2243 O O . VAL A 1 310 ? 12.231 2.222 -20.157 1.00 98.81 310 VAL A O 1
ATOM 2246 N N . ALA A 1 311 ? 10.984 2.080 -18.298 1.00 98.69 311 ALA A N 1
ATOM 2247 C CA . ALA A 1 311 ? 11.747 0.984 -17.707 1.00 98.69 311 ALA A CA 1
ATOM 2248 C C . ALA A 1 311 ? 11.202 -0.376 -18.152 1.00 98.69 311 ALA A C 1
ATOM 2250 O O . ALA A 1 311 ? 9.990 -0.604 -18.148 1.00 98.69 311 ALA A O 1
ATOM 2251 N N . VAL A 1 312 ? 12.113 -1.274 -18.516 1.00 98.56 312 VAL A N 1
ATOM 2252 C CA . VAL A 1 312 ? 11.836 -2.671 -18.857 1.00 98.56 312 VAL A CA 1
ATOM 2253 C C . VAL A 1 312 ? 11.953 -3.511 -17.585 1.00 98.56 312 VAL A C 1
ATOM 2255 O O . VAL A 1 312 ? 12.986 -3.495 -16.917 1.00 98.56 312 VAL A O 1
ATOM 2258 N N . ASP A 1 313 ? 10.878 -4.225 -17.255 1.00 97.50 313 ASP A N 1
ATOM 2259 C CA . ASP A 1 313 ? 10.659 -5.037 -16.053 1.00 97.50 313 ASP A CA 1
ATOM 2260 C C . ASP A 1 313 ? 10.610 -4.260 -14.728 1.00 97.50 313 ASP A C 1
ATOM 2262 O O . ASP A 1 313 ? 9.573 -4.256 -14.058 1.00 97.50 313 ASP A O 1
ATOM 2266 N N . VAL A 1 314 ? 11.724 -3.630 -14.353 1.00 97.06 314 VAL A N 1
ATOM 2267 C CA . VAL A 1 314 ? 11.948 -2.882 -13.108 1.00 97.06 314 VAL A CA 1
ATOM 2268 C C . VAL A 1 314 ? 12.918 -1.729 -13.418 1.00 97.06 314 VAL A C 1
ATOM 2270 O O . VAL A 1 314 ? 13.916 -1.977 -14.091 1.00 97.06 314 VAL A O 1
ATOM 2273 N N . PRO A 1 315 ? 12.706 -0.494 -12.914 1.00 97.56 315 PRO A N 1
ATOM 2274 C CA . PRO A 1 315 ? 13.684 0.583 -13.063 1.00 97.56 315 PRO A CA 1
ATOM 2275 C C . PRO A 1 315 ? 15.068 0.186 -12.549 1.00 97.56 315 PRO A C 1
ATOM 2277 O O . PRO A 1 315 ? 15.237 -0.196 -11.383 1.00 97.56 315 PRO A O 1
ATOM 2280 N N . SER A 1 316 ? 16.078 0.330 -13.402 1.00 97.56 316 SER A N 1
ATOM 2281 C CA . SER A 1 316 ? 17.448 -0.048 -13.085 1.00 97.56 316 SER A CA 1
ATOM 2282 C C . SER A 1 316 ? 17.949 0.689 -11.847 1.00 97.56 316 SER A C 1
ATOM 2284 O O . SER A 1 316 ? 17.957 1.920 -11.786 1.00 97.56 316 SER A O 1
ATOM 2286 N N . GLY A 1 317 ? 18.382 -0.081 -10.848 1.00 95.12 317 GLY A N 1
ATOM 2287 C CA . GLY A 1 317 ? 18.788 0.416 -9.528 1.00 95.12 317 GLY A CA 1
ATOM 2288 C C . GLY A 1 317 ? 17.879 -0.041 -8.388 1.00 95.12 317 GLY A C 1
ATOM 2289 O O . GLY A 1 317 ? 18.322 -0.061 -7.237 1.00 95.12 317 GLY A O 1
ATOM 2290 N N . LEU A 1 318 ? 16.658 -0.489 -8.697 1.00 94.50 318 LEU A N 1
ATOM 2291 C CA . LEU A 1 318 ? 15.763 -1.110 -7.724 1.00 94.50 318 LEU A CA 1
ATOM 2292 C C . LEU A 1 318 ? 15.983 -2.618 -7.596 1.00 94.50 318 LEU A C 1
ATOM 2294 O O . LEU A 1 318 ? 16.475 -3.293 -8.498 1.00 94.50 318 LEU A O 1
ATOM 2298 N N . SER A 1 319 ? 15.545 -3.151 -6.457 1.00 92.94 319 SER A N 1
ATOM 2299 C CA . SER A 1 319 ? 15.271 -4.576 -6.289 1.00 92.94 319 SER A CA 1
ATOM 2300 C C . SER A 1 319 ? 13.774 -4.807 -6.434 1.00 92.94 319 SER A C 1
ATOM 2302 O O . SER A 1 319 ? 12.998 -4.176 -5.721 1.00 92.94 319 SER A O 1
ATOM 2304 N N . GLY A 1 320 ? 13.372 -5.769 -7.270 1.00 93.38 320 GLY A N 1
ATOM 2305 C CA . GLY A 1 320 ? 11.968 -6.175 -7.407 1.00 93.38 320 GLY A CA 1
ATOM 2306 C C . GLY A 1 320 ? 11.315 -6.611 -6.087 1.00 93.38 320 GLY A C 1
ATOM 2307 O O . GLY A 1 320 ? 10.102 -6.512 -5.932 1.00 93.38 320 GLY A O 1
ATOM 2308 N N . SER A 1 321 ? 12.112 -7.058 -5.113 1.00 93.06 321 SER A N 1
ATOM 2309 C CA . SER A 1 321 ? 11.627 -7.603 -3.840 1.00 93.06 321 SER A CA 1
ATOM 2310 C C . SER A 1 321 ? 11.456 -6.567 -2.730 1.00 93.06 321 SER A C 1
ATOM 2312 O O . SER A 1 321 ? 10.920 -6.908 -1.680 1.00 93.06 321 SER A O 1
ATOM 2314 N N . LEU A 1 322 ? 11.952 -5.337 -2.903 1.00 90.00 322 LEU A N 1
ATOM 2315 C CA . LEU A 1 322 ? 12.052 -4.357 -1.819 1.00 90.00 322 LEU A CA 1
ATOM 2316 C C . LEU A 1 322 ? 11.396 -3.027 -2.187 1.00 90.00 322 LEU A C 1
ATOM 2318 O O . LEU A 1 322 ? 11.339 -2.631 -3.347 1.00 90.00 322 LEU A O 1
ATOM 2322 N N . ALA A 1 323 ? 10.950 -2.306 -1.160 1.00 90.88 323 ALA A N 1
ATOM 2323 C CA . ALA A 1 323 ? 10.422 -0.950 -1.293 1.00 90.88 323 ALA A CA 1
ATOM 2324 C C . ALA A 1 323 ? 11.514 0.134 -1.207 1.00 90.88 323 ALA A C 1
ATOM 2326 O O . ALA A 1 323 ? 11.244 1.312 -1.442 1.00 90.88 323 ALA A O 1
ATOM 2327 N N . SER A 1 324 ? 12.740 -0.235 -0.825 1.00 91.19 324 SER A N 1
ATOM 2328 C CA . SER A 1 324 ? 13.847 0.698 -0.622 1.00 91.19 324 SER A CA 1
ATOM 2329 C C . SER A 1 324 ? 14.500 1.136 -1.937 1.00 91.19 324 SER A C 1
ATOM 2331 O O . SER A 1 324 ? 14.495 0.418 -2.934 1.00 91.19 324 SER A O 1
ATOM 2333 N N . VAL A 1 325 ? 15.093 2.333 -1.919 1.00 92.62 325 VAL A N 1
ATOM 2334 C CA . VAL A 1 325 ? 15.872 2.901 -3.032 1.00 92.62 325 VAL A CA 1
ATOM 2335 C C . VAL A 1 325 ? 17.311 3.066 -2.535 1.00 92.62 325 VAL A C 1
ATOM 2337 O O . VAL A 1 325 ? 17.641 4.106 -1.964 1.00 92.62 325 VAL A O 1
ATOM 2340 N N . PRO A 1 326 ? 18.160 2.027 -2.633 1.00 85.19 326 PRO A N 1
ATOM 2341 C CA . PRO A 1 326 ? 19.417 1.977 -1.891 1.00 85.19 326 PRO A CA 1
ATOM 2342 C C . PRO A 1 326 ? 20.571 2.744 -2.564 1.00 85.19 326 PRO A C 1
ATOM 2344 O O . PRO A 1 326 ? 21.698 2.705 -2.073 1.00 85.19 326 PRO A O 1
ATOM 2347 N N . GLY A 1 327 ? 20.320 3.430 -3.682 1.00 90.31 327 GLY A N 1
ATOM 2348 C CA . GLY A 1 327 ? 21.321 4.201 -4.413 1.00 90.31 327 GLY A CA 1
ATOM 2349 C C . GLY A 1 327 ? 20.742 4.880 -5.651 1.00 90.31 327 GLY A C 1
ATOM 2350 O O . GLY A 1 327 ? 19.542 5.149 -5.719 1.00 90.31 327 GLY A O 1
ATOM 2351 N N . GLU A 1 328 ? 21.602 5.145 -6.634 1.00 95.06 328 GLU A N 1
ATOM 2352 C CA . GLU A 1 328 ? 21.180 5.722 -7.908 1.00 95.06 328 GLU A CA 1
ATOM 2353 C C . GLU A 1 328 ? 20.210 4.776 -8.628 1.00 95.06 328 GLU A C 1
ATOM 2355 O O . GLU A 1 328 ? 20.465 3.577 -8.741 1.00 95.06 328 GLU A O 1
ATOM 2360 N N . THR A 1 329 ? 19.073 5.306 -9.066 1.00 96.75 329 THR A N 1
ATOM 2361 C CA . THR A 1 329 ? 17.974 4.528 -9.643 1.00 96.75 329 THR A CA 1
ATOM 2362 C C . THR A 1 329 ? 17.301 5.332 -10.740 1.00 96.75 329 THR A C 1
ATOM 2364 O O . THR A 1 329 ? 17.125 6.542 -10.592 1.00 96.75 329 THR A O 1
ATOM 2367 N N . VAL A 1 330 ? 16.920 4.663 -11.824 1.00 97.94 330 VAL A N 1
ATOM 2368 C CA . VAL A 1 330 ? 16.182 5.283 -12.925 1.00 97.94 330 VAL A CA 1
ATOM 2369 C C . VAL A 1 330 ? 14.844 5.841 -12.432 1.00 97.94 330 VAL A C 1
ATOM 2371 O O . VAL A 1 330 ? 14.095 5.176 -11.720 1.00 97.94 330 VAL A O 1
ATOM 2374 N N . GLU A 1 331 ? 14.542 7.082 -12.810 1.00 98.00 331 GLU A N 1
ATOM 2375 C CA . GLU A 1 331 ? 13.225 7.692 -12.628 1.00 98.00 331 GLU A CA 1
ATOM 2376 C C . GLU A 1 331 ? 12.366 7.439 -13.870 1.00 98.00 331 GLU A C 1
ATOM 2378 O O . GLU A 1 331 ? 12.405 8.203 -14.836 1.00 98.00 331 GLU A O 1
ATOM 2383 N N . ALA A 1 332 ? 11.588 6.359 -13.850 1.00 98.38 332 ALA A N 1
ATOM 2384 C CA . ALA A 1 332 ? 10.721 6.007 -14.961 1.00 98.38 332 ALA A CA 1
ATOM 2385 C C . ALA A 1 332 ? 9.466 6.894 -15.003 1.00 98.38 332 ALA A C 1
ATOM 2387 O O . ALA A 1 332 ? 8.851 7.208 -13.981 1.00 98.38 332 ALA A O 1
ATOM 2388 N N . ALA A 1 333 ? 9.066 7.279 -16.215 1.00 98.25 333 ALA A N 1
ATOM 2389 C CA . ALA A 1 333 ? 7.727 7.790 -16.482 1.00 98.25 333 ALA A CA 1
ATOM 2390 C C . ALA A 1 333 ? 6.717 6.634 -16.532 1.00 98.25 333 ALA A C 1
ATOM 2392 O O . ALA A 1 333 ? 5.607 6.775 -16.022 1.00 98.25 333 ALA A O 1
ATOM 2393 N N . VAL A 1 334 ? 7.128 5.503 -17.117 1.00 98.50 334 VAL A N 1
ATOM 2394 C CA . VAL A 1 334 ? 6.357 4.256 -17.179 1.00 98.50 334 VAL A CA 1
ATOM 2395 C C . VAL A 1 334 ? 7.296 3.069 -16.960 1.00 98.50 334 VAL A C 1
ATOM 2397 O O . VAL A 1 334 ? 8.383 3.035 -17.531 1.00 98.50 334 VAL A O 1
ATOM 2400 N N . THR A 1 335 ? 6.882 2.073 -16.188 1.00 98.75 335 THR A N 1
ATOM 2401 C CA . THR A 1 335 ? 7.533 0.761 -16.096 1.00 98.75 335 THR A CA 1
ATOM 2402 C C . THR A 1 335 ? 6.640 -0.282 -16.748 1.00 98.75 335 THR A C 1
ATOM 2404 O O . THR A 1 335 ? 5.473 -0.419 -16.381 1.00 98.75 335 THR A O 1
ATOM 2407 N N . VAL A 1 336 ? 7.186 -1.041 -17.695 1.00 98.56 336 VAL A N 1
ATOM 2408 C CA . VAL A 1 336 ? 6.501 -2.191 -18.290 1.00 98.56 336 VAL A CA 1
ATOM 2409 C C . VAL A 1 336 ? 7.064 -3.449 -17.660 1.00 98.56 336 VAL A C 1
ATOM 2411 O O . VAL A 1 336 ? 8.198 -3.829 -17.931 1.00 98.56 336 VAL A O 1
ATOM 2414 N N . THR A 1 337 ? 6.277 -4.074 -16.793 1.00 97.81 337 THR A N 1
ATOM 2415 C CA . THR A 1 337 ? 6.668 -5.269 -16.053 1.00 97.81 337 THR A CA 1
ATOM 2416 C C . THR A 1 337 ? 5.985 -6.513 -16.595 1.00 97.81 337 THR A C 1
ATOM 2418 O O . THR A 1 337 ? 4.913 -6.418 -17.179 1.00 97.81 337 THR A O 1
ATOM 2421 N N . PHE A 1 338 ? 6.584 -7.688 -16.413 1.00 95.38 338 PHE A N 1
ATOM 2422 C CA . PHE A 1 338 ? 6.118 -8.907 -17.081 1.00 95.38 338 PHE A CA 1
ATOM 2423 C C . PHE A 1 338 ? 5.515 -9.924 -16.120 1.00 95.38 338 PHE A C 1
ATOM 2425 O O . PHE A 1 338 ? 6.063 -10.156 -15.036 1.00 95.38 338 PHE A O 1
ATOM 2432 N N . GLY A 1 339 ? 4.400 -10.530 -16.530 1.00 94.38 339 GLY A N 1
ATOM 2433 C CA . GLY A 1 339 ? 3.679 -11.574 -15.799 1.00 94.38 339 GLY A CA 1
ATOM 2434 C C . GLY A 1 339 ? 2.905 -11.033 -14.598 1.00 94.38 339 GLY A C 1
ATOM 2435 O O . GLY A 1 339 ? 1.682 -11.102 -14.563 1.00 94.38 339 GLY A O 1
ATOM 2436 N N . ALA A 1 340 ? 3.609 -10.457 -13.626 1.00 95.69 340 ALA A N 1
ATOM 2437 C CA . ALA A 1 340 ? 3.014 -9.913 -12.414 1.00 95.69 340 ALA A CA 1
ATOM 2438 C C . ALA A 1 340 ? 3.708 -8.634 -11.940 1.00 95.69 340 ALA A C 1
ATOM 2440 O O . ALA A 1 340 ? 4.859 -8.339 -12.283 1.00 95.69 340 ALA A O 1
ATOM 2441 N N . LEU A 1 341 ? 2.998 -7.892 -11.087 1.00 97.19 341 LEU A N 1
ATOM 2442 C CA . LEU A 1 341 ? 3.590 -6.818 -10.302 1.00 97.19 341 LEU A CA 1
ATOM 2443 C C . LEU A 1 341 ? 4.674 -7.382 -9.380 1.00 97.19 341 LEU A C 1
ATOM 2445 O O . LEU A 1 341 ? 4.621 -8.534 -8.951 1.00 97.19 341 LEU A O 1
ATOM 2449 N N . LYS A 1 342 ? 5.638 -6.529 -9.037 1.00 96.44 342 LYS A N 1
ATOM 2450 C CA . LYS A 1 342 ? 6.675 -6.825 -8.055 1.00 96.44 342 LYS A CA 1
ATOM 2451 C C . LYS A 1 342 ? 6.555 -5.871 -6.874 1.00 96.44 342 LYS A C 1
ATOM 2453 O O . LYS A 1 342 ? 5.919 -4.823 -6.994 1.00 96.44 342 LYS A O 1
ATOM 2458 N N . VAL A 1 343 ? 7.148 -6.213 -5.734 1.00 95.50 343 VAL A N 1
ATOM 2459 C CA . VAL A 1 343 ? 7.044 -5.420 -4.492 1.00 95.50 343 VAL A CA 1
ATOM 2460 C C . VAL A 1 343 ? 7.432 -3.952 -4.717 1.00 95.50 343 VAL A C 1
ATOM 2462 O O . VAL A 1 343 ? 6.737 -3.050 -4.243 1.00 95.50 343 VAL A O 1
ATOM 2465 N N . CYS A 1 344 ? 8.483 -3.693 -5.499 1.00 95.00 344 CYS A N 1
ATOM 2466 C CA . CYS A 1 344 ? 8.929 -2.334 -5.817 1.00 95.00 344 CYS A CA 1
ATOM 2467 C C . CYS A 1 344 ? 7.922 -1.514 -6.637 1.00 95.00 344 CYS A C 1
ATOM 2469 O O . CYS A 1 344 ? 7.995 -0.291 -6.626 1.00 95.00 344 CYS A O 1
ATOM 2471 N N . HIS A 1 345 ? 6.986 -2.152 -7.345 1.00 96.94 345 HIS A N 1
ATOM 2472 C CA . HIS A 1 345 ? 5.961 -1.467 -8.140 1.00 96.94 345 HIS A CA 1
ATOM 2473 C C . HIS A 1 345 ? 4.824 -0.925 -7.280 1.00 96.94 345 HIS A C 1
ATOM 2475 O O . HIS A 1 345 ? 4.163 0.029 -7.675 1.00 96.94 345 HIS A O 1
ATOM 2481 N N . VAL A 1 346 ? 4.604 -1.518 -6.104 1.00 95.81 346 VAL A N 1
ATOM 2482 C CA . VAL A 1 346 ? 3.436 -1.220 -5.266 1.00 95.81 346 VAL A CA 1
ATOM 2483 C C . VAL A 1 346 ? 3.794 -0.543 -3.946 1.00 95.81 346 VAL A C 1
ATOM 2485 O O . VAL A 1 346 ? 2.962 0.169 -3.390 1.00 95.81 346 VAL A O 1
ATOM 2488 N N . LEU A 1 347 ? 5.018 -0.717 -3.432 1.00 94.38 347 LEU A N 1
ATOM 2489 C CA . LEU A 1 347 ? 5.436 -0.115 -2.164 1.00 94.38 347 LEU A CA 1
ATOM 2490 C C . LEU A 1 347 ? 6.406 1.068 -2.359 1.00 94.38 347 LEU A C 1
ATOM 2492 O O . LEU A 1 347 ? 7.470 0.909 -2.963 1.00 94.38 347 LEU A O 1
ATOM 2496 N N . PRO A 1 348 ? 6.095 2.260 -1.810 1.00 92.75 348 PRO A N 1
ATOM 2497 C CA . PRO A 1 348 ? 7.009 3.396 -1.816 1.00 92.75 348 PRO A CA 1
ATOM 2498 C C . PRO A 1 348 ? 8.118 3.248 -0.753 1.00 92.75 348 PRO A C 1
ATOM 2500 O O . PRO A 1 348 ? 7.888 2.615 0.282 1.00 92.75 348 PRO A O 1
ATOM 2503 N N . PRO A 1 349 ? 9.284 3.900 -0.942 1.00 92.81 349 PRO A N 1
ATOM 2504 C CA . PRO A 1 349 ? 9.588 4.872 -2.003 1.00 92.81 349 PRO A CA 1
ATOM 2505 C C . PRO A 1 349 ? 9.890 4.290 -3.392 1.00 92.81 349 PRO A C 1
ATOM 2507 O O . PRO A 1 349 ? 9.838 5.051 -4.354 1.00 92.81 349 PRO A O 1
ATOM 2510 N N . ALA A 1 350 ? 10.166 2.990 -3.531 1.00 94.50 350 ALA A N 1
ATOM 2511 C CA . ALA A 1 350 ? 10.493 2.380 -4.824 1.00 94.50 350 ALA A CA 1
ATOM 2512 C C . ALA A 1 350 ? 9.399 2.598 -5.881 1.00 94.50 350 ALA A C 1
ATOM 2514 O O . ALA A 1 350 ? 9.716 3.036 -6.982 1.00 94.50 350 ALA A O 1
ATOM 2515 N N . ALA A 1 351 ? 8.120 2.440 -5.518 1.00 95.38 351 ALA A N 1
ATOM 2516 C CA . ALA A 1 351 ? 6.998 2.648 -6.442 1.00 95.38 351 ALA A CA 1
ATOM 2517 C C . ALA A 1 351 ? 6.987 4.046 -7.090 1.00 95.38 351 ALA A C 1
ATOM 2519 O O . ALA A 1 351 ? 6.564 4.203 -8.232 1.00 95.38 351 ALA A O 1
ATOM 2520 N N . LEU A 1 352 ? 7.522 5.066 -6.407 1.00 94.31 352 LEU A N 1
ATOM 2521 C CA . LEU A 1 352 ? 7.616 6.430 -6.941 1.00 94.31 352 LEU A CA 1
ATOM 2522 C C . LEU A 1 352 ? 8.667 6.574 -8.052 1.00 94.31 352 LEU A C 1
ATOM 2524 O O . LEU A 1 352 ? 8.634 7.552 -8.796 1.00 94.31 352 LEU A O 1
ATOM 2528 N N . ARG A 1 353 ? 9.611 5.631 -8.154 1.00 96.75 353 ARG A N 1
ATOM 2529 C CA . ARG A 1 353 ? 10.595 5.550 -9.244 1.00 96.75 353 ARG A CA 1
ATOM 2530 C C . ARG A 1 353 ? 10.057 4.803 -10.462 1.00 96.75 353 ARG A C 1
ATOM 2532 O O . ARG A 1 353 ? 10.640 4.924 -11.531 1.00 96.75 353 ARG A O 1
ATOM 2539 N N . CYS A 1 354 ? 8.959 4.067 -10.303 1.00 97.50 354 CYS A N 1
ATOM 2540 C CA . CYS A 1 354 ? 8.382 3.226 -11.347 1.00 97.50 354 CYS A CA 1
ATOM 2541 C C . CYS A 1 354 ? 7.454 3.996 -12.305 1.00 97.50 354 CYS A C 1
ATOM 2543 O O . CYS A 1 354 ? 7.236 3.535 -13.423 1.00 97.50 354 CYS A O 1
ATOM 2545 N N . GLY A 1 355 ? 6.935 5.163 -11.908 1.00 95.88 355 GLY A N 1
ATOM 2546 C CA . GLY A 1 355 ? 5.959 5.902 -12.720 1.00 95.88 355 GLY A CA 1
ATOM 2547 C C . GLY A 1 355 ? 4.649 5.123 -12.899 1.00 95.88 355 GLY A C 1
ATOM 2548 O O . GLY A 1 355 ? 4.266 4.373 -12.006 1.00 95.88 355 GLY A O 1
ATOM 2549 N N . GLU A 1 356 ? 3.957 5.283 -14.031 1.00 95.81 356 GLU A N 1
ATOM 2550 C CA . GLU A 1 356 ? 2.845 4.383 -14.405 1.00 95.81 356 GLU A CA 1
ATOM 2551 C C . GLU A 1 356 ? 3.382 2.949 -14.511 1.00 95.81 356 GLU A C 1
ATOM 2553 O O . GLU A 1 356 ? 4.427 2.733 -15.117 1.00 95.81 356 GLU A O 1
ATOM 2558 N N . VAL A 1 357 ? 2.686 1.948 -13.968 1.00 97.25 357 VAL A N 1
ATOM 2559 C CA . VAL A 1 357 ? 3.099 0.544 -14.124 1.00 97.25 357 VAL A CA 1
ATOM 2560 C C . VAL A 1 357 ? 2.116 -0.186 -15.030 1.00 97.25 357 VAL A C 1
ATOM 2562 O O . VAL A 1 357 ? 0.931 -0.290 -14.720 1.00 97.25 357 VAL A O 1
ATOM 2565 N N . ALA A 1 358 ? 2.621 -0.722 -16.139 1.00 96.88 358 ALA A N 1
ATOM 2566 C CA . ALA A 1 358 ? 1.878 -1.580 -17.052 1.00 96.88 358 ALA A CA 1
ATOM 2567 C C . ALA A 1 358 ? 2.368 -3.025 -16.912 1.00 96.88 358 ALA A C 1
ATOM 2569 O O . ALA A 1 358 ? 3.565 -3.284 -17.009 1.00 96.88 358 ALA A O 1
ATOM 2570 N N . VAL A 1 359 ? 1.449 -3.969 -16.698 1.00 96.38 359 VAL A N 1
ATOM 2571 C CA . VAL A 1 359 ? 1.773 -5.403 -16.668 1.00 96.38 359 VAL A CA 1
ATOM 2572 C C . VAL A 1 359 ? 1.538 -5.991 -18.058 1.00 96.38 359 VAL A C 1
ATOM 2574 O O . VAL A 1 359 ? 0.417 -5.959 -18.561 1.00 96.38 359 VAL A O 1
ATOM 2577 N N . GLY A 1 360 ? 2.598 -6.493 -18.686 1.00 95.50 360 GLY A N 1
ATOM 2578 C CA . GLY A 1 360 ? 2.547 -7.266 -19.920 1.00 95.50 360 GLY A CA 1
ATOM 2579 C C . GLY A 1 360 ? 2.289 -8.741 -19.630 1.00 95.50 360 GLY A C 1
ATOM 2580 O O . GLY A 1 360 ? 3.020 -9.358 -18.849 1.00 95.50 360 GLY A O 1
ATOM 2581 N N . ASP A 1 361 ? 1.269 -9.305 -20.273 1.00 92.81 361 ASP A N 1
ATOM 2582 C CA . ASP A 1 361 ? 1.063 -10.751 -20.305 1.00 92.81 361 ASP A CA 1
ATOM 2583 C C . ASP A 1 361 ? 2.083 -11.379 -21.261 1.00 92.81 361 ASP A C 1
ATOM 2585 O O . ASP A 1 361 ? 2.072 -11.120 -22.464 1.00 92.81 361 ASP A O 1
ATOM 2589 N N . ILE A 1 362 ? 2.985 -12.181 -20.701 1.00 94.69 362 ILE A N 1
ATOM 2590 C CA . ILE A 1 362 ? 4.058 -12.854 -21.441 1.00 94.69 362 ILE A CA 1
ATOM 2591 C C . ILE A 1 362 ? 3.815 -14.359 -21.602 1.00 94.69 362 ILE A C 1
ATOM 2593 O O . ILE A 1 362 ? 4.720 -15.099 -21.983 1.00 94.69 362 ILE A O 1
ATOM 2597 N N . GLY A 1 363 ? 2.600 -14.827 -21.300 1.00 93.12 363 GLY A N 1
ATOM 2598 C CA . GLY A 1 363 ? 2.218 -16.232 -21.424 1.00 93.12 363 GLY A CA 1
ATOM 2599 C C . GLY A 1 363 ? 2.532 -17.095 -20.199 1.00 93.12 363 GLY A C 1
ATOM 2600 O O . GLY A 1 363 ? 2.389 -18.316 -20.277 1.00 93.12 363 GLY A O 1
ATOM 2601 N N . ILE A 1 364 ? 2.924 -16.495 -19.066 1.00 95.62 364 ILE A N 1
ATOM 2602 C CA . ILE A 1 364 ? 2.999 -17.216 -17.787 1.00 95.62 364 ILE A CA 1
ATOM 2603 C C . ILE A 1 364 ? 1.567 -17.483 -17.306 1.00 95.62 364 ILE A C 1
ATOM 2605 O O . ILE A 1 364 ? 0.803 -16.532 -17.122 1.00 95.62 364 ILE A O 1
ATOM 2609 N N . PRO A 1 365 ? 1.176 -18.745 -17.057 1.00 95.25 365 PRO A N 1
ATOM 2610 C CA . PRO A 1 365 ? -0.187 -19.039 -16.641 1.00 95.25 365 PRO A CA 1
ATOM 2611 C C . PRO A 1 365 ? -0.558 -18.365 -15.306 1.00 95.25 365 PRO A C 1
ATOM 2613 O O . PRO A 1 365 ? 0.230 -18.434 -14.358 1.00 95.25 365 PRO A O 1
ATOM 2616 N N . PRO A 1 366 ? -1.779 -17.810 -15.160 1.00 93.69 366 PRO A N 1
ATOM 2617 C CA . PRO A 1 366 ? -2.195 -17.111 -13.938 1.00 93.69 366 PRO A CA 1
ATOM 2618 C C . PRO A 1 366 ? -2.045 -17.937 -12.655 1.00 93.69 366 PRO A C 1
ATOM 2620 O O . PRO A 1 366 ? -1.611 -17.421 -11.632 1.00 93.69 366 PRO A O 1
ATOM 2623 N N . TRP A 1 367 ? -2.312 -19.246 -12.721 1.00 94.50 367 TRP A N 1
ATOM 2624 C CA . TRP A 1 367 ? -2.187 -20.147 -11.571 1.00 94.50 367 TRP A CA 1
ATOM 2625 C C . TRP A 1 367 ? -0.738 -20.317 -11.084 1.00 94.50 367 TRP A C 1
ATOM 2627 O O . TRP A 1 367 ? -0.529 -20.564 -9.896 1.00 94.50 367 TRP A O 1
ATOM 2637 N N . VAL A 1 368 ? 0.261 -20.158 -11.965 1.00 96.62 368 VAL A N 1
ATOM 2638 C CA . VAL A 1 368 ? 1.682 -20.151 -11.576 1.00 96.62 368 VAL A CA 1
ATOM 2639 C C . VAL A 1 368 ? 1.958 -18.903 -10.744 1.00 96.62 368 VAL A C 1
ATOM 2641 O O . VAL A 1 368 ? 2.455 -19.011 -9.623 1.00 96.62 368 VAL A O 1
ATOM 2644 N N . LEU A 1 369 ? 1.565 -17.733 -11.256 1.00 96.00 369 LEU A N 1
ATOM 2645 C CA . LEU A 1 369 ? 1.745 -16.448 -10.577 1.00 96.00 369 LEU A CA 1
ATOM 2646 C C . LEU A 1 369 ? 1.027 -16.427 -9.223 1.00 96.00 369 LEU A C 1
ATOM 2648 O O . LEU A 1 369 ? 1.615 -16.051 -8.212 1.00 96.00 369 LEU A O 1
ATOM 2652 N N . ASP A 1 370 ? -0.218 -16.900 -9.181 1.00 93.69 370 ASP A N 1
ATOM 2653 C CA . ASP A 1 370 ? -1.015 -16.960 -7.957 1.00 93.69 370 ASP A CA 1
ATOM 2654 C C . ASP A 1 370 ? -0.384 -17.833 -6.870 1.00 93.69 370 ASP A C 1
ATOM 2656 O O . ASP A 1 370 ? -0.453 -17.481 -5.689 1.00 93.69 370 ASP A O 1
ATOM 2660 N N . SER A 1 371 ? 0.236 -18.953 -7.258 1.00 94.69 371 SER A N 1
ATOM 2661 C CA . SER A 1 371 ? 0.887 -19.881 -6.325 1.00 94.69 371 SER A CA 1
ATOM 2662 C C . SER A 1 371 ? 2.190 -19.341 -5.724 1.00 94.69 371 SER A C 1
ATOM 2664 O O . SER A 1 371 ? 2.606 -19.794 -4.659 1.00 94.69 371 SER A O 1
ATOM 2666 N N . LEU A 1 372 ? 2.811 -18.360 -6.385 1.00 96.38 372 LEU A N 1
ATOM 2667 C CA . LEU A 1 372 ? 4.108 -17.779 -6.023 1.00 96.38 372 LEU A CA 1
ATOM 2668 C C . LEU A 1 372 ? 3.990 -16.342 -5.487 1.00 96.38 372 LEU A C 1
ATOM 2670 O O . LEU A 1 372 ? 5.005 -15.685 -5.248 1.00 96.38 372 LEU A O 1
ATOM 2674 N N . ALA A 1 373 ? 2.765 -15.843 -5.297 1.00 95.62 373 ALA A N 1
ATOM 2675 C CA . ALA A 1 373 ? 2.508 -14.486 -4.839 1.00 95.62 373 ALA A CA 1
ATOM 2676 C C . ALA A 1 373 ? 3.140 -14.223 -3.465 1.00 95.62 373 ALA A C 1
ATOM 2678 O O . ALA A 1 373 ? 2.853 -14.901 -2.477 1.00 95.62 373 ALA A O 1
ATOM 2679 N N . ARG A 1 374 ? 3.968 -13.178 -3.392 1.00 95.12 374 ARG A N 1
ATOM 2680 C CA . ARG A 1 374 ? 4.589 -12.716 -2.149 1.00 95.12 374 ARG A CA 1
ATOM 2681 C C . ARG A 1 374 ? 3.597 -11.952 -1.280 1.00 95.12 374 ARG A C 1
ATOM 2683 O O . ARG A 1 374 ? 3.607 -12.088 -0.056 1.00 95.12 374 ARG A O 1
ATOM 2690 N N . CYS A 1 375 ? 2.779 -11.130 -1.925 1.00 96.44 375 CYS A N 1
ATOM 2691 C CA . CYS A 1 375 ? 1.639 -10.428 -1.356 1.00 96.44 375 CYS A CA 1
ATOM 2692 C C . CYS A 1 375 ? 0.589 -10.194 -2.453 1.00 96.44 375 CYS A C 1
ATOM 2694 O O . CYS A 1 375 ? 0.769 -10.597 -3.604 1.00 96.44 375 CYS A O 1
ATOM 2696 N N . ARG A 1 376 ? -0.539 -9.582 -2.093 1.00 96.38 376 ARG A N 1
ATOM 2697 C CA . ARG A 1 376 ? -1.637 -9.292 -3.019 1.00 96.38 376 ARG A CA 1
ATOM 2698 C C . ARG A 1 376 ? -2.053 -7.829 -2.941 1.00 96.38 376 ARG A C 1
ATOM 2700 O O . ARG A 1 376 ? -2.154 -7.277 -1.847 1.00 96.38 376 ARG A O 1
ATOM 2707 N N . LEU A 1 377 ? -2.290 -7.205 -4.090 1.00 95.81 377 LEU A N 1
ATOM 2708 C CA . LEU A 1 377 ? -2.841 -5.854 -4.170 1.00 95.81 377 LEU A CA 1
ATOM 2709 C C . LEU A 1 377 ? -4.369 -5.930 -4.083 1.00 95.81 377 LEU A C 1
ATOM 2711 O O . LEU A 1 377 ? -4.984 -6.729 -4.790 1.00 95.81 377 LEU A O 1
ATOM 2715 N N . LEU A 1 378 ? -4.967 -5.131 -3.197 1.00 94.44 378 LEU A N 1
ATOM 2716 C CA . LEU A 1 378 ? -6.416 -5.112 -2.994 1.00 94.44 378 LEU A CA 1
ATOM 2717 C C . LEU A 1 378 ? -7.150 -4.561 -4.214 1.00 94.44 378 LEU A C 1
ATOM 2719 O O . LEU A 1 378 ? -6.799 -3.497 -4.719 1.00 94.44 378 LEU A O 1
ATOM 2723 N N . GLU A 1 379 ? -8.233 -5.240 -4.580 1.00 90.31 379 GLU A N 1
ATOM 2724 C CA . GLU A 1 379 ? -9.160 -4.826 -5.628 1.00 90.31 379 GLU A CA 1
ATOM 2725 C C . GLU A 1 379 ? -10.545 -4.514 -5.059 1.00 90.31 379 GLU A C 1
ATOM 2727 O O . GLU A 1 379 ? -10.980 -5.082 -4.053 1.00 90.31 379 GLU A O 1
ATOM 2732 N N . THR A 1 380 ? -11.250 -3.600 -5.725 1.00 90.06 380 THR A N 1
ATOM 2733 C CA . THR A 1 380 ? -12.537 -3.057 -5.255 1.00 90.06 380 THR A CA 1
ATOM 2734 C C . THR A 1 380 ? -13.585 -4.155 -5.048 1.00 90.06 380 THR A C 1
ATOM 2736 O O . THR A 1 380 ? -14.251 -4.185 -4.016 1.00 90.06 380 THR A O 1
ATOM 2739 N N . ALA A 1 381 ? -13.702 -5.097 -5.986 1.00 87.31 381 ALA A N 1
ATOM 2740 C CA . ALA A 1 381 ? -14.717 -6.150 -5.925 1.00 87.31 381 ALA A CA 1
ATOM 2741 C C . ALA A 1 381 ? -14.519 -7.113 -4.747 1.00 87.31 381 ALA A C 1
ATOM 2743 O O . ALA A 1 381 ? -15.487 -7.562 -4.135 1.00 87.31 381 ALA A O 1
ATOM 2744 N N . GLU A 1 382 ? -13.269 -7.395 -4.385 1.00 87.88 382 GLU A N 1
ATOM 2745 C CA . GLU A 1 382 ? -12.974 -8.296 -3.275 1.00 87.88 382 GLU A CA 1
ATOM 2746 C C . GLU A 1 382 ? -13.265 -7.627 -1.928 1.00 87.88 382 GLU A C 1
ATOM 2748 O O . GLU A 1 382 ? -13.881 -8.239 -1.055 1.00 87.88 382 GLU A O 1
ATOM 2753 N N . VAL A 1 383 ? -12.951 -6.331 -1.806 1.00 92.31 383 VAL A N 1
ATOM 2754 C CA . VAL A 1 383 ? -13.344 -5.524 -0.642 1.00 92.31 383 VAL A CA 1
ATOM 2755 C C . VAL A 1 383 ? -14.869 -5.453 -0.514 1.00 92.31 383 VAL A C 1
ATOM 2757 O O . VAL A 1 383 ? -15.394 -5.605 0.588 1.00 92.31 383 VAL A O 1
ATOM 2760 N N . ALA A 1 384 ? -15.595 -5.275 -1.622 1.00 91.56 384 ALA A N 1
ATOM 2761 C CA . ALA A 1 384 ? -17.056 -5.258 -1.619 1.00 91.56 384 ALA A CA 1
ATOM 2762 C C . ALA A 1 384 ? -17.647 -6.602 -1.167 1.00 91.56 384 ALA A C 1
ATOM 2764 O O . ALA A 1 384 ? -18.591 -6.624 -0.377 1.00 91.56 384 ALA A O 1
ATOM 2765 N N . GLY A 1 385 ? -17.054 -7.719 -1.604 1.00 91.31 385 GLY A N 1
ATOM 2766 C CA . GLY A 1 385 ? -17.473 -9.071 -1.232 1.00 91.31 385 GLY A CA 1
ATOM 2767 C C . GLY A 1 385 ? -17.354 -9.388 0.264 1.00 91.31 385 GLY 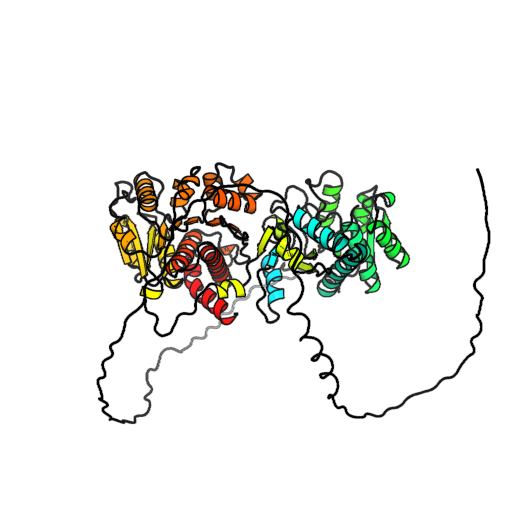A C 1
ATOM 2768 O O . GLY A 1 385 ? -18.057 -10.271 0.755 1.00 91.31 385 GLY A O 1
ATOM 2769 N N . TRP A 1 386 ? -16.514 -8.665 1.011 1.00 93.19 386 TRP A N 1
ATOM 2770 C CA . TRP A 1 386 ? -16.389 -8.823 2.467 1.00 93.19 386 TRP A CA 1
ATOM 2771 C C . TRP A 1 386 ? -17.453 -8.063 3.262 1.00 93.19 386 TRP A C 1
ATOM 2773 O O . TRP A 1 386 ? -17.656 -8.348 4.444 1.00 93.19 386 TRP A O 1
ATOM 2783 N N . LEU A 1 387 ? -18.129 -7.091 2.645 1.00 90.25 387 LEU A N 1
ATOM 2784 C CA . LEU A 1 387 ? -19.104 -6.242 3.319 1.00 90.25 387 LEU A CA 1
ATOM 2785 C C . LEU A 1 387 ? -20.522 -6.741 3.046 1.00 90.25 387 LEU A C 1
ATOM 2787 O O . LEU A 1 387 ? -21.082 -6.538 1.969 1.00 90.25 387 LEU A O 1
ATOM 2791 N N . ALA A 1 388 ? -21.140 -7.354 4.056 1.00 82.62 388 ALA A N 1
ATOM 2792 C CA . ALA A 1 388 ? -22.510 -7.835 3.943 1.00 82.62 388 ALA A CA 1
ATOM 2793 C C . ALA A 1 388 ? -23.492 -6.681 3.626 1.00 82.62 388 ALA A C 1
ATOM 2795 O O . ALA A 1 388 ? -23.447 -5.626 4.275 1.00 82.62 388 ALA A O 1
ATOM 2796 N N . PRO A 1 389 ? -24.423 -6.862 2.670 1.00 84.50 389 PRO A N 1
ATOM 2797 C CA . PRO A 1 389 ? -25.512 -5.921 2.465 1.00 84.50 389 PRO A CA 1
ATOM 2798 C C . PRO A 1 389 ? -26.383 -5.810 3.717 1.00 84.50 389 PRO A C 1
ATOM 2800 O O . PRO A 1 389 ? -26.692 -6.801 4.381 1.00 84.50 389 PRO A O 1
ATOM 2803 N N . ARG A 1 390 ? -26.846 -4.596 4.018 1.00 85.75 390 ARG A N 1
ATOM 2804 C CA . ARG A 1 390 ? -27.789 -4.382 5.118 1.00 85.75 390 ARG A CA 1
ATOM 2805 C C . ARG A 1 390 ? -29.195 -4.809 4.705 1.00 85.75 390 ARG A C 1
ATOM 2807 O O . ARG A 1 390 ? -29.782 -4.203 3.808 1.00 85.75 390 ARG A O 1
ATOM 2814 N N . SER A 1 391 ? -29.742 -5.824 5.373 1.00 86.62 391 SER A N 1
ATOM 2815 C CA . SER A 1 391 ? -31.129 -6.251 5.154 1.00 86.62 391 SER A CA 1
ATOM 2816 C C . SER A 1 391 ? -32.131 -5.168 5.573 1.00 86.62 391 SER A C 1
ATOM 2818 O O . SER A 1 391 ? -31.868 -4.376 6.479 1.00 86.62 391 SER A O 1
ATOM 2820 N N . ARG A 1 392 ? -33.309 -5.146 4.935 1.00 89.56 392 ARG A N 1
ATOM 2821 C CA . ARG A 1 392 ? -34.378 -4.170 5.222 1.00 89.56 392 ARG A CA 1
ATOM 2822 C C . ARG A 1 392 ? -35.009 -4.341 6.606 1.00 89.56 392 ARG A C 1
ATOM 2824 O O . ARG A 1 392 ? -35.566 -3.384 7.129 1.00 89.56 392 ARG A O 1
ATOM 2831 N N . ASP A 1 393 ? -34.941 -5.540 7.173 1.00 91.81 393 ASP A N 1
ATOM 2832 C CA . ASP A 1 393 ? -35.425 -5.881 8.515 1.00 91.81 393 ASP A CA 1
ATOM 2833 C C . ASP A 1 393 ? -34.324 -5.812 9.591 1.00 91.81 393 ASP A C 1
ATOM 2835 O O . ASP A 1 393 ? -34.573 -6.120 10.759 1.00 91.81 393 ASP A O 1
ATOM 2839 N N . ALA A 1 394 ? -33.110 -5.375 9.231 1.00 90.81 394 ALA A N 1
ATOM 2840 C CA . ALA A 1 394 ? -32.009 -5.261 10.173 1.00 90.81 394 ALA A CA 1
ATOM 2841 C C . ALA A 1 394 ? -32.256 -4.148 11.206 1.00 90.81 394 ALA A C 1
ATOM 2843 O O . ALA A 1 394 ? -32.624 -3.018 10.890 1.00 90.81 394 ALA A O 1
ATOM 2844 N N . HIS A 1 395 ? -31.968 -4.459 12.466 1.00 92.75 395 HIS A N 1
ATOM 2845 C CA . HIS A 1 395 ? -31.923 -3.507 13.580 1.00 92.75 395 HIS A CA 1
ATOM 2846 C C . HIS A 1 395 ? -30.498 -3.320 14.109 1.00 92.75 395 HIS A C 1
ATOM 2848 O O . HIS A 1 395 ? -29.644 -4.176 13.890 1.00 92.75 395 HIS A O 1
ATOM 2854 N N . LYS A 1 396 ? -30.268 -2.284 14.929 1.00 91.19 396 LYS A N 1
ATOM 2855 C CA . LYS A 1 396 ? -28.955 -1.939 15.516 1.00 91.19 396 LYS A CA 1
ATOM 2856 C C . LYS A 1 396 ? -28.150 -3.130 16.062 1.00 91.19 396 LYS A C 1
ATOM 2858 O O . LYS A 1 396 ? -26.978 -3.250 15.752 1.00 91.19 396 LYS A O 1
ATOM 2863 N N . GLY A 1 397 ? -28.783 -4.070 16.770 1.00 91.44 397 GLY A N 1
ATOM 2864 C CA . GLY A 1 397 ? -28.098 -5.265 17.292 1.00 91.44 397 GLY A CA 1
ATOM 2865 C C . GLY A 1 397 ? -27.442 -6.181 16.241 1.00 91.44 397 GLY A C 1
ATOM 2866 O O . GLY A 1 397 ? -26.488 -6.867 16.578 1.00 91.44 397 GLY A O 1
ATOM 2867 N N . HIS A 1 398 ? -27.891 -6.171 14.979 1.00 93.06 398 HIS A N 1
ATOM 2868 C CA . HIS A 1 398 ? -27.282 -6.970 13.905 1.00 93.06 398 HIS A CA 1
ATOM 2869 C C . HIS A 1 398 ? -25.897 -6.459 13.492 1.00 93.06 398 HIS A C 1
ATOM 2871 O O . HIS A 1 398 ? -25.121 -7.210 12.917 1.00 93.06 398 HIS A O 1
ATOM 2877 N N . PHE A 1 399 ? -25.588 -5.191 13.778 1.00 95.25 399 PHE A N 1
ATOM 2878 C CA . PHE A 1 399 ? -24.321 -4.548 13.413 1.00 95.25 399 PHE A CA 1
ATOM 2879 C C . PHE A 1 399 ? -23.394 -4.360 14.624 1.00 95.25 399 PHE A C 1
ATOM 2881 O O . PHE A 1 399 ? -22.471 -3.545 14.588 1.00 95.25 399 PHE A O 1
ATOM 2888 N N . GLY A 1 400 ? -23.685 -5.092 15.704 1.00 97.00 400 GLY A N 1
ATOM 2889 C CA . GLY A 1 400 ? -22.889 -5.160 16.922 1.00 97.00 400 GLY A CA 1
ATOM 2890 C C . GLY A 1 400 ? -22.724 -3.843 17.676 1.00 97.00 400 GLY A C 1
ATOM 2891 O O . GLY A 1 400 ? -23.319 -2.808 17.363 1.00 97.00 400 GLY A O 1
ATOM 2892 N N . HIS A 1 401 ? -21.899 -3.911 18.717 1.00 98.62 401 HIS A N 1
ATOM 2893 C CA . HIS A 1 401 ? -21.563 -2.790 19.587 1.00 98.62 401 HIS A CA 1
ATOM 2894 C C . HIS A 1 401 ? -20.047 -2.591 19.624 1.00 98.62 401 HIS A C 1
ATOM 2896 O O . HIS A 1 401 ? -19.311 -3.444 20.118 1.00 98.62 401 HIS A O 1
ATOM 2902 N N . LEU A 1 402 ? -19.579 -1.455 19.108 1.00 98.81 402 LEU A N 1
ATOM 2903 C CA . LEU A 1 402 ? -18.189 -1.026 19.220 1.00 98.81 402 LEU A CA 1
ATOM 2904 C C . LEU A 1 402 ? -17.963 -0.282 20.544 1.00 98.81 402 LEU A C 1
ATOM 2906 O O . LEU A 1 402 ? -18.573 0.763 20.785 1.00 98.81 402 LEU A O 1
ATOM 2910 N N . LEU A 1 403 ? -17.047 -0.787 21.368 1.00 98.81 403 LEU A N 1
ATOM 2911 C CA . LEU A 1 403 ? -16.523 -0.079 22.534 1.00 98.81 403 LEU A CA 1
ATOM 2912 C C . LEU A 1 403 ? -15.172 0.565 22.198 1.00 98.81 403 LEU A C 1
ATOM 2914 O O . LEU A 1 403 ? -14.211 -0.129 21.875 1.00 98.81 403 LEU A O 1
ATOM 2918 N N . LEU A 1 404 ? -15.085 1.886 22.319 1.00 98.75 404 LEU A N 1
ATOM 2919 C CA . LEU A 1 404 ? -13.862 2.667 22.154 1.00 98.75 404 LEU A CA 1
ATOM 2920 C C . LEU A 1 404 ? -13.305 3.054 23.522 1.00 98.75 404 LEU A C 1
ATOM 2922 O O . LEU A 1 404 ? -13.921 3.843 24.228 1.00 98.75 404 LEU A O 1
ATOM 2926 N N . VAL A 1 405 ? -12.128 2.551 23.882 1.00 98.56 405 VAL A N 1
ATOM 2927 C CA . VAL A 1 405 ? -11.391 2.974 25.081 1.00 98.56 405 VAL A CA 1
ATOM 2928 C C . VAL A 1 405 ? -10.335 3.987 24.652 1.00 98.56 405 VAL A C 1
ATOM 2930 O O . VAL A 1 405 ? -9.228 3.642 24.223 1.00 98.56 405 VAL A O 1
ATOM 2933 N N . ALA A 1 406 ? -10.725 5.257 24.678 1.00 97.88 406 ALA A N 1
ATOM 2934 C CA . ALA A 1 406 ? -10.006 6.330 24.010 1.00 97.88 406 ALA A CA 1
ATOM 2935 C C . ALA A 1 406 ? -10.272 7.678 24.678 1.00 97.88 406 ALA A C 1
ATOM 2937 O O . ALA A 1 406 ? -11.315 7.903 25.285 1.00 97.88 406 ALA A O 1
ATOM 2938 N N . GLY A 1 407 ? -9.344 8.609 24.473 1.00 96.06 407 GLY A N 1
ATOM 2939 C CA . GLY A 1 407 ? -9.485 9.986 24.910 1.00 96.06 407 GLY A CA 1
ATOM 2940 C C . GLY A 1 407 ? -9.138 10.216 26.379 1.00 96.06 407 GLY A C 1
ATOM 2941 O O . GLY A 1 407 ? -9.290 9.375 27.265 1.00 96.06 407 GLY A O 1
ATOM 2942 N N . ARG A 1 408 ? -8.652 11.430 26.624 1.00 94.50 408 ARG A N 1
ATOM 2943 C CA . ARG A 1 408 ? -8.422 12.004 27.949 1.00 94.50 408 ARG A CA 1
ATOM 2944 C C . ARG A 1 408 ? -8.555 13.517 27.872 1.00 94.50 408 ARG A C 1
ATOM 2946 O O . ARG A 1 408 ? -8.721 14.074 26.778 1.00 94.50 408 ARG A O 1
ATOM 2953 N N . HIS A 1 409 ? -8.448 14.200 29.007 1.00 89.62 409 HIS A N 1
ATOM 2954 C CA . HIS A 1 409 ? -8.433 15.661 29.018 1.00 89.62 409 HIS A CA 1
ATOM 2955 C C . HIS A 1 409 ? -7.375 16.218 28.034 1.00 89.62 409 HIS A C 1
ATOM 2957 O O . HIS A 1 409 ? -6.234 15.762 27.997 1.00 89.62 409 HIS A O 1
ATOM 2963 N N . GLY A 1 410 ? -7.770 17.163 27.173 1.00 90.19 410 GLY A N 1
ATOM 2964 C CA . GLY A 1 410 ? -6.910 17.725 26.118 1.00 90.19 410 GLY A CA 1
ATOM 2965 C C . GLY A 1 410 ? -6.673 16.832 24.886 1.00 90.19 410 GLY A C 1
ATOM 2966 O O . GLY A 1 410 ? -6.040 17.278 23.932 1.00 90.19 410 GLY A O 1
ATOM 2967 N N . ARG A 1 411 ? -7.181 15.591 24.864 1.00 94.38 411 ARG A N 1
ATOM 2968 C CA . ARG A 1 411 ? -7.084 14.651 23.724 1.00 94.38 411 ARG A CA 1
ATOM 2969 C C . ARG A 1 411 ? -8.431 14.034 23.323 1.00 94.38 411 ARG A C 1
ATOM 2971 O O . ARG A 1 411 ? -8.464 13.067 22.571 1.00 94.38 411 ARG A O 1
ATOM 2978 N N . ALA A 1 412 ? -9.539 14.623 23.773 1.00 96.00 412 ALA A N 1
ATOM 2979 C CA . ALA A 1 412 ? -10.906 14.210 23.443 1.00 96.00 412 ALA A CA 1
ATOM 2980 C C . ALA A 1 412 ? -11.188 14.129 21.927 1.00 96.00 412 ALA A C 1
ATOM 2982 O O . ALA A 1 412 ? -11.991 13.310 21.493 1.00 96.00 412 ALA A O 1
ATOM 2983 N N . GLY A 1 413 ? -10.500 14.940 21.113 1.00 97.44 413 GLY A N 1
ATOM 2984 C CA . GLY A 1 413 ? -10.660 14.941 19.655 1.00 97.44 413 GLY A CA 1
ATOM 2985 C C . GLY A 1 413 ? -10.343 13.597 18.991 1.00 97.44 413 GLY A C 1
ATOM 2986 O O . GLY A 1 413 ? -11.042 13.221 18.058 1.00 97.44 413 GLY A O 1
ATOM 2987 N N . ALA A 1 414 ? -9.360 12.847 19.502 1.00 97.62 414 ALA A N 1
ATOM 2988 C CA . ALA A 1 414 ? -9.014 11.530 18.964 1.00 97.62 414 ALA A CA 1
ATOM 2989 C C . ALA A 1 414 ? -10.169 10.532 19.150 1.00 97.62 414 ALA A C 1
ATOM 2991 O O . ALA A 1 414 ? -10.615 9.888 18.203 1.00 97.62 414 ALA A O 1
ATOM 2992 N N . ALA A 1 415 ? -10.736 10.490 20.359 1.00 98.00 415 ALA A N 1
ATOM 2993 C CA . ALA A 1 415 ? -11.905 9.672 20.660 1.00 98.00 415 ALA A CA 1
ATOM 2994 C C . ALA A 1 415 ? -13.140 10.101 19.851 1.00 98.00 415 ALA A C 1
ATOM 2996 O O . ALA A 1 415 ? -13.857 9.249 19.338 1.00 98.00 415 ALA A O 1
ATOM 2997 N N . ALA A 1 416 ? -13.365 11.409 19.679 1.00 98.31 416 ALA A N 1
ATOM 2998 C CA . ALA A 1 416 ? -14.475 11.920 18.876 1.00 98.31 416 ALA A CA 1
ATOM 2999 C C . ALA A 1 416 ? -14.348 11.550 17.385 1.00 98.31 416 ALA A C 1
ATOM 3001 O O . ALA A 1 416 ? -15.340 11.182 16.757 1.00 98.31 416 ALA A O 1
ATOM 3002 N N . LEU A 1 417 ? -13.143 11.609 16.808 1.00 98.50 417 LEU A N 1
ATOM 3003 C CA . LEU A 1 417 ? -12.901 11.193 15.422 1.00 98.50 417 LEU A CA 1
ATOM 3004 C C . LEU A 1 417 ? -13.140 9.691 15.236 1.00 98.50 417 LEU A C 1
ATOM 3006 O O . LEU A 1 417 ? -13.866 9.307 14.317 1.00 98.50 417 LEU A O 1
ATOM 3010 N N . ALA A 1 418 ? -12.602 8.863 16.135 1.00 98.62 418 ALA A N 1
ATOM 3011 C CA . ALA A 1 418 ? -12.824 7.420 16.112 1.00 98.62 418 ALA A CA 1
ATOM 3012 C C . ALA A 1 418 ? -14.307 7.062 16.306 1.00 98.62 418 ALA A C 1
ATOM 3014 O O . ALA A 1 418 ? -14.840 6.226 15.581 1.00 98.62 418 ALA A O 1
ATOM 3015 N N . ALA A 1 419 ? -15.008 7.734 17.222 1.00 98.56 419 ALA A N 1
ATOM 3016 C CA . ALA A 1 419 ? -16.432 7.509 17.459 1.00 98.56 419 ALA A CA 1
ATOM 3017 C C . ALA A 1 419 ? -17.285 7.881 16.242 1.00 98.56 419 ALA A C 1
ATOM 3019 O O . ALA A 1 419 ? -18.108 7.078 15.806 1.00 98.56 419 ALA A O 1
ATOM 3020 N N . ARG A 1 420 ? -17.048 9.058 15.642 1.00 98.44 420 ARG A N 1
ATOM 3021 C CA . ARG A 1 420 ? -17.743 9.481 14.416 1.00 98.44 420 ARG A CA 1
ATOM 3022 C C . ARG A 1 420 ? -17.528 8.478 13.289 1.00 98.44 420 ARG A C 1
ATOM 3024 O O . ARG A 1 420 ? -18.484 8.093 12.622 1.00 98.44 420 ARG A O 1
ATOM 3031 N N . ALA A 1 421 ? -16.285 8.051 13.089 1.00 98.25 421 ALA A N 1
ATOM 3032 C CA . ALA A 1 421 ? -15.947 7.069 12.071 1.00 98.25 421 ALA A CA 1
ATOM 3033 C C . ALA A 1 421 ? -16.562 5.692 12.362 1.00 98.25 421 ALA A C 1
ATOM 3035 O O . ALA A 1 421 ? -16.977 5.017 11.429 1.00 98.25 421 ALA A O 1
ATOM 3036 N N . GLY A 1 422 ? -16.698 5.306 13.634 1.00 97.94 422 GLY A N 1
ATOM 3037 C CA . GLY A 1 422 ? -17.399 4.087 14.034 1.00 97.94 422 GLY A CA 1
ATOM 3038 C C . GLY A 1 422 ? -18.897 4.119 13.707 1.00 97.94 422 GLY A C 1
ATOM 3039 O O . GLY A 1 422 ? -19.446 3.141 13.202 1.00 97.94 422 GLY A O 1
ATOM 3040 N N . VAL A 1 423 ? -19.551 5.263 13.937 1.00 97.50 423 VAL A N 1
ATOM 3041 C CA . VAL A 1 423 ? -20.967 5.477 13.590 1.00 97.50 423 VAL A CA 1
ATOM 3042 C C . VAL A 1 423 ? -21.161 5.437 12.073 1.00 97.50 423 VAL A C 1
ATOM 3044 O O . VAL A 1 423 ? -21.979 4.666 11.573 1.00 97.50 423 VAL A O 1
ATOM 3047 N N . VAL A 1 424 ? -20.387 6.233 11.327 1.00 96.00 424 VAL A N 1
ATOM 3048 C CA . VAL A 1 424 ? -20.506 6.313 9.859 1.00 96.00 424 VAL A CA 1
ATOM 3049 C C . VAL A 1 424 ? -20.058 5.014 9.186 1.00 96.00 424 VAL A C 1
ATOM 3051 O O . VAL A 1 424 ? -20.668 4.606 8.205 1.00 96.00 424 VAL A O 1
ATOM 3054 N N . GLY A 1 425 ? -19.054 4.331 9.740 1.00 94.38 425 GLY A N 1
ATOM 3055 C CA . GLY A 1 425 ? -18.579 3.017 9.296 1.00 94.38 425 GLY A CA 1
ATOM 3056 C C . GLY A 1 425 ? -19.546 1.869 9.597 1.00 94.38 425 GLY A C 1
ATOM 3057 O O . GLY A 1 425 ? -19.285 0.729 9.222 1.00 94.38 425 GLY A O 1
ATOM 3058 N N . GLY A 1 426 ? -20.669 2.154 10.260 1.00 93.75 426 GLY A N 1
ATOM 3059 C CA . GLY A 1 426 ? -21.798 1.244 10.324 1.00 93.75 426 GLY A CA 1
ATOM 3060 C C . GLY A 1 426 ? -21.844 0.312 11.534 1.00 93.75 426 GLY A C 1
ATOM 3061 O O . GLY A 1 426 ? -22.557 -0.691 11.483 1.00 93.75 426 GLY A O 1
ATOM 3062 N N . ALA A 1 427 ? -21.170 0.634 12.638 1.00 97.06 427 ALA A N 1
ATOM 3063 C CA . ALA A 1 427 ? -21.452 -0.053 13.897 1.00 97.06 427 ALA A CA 1
ATOM 3064 C C . ALA A 1 427 ? -22.918 0.175 14.312 1.00 97.06 427 ALA A C 1
ATOM 3066 O O . ALA A 1 427 ? -23.472 1.261 14.131 1.00 97.06 427 ALA A O 1
ATOM 3067 N N . GLY A 1 428 ? -23.558 -0.845 14.881 1.00 97.12 428 GLY A N 1
ATOM 3068 C CA . GLY A 1 428 ? -24.939 -0.745 15.351 1.00 97.12 428 GLY A CA 1
ATOM 3069 C C . GLY A 1 428 ? -25.094 0.160 16.569 1.00 97.12 428 GLY A C 1
ATOM 3070 O O . GLY A 1 428 ? -26.056 0.921 16.678 1.00 97.12 428 GLY A O 1
ATOM 3071 N N . LEU A 1 429 ? -24.128 0.072 17.479 1.00 98.44 429 LEU A N 1
ATOM 3072 C CA . LEU A 1 429 ? -23.965 0.928 18.646 1.00 98.44 429 LEU A CA 1
ATOM 3073 C C . LEU A 1 429 ? -22.490 1.301 18.797 1.00 98.44 429 LEU A C 1
ATOM 3075 O O . LEU A 1 429 ? -21.608 0.483 18.529 1.00 98.44 429 LEU A O 1
ATOM 3079 N N . VAL A 1 430 ? -22.229 2.514 19.282 1.00 98.69 430 VAL A N 1
ATOM 3080 C CA . VAL A 1 430 ? -20.885 2.985 19.631 1.00 98.69 430 VAL A CA 1
ATOM 3081 C C . VAL A 1 430 ? -20.916 3.541 21.050 1.00 98.69 430 VAL A C 1
ATOM 3083 O O . VAL A 1 430 ? -21.704 4.441 21.345 1.00 98.69 430 VAL A O 1
ATOM 3086 N N . THR A 1 431 ? -20.056 3.010 21.918 1.00 98.69 431 THR A N 1
ATOM 3087 C CA . THR A 1 431 ? -19.787 3.572 23.248 1.00 98.69 431 THR A CA 1
ATOM 3088 C C . THR A 1 431 ? -18.334 3.998 23.332 1.00 98.69 431 THR A C 1
ATOM 3090 O O . THR A 1 431 ? -17.445 3.227 22.982 1.00 98.69 431 THR A O 1
ATOM 3093 N N . VAL A 1 432 ? -18.085 5.197 23.844 1.00 98.62 432 VAL A N 1
ATOM 3094 C CA . VAL A 1 432 ? -16.750 5.685 24.178 1.00 98.62 432 VAL A CA 1
ATOM 3095 C C . VAL A 1 432 ? -16.563 5.621 25.688 1.00 98.62 432 VAL A C 1
ATOM 3097 O O . VAL A 1 432 ? -17.206 6.363 26.423 1.00 98.62 432 VAL A O 1
ATOM 3100 N N . ALA A 1 433 ? -15.669 4.754 26.147 1.00 98.25 433 ALA A N 1
ATOM 3101 C CA . ALA A 1 433 ? -15.177 4.737 27.513 1.00 98.25 433 ALA A CA 1
ATOM 3102 C C . ALA A 1 433 ? -13.944 5.646 27.614 1.00 98.25 433 ALA A C 1
ATOM 3104 O O . ALA A 1 433 ? -12.912 5.392 26.991 1.00 98.25 433 ALA A O 1
ATOM 3105 N N . THR A 1 434 ? -14.057 6.728 28.379 1.00 97.56 434 THR A N 1
ATOM 3106 C CA . THR A 1 434 ? -13.058 7.810 28.415 1.00 97.56 434 THR A CA 1
ATOM 3107 C C . THR A 1 434 ? -12.871 8.339 29.831 1.00 97.56 434 THR A C 1
ATOM 3109 O O . THR A 1 434 ? -13.758 8.211 30.669 1.00 97.56 434 THR A O 1
ATOM 3112 N N . ALA A 1 435 ? -11.755 9.018 30.106 1.00 94.81 435 ALA A N 1
ATOM 3113 C CA . ALA A 1 435 ? -11.598 9.761 31.357 1.00 94.81 435 ALA A CA 1
ATOM 3114 C C . ALA A 1 435 ? -12.700 10.830 31.508 1.00 94.81 435 ALA A C 1
ATOM 3116 O O . ALA A 1 435 ? -13.012 11.530 30.538 1.00 94.81 435 ALA A O 1
ATOM 3117 N N . SER A 1 436 ? -13.240 11.010 32.722 1.00 91.44 436 SER A N 1
ATOM 3118 C CA . SER A 1 436 ? -14.389 11.894 33.003 1.00 91.44 436 SER A CA 1
ATOM 3119 C C . SER A 1 436 ? -14.278 13.307 32.409 1.00 91.44 436 SER A C 1
ATOM 3121 O O . SER A 1 436 ? -15.262 13.854 31.917 1.00 91.44 436 SER A O 1
ATOM 3123 N N . GLY A 1 437 ? -13.076 13.895 32.384 1.00 89.31 437 GLY A N 1
ATOM 3124 C CA . GLY A 1 437 ? -12.838 15.237 31.830 1.00 89.31 437 GLY A CA 1
ATOM 3125 C C . GLY A 1 437 ? -12.981 15.357 30.305 1.00 89.31 437 GLY A C 1
ATOM 3126 O O . GLY A 1 437 ? -12.969 16.467 29.779 1.00 89.31 437 GLY A O 1
ATOM 3127 N N . ALA A 1 438 ? -13.103 14.243 29.581 1.00 95.44 438 ALA A N 1
ATOM 3128 C CA . ALA A 1 438 ? -13.286 14.212 28.130 1.00 95.44 438 ALA A CA 1
ATOM 3129 C C . ALA A 1 438 ? -14.721 13.863 27.698 1.00 95.44 438 ALA A C 1
ATOM 3131 O O . ALA A 1 438 ? -15.019 13.937 26.509 1.00 95.44 438 ALA A O 1
ATOM 3132 N N . VAL A 1 439 ? -15.626 13.563 28.636 1.00 96.44 439 VAL A N 1
ATOM 3133 C CA . VAL A 1 439 ? -17.011 13.170 28.325 1.00 96.44 439 VAL A CA 1
ATOM 3134 C C . VAL A 1 439 ? -17.752 14.263 27.552 1.00 96.44 439 VAL A C 1
ATOM 3136 O O . VAL A 1 439 ? -18.206 14.037 26.432 1.00 96.44 439 VAL A O 1
ATOM 3139 N N . THR A 1 440 ? -17.821 15.472 28.116 1.00 96.62 440 THR A N 1
ATOM 3140 C CA . THR A 1 440 ? -18.547 16.607 27.528 1.00 96.62 440 THR A CA 1
ATOM 3141 C C . THR A 1 440 ? -18.097 16.958 26.105 1.00 96.62 440 THR A C 1
ATOM 3143 O O . THR A 1 440 ? -18.963 17.040 25.233 1.00 96.62 440 THR A O 1
ATOM 3146 N N . PRO A 1 441 ? -16.793 17.157 25.806 1.00 96.44 441 PRO A N 1
ATOM 3147 C CA . PRO A 1 441 ? -16.377 17.490 24.444 1.00 96.44 441 PRO A CA 1
ATOM 3148 C C . PRO A 1 441 ? -16.659 16.369 23.434 1.00 96.44 441 PRO A C 1
ATOM 3150 O O . PRO A 1 441 ? -16.952 16.673 22.280 1.00 96.44 441 PRO A O 1
ATOM 3153 N N . ILE A 1 442 ? -16.607 15.095 23.842 1.00 97.50 442 ILE A N 1
ATOM 3154 C CA . ILE A 1 442 ? -16.922 13.968 22.949 1.00 97.50 442 ILE A CA 1
ATOM 3155 C C . ILE A 1 442 ? -18.423 13.926 22.666 1.00 97.50 442 ILE A C 1
ATOM 3157 O O . ILE A 1 442 ? -18.811 13.918 21.500 1.00 97.50 442 ILE A O 1
ATOM 3161 N N . GLN A 1 443 ? -19.260 13.977 23.706 1.00 96.50 443 GLN A N 1
ATOM 3162 C CA . GLN A 1 443 ? -20.719 13.933 23.563 1.00 96.50 443 GLN A CA 1
ATOM 3163 C C . GLN A 1 443 ? -21.253 15.123 22.751 1.00 96.50 443 GLN A C 1
ATOM 3165 O O . GLN A 1 443 ? -22.192 14.970 21.974 1.00 96.50 443 GLN A O 1
ATOM 3170 N N . ALA A 1 444 ? -20.641 16.303 22.902 1.00 97.00 444 ALA A N 1
ATOM 3171 C CA . ALA A 1 444 ? -20.988 17.486 22.119 1.00 97.00 444 ALA A CA 1
ATOM 3172 C C . ALA A 1 444 ? -20.602 17.346 20.638 1.00 97.00 444 ALA A C 1
ATOM 3174 O O . ALA A 1 444 ? -21.298 17.865 19.769 1.00 97.00 444 ALA A O 1
ATOM 3175 N N . ALA A 1 445 ? -19.492 16.663 20.342 1.00 96.56 445 ALA A N 1
ATOM 3176 C CA . ALA A 1 445 ? -19.034 16.459 18.974 1.00 96.56 445 ALA A CA 1
ATOM 3177 C C . ALA A 1 445 ? -19.797 15.329 18.264 1.00 96.56 445 ALA A C 1
ATOM 3179 O O . ALA A 1 445 ? -20.089 15.458 17.076 1.00 96.56 445 ALA A O 1
ATOM 3180 N N . VAL A 1 446 ? -20.094 14.227 18.957 1.00 97.50 446 VAL A N 1
ATOM 3181 C CA . VAL A 1 446 ? -20.694 13.009 18.386 1.00 97.50 446 VAL A CA 1
ATOM 3182 C C . VAL A 1 446 ? -21.898 12.586 19.234 1.00 97.50 446 VAL A C 1
ATOM 3184 O O . VAL A 1 446 ? -21.778 11.684 20.065 1.00 97.50 446 VAL A O 1
ATOM 3187 N N . PRO A 1 447 ? -23.059 13.243 19.069 1.00 96.94 447 PRO A N 1
ATOM 3188 C CA . PRO A 1 447 ? -24.241 12.968 19.884 1.00 96.94 447 PRO A CA 1
ATOM 3189 C C . PRO A 1 447 ? -24.806 11.552 19.695 1.00 96.94 447 PRO A C 1
ATOM 3191 O O . PRO A 1 447 ? -25.510 11.061 20.572 1.00 96.94 447 PRO A O 1
ATOM 3194 N N . GLU A 1 448 ? -24.508 10.891 18.574 1.00 97.62 448 GLU A N 1
ATOM 3195 C CA . GLU A 1 448 ? -24.933 9.520 18.281 1.00 97.62 448 GLU A CA 1
ATOM 3196 C C . GLU A 1 448 ? -24.193 8.468 19.121 1.00 97.62 448 GLU A C 1
ATOM 3198 O O . GLU A 1 448 ? -24.703 7.362 19.310 1.00 97.62 448 GLU A O 1
ATOM 3203 N N . ALA A 1 449 ? -22.994 8.794 19.616 1.00 97.88 449 ALA A N 1
ATOM 3204 C CA . ALA A 1 449 ? -22.213 7.902 20.459 1.00 97.88 449 ALA A CA 1
ATOM 3205 C C . ALA A 1 449 ? -22.623 8.054 21.930 1.00 97.88 449 ALA A C 1
ATOM 3207 O O . ALA A 1 449 ? -22.815 9.161 22.437 1.00 97.88 449 ALA A O 1
ATOM 3208 N N . MET A 1 450 ? -22.714 6.926 22.634 1.00 98.31 450 MET A N 1
ATOM 3209 C CA . MET A 1 450 ? -22.788 6.923 24.094 1.00 98.31 450 MET A CA 1
ATOM 3210 C C . MET A 1 450 ? -21.396 7.205 24.654 1.00 98.31 450 MET A C 1
ATOM 3212 O O . MET A 1 450 ? -20.404 6.726 24.102 1.00 98.31 450 MET A O 1
ATOM 3216 N N . VAL A 1 451 ? -21.305 7.941 25.756 1.00 97.88 451 VAL A N 1
ATOM 3217 C CA . VAL A 1 451 ? -20.023 8.230 26.401 1.00 97.88 451 VAL A CA 1
ATOM 3218 C C . VAL A 1 451 ? -20.096 7.840 27.871 1.00 97.88 451 VAL A C 1
ATOM 3220 O O . VAL A 1 451 ? -20.800 8.476 28.653 1.00 97.88 451 VAL A O 1
ATOM 3223 N N . ASP A 1 452 ? -19.353 6.797 28.233 1.00 97.00 452 ASP A N 1
ATOM 3224 C CA . ASP A 1 452 ? -19.303 6.261 29.589 1.00 97.00 452 ASP A CA 1
ATOM 3225 C C . ASP A 1 452 ? -18.033 6.770 30.302 1.00 97.00 452 ASP A C 1
ATOM 3227 O O . ASP A 1 452 ? -16.913 6.569 29.812 1.00 97.00 452 ASP A O 1
ATOM 3231 N N . PRO A 1 453 ? -18.167 7.460 31.452 1.00 96.44 453 PRO A N 1
ATOM 3232 C CA . PRO A 1 453 ? -17.021 7.953 32.201 1.00 96.44 453 PRO A CA 1
ATOM 3233 C C . PRO A 1 453 ? -16.287 6.807 32.901 1.00 96.44 453 PRO A C 1
ATOM 3235 O O . PRO A 1 453 ? -16.879 6.040 33.657 1.00 96.44 453 PRO A O 1
ATOM 3238 N N . LEU A 1 454 ? -14.971 6.759 32.720 1.00 96.06 454 LEU A N 1
ATOM 3239 C CA . LEU A 1 454 ? -14.051 5.982 33.542 1.00 96.06 454 LEU A CA 1
ATOM 3240 C C . LEU A 1 454 ? -13.405 6.891 34.599 1.00 96.06 454 LEU A C 1
ATOM 3242 O O . LEU A 1 454 ? -13.141 8.069 34.307 1.00 96.06 454 LEU A O 1
ATOM 3246 N N . PRO A 1 455 ? -13.099 6.371 35.804 1.00 94.38 455 PRO A N 1
ATOM 3247 C CA . PRO A 1 455 ? -12.397 7.137 36.824 1.00 94.38 455 PRO A CA 1
ATOM 3248 C C . PRO A 1 455 ? -11.082 7.697 36.276 1.00 94.38 455 PRO A C 1
ATOM 3250 O O . PRO A 1 455 ? -10.335 7.005 35.580 1.00 94.38 455 PRO A O 1
ATOM 3253 N N . ALA A 1 456 ? -10.810 8.966 36.580 1.00 92.81 456 ALA A N 1
ATOM 3254 C CA . ALA A 1 456 ? -9.633 9.676 36.100 1.00 92.81 456 ALA A CA 1
ATOM 3255 C C . ALA A 1 456 ? -8.657 9.963 37.247 1.00 92.81 456 ALA A C 1
ATOM 3257 O O . ALA A 1 456 ? -9.069 10.366 38.335 1.00 92.81 456 ALA A O 1
ATOM 3258 N N . GLY A 1 457 ? -7.365 9.763 36.992 1.00 87.44 457 GLY A N 1
ATOM 3259 C CA . GLY A 1 457 ? -6.287 10.150 37.895 1.00 87.44 457 GLY A CA 1
ATOM 3260 C C . GLY A 1 457 ? -6.010 11.656 37.864 1.00 87.44 457 GLY A C 1
ATOM 3261 O O . GLY A 1 457 ? -6.603 12.412 37.092 1.00 87.44 457 GLY A O 1
ATOM 3262 N N . ALA A 1 458 ? -5.058 12.098 38.689 1.00 84.44 458 ALA A N 1
ATOM 3263 C CA . ALA A 1 458 ? -4.641 13.502 38.753 1.00 84.44 458 ALA A CA 1
ATOM 3264 C C . ALA A 1 458 ? -4.025 14.021 37.436 1.00 84.44 458 ALA A C 1
ATOM 3266 O O . ALA A 1 458 ? -4.057 15.217 37.165 1.00 84.44 458 ALA A O 1
ATOM 3267 N N . ASP A 1 459 ? -3.492 13.125 36.604 1.00 82.25 459 ASP A N 1
ATOM 3268 C CA . ASP A 1 459 ? -2.972 13.414 35.263 1.00 82.25 459 ASP A CA 1
ATOM 3269 C C . ASP A 1 459 ? -4.077 13.522 34.190 1.00 82.25 459 ASP A C 1
ATOM 3271 O O . ASP A 1 459 ? -3.795 13.765 33.014 1.00 82.25 459 ASP A O 1
ATOM 3275 N N . GLY A 1 460 ? -5.343 13.343 34.585 1.00 85.25 460 GLY A N 1
ATOM 3276 C CA . GLY A 1 460 ? -6.506 13.380 33.706 1.00 85.25 460 GLY A CA 1
ATOM 3277 C C . GLY A 1 460 ? -6.651 12.153 32.802 1.00 85.25 460 GLY A C 1
ATOM 3278 O O . GLY A 1 460 ? -7.532 12.161 31.938 1.00 85.25 460 GLY A O 1
ATOM 3279 N N . ALA A 1 461 ? -5.811 11.125 32.971 1.00 90.50 461 ALA A N 1
ATOM 3280 C CA . ALA A 1 461 ? -5.922 9.842 32.285 1.00 90.50 461 ALA A CA 1
ATOM 3281 C C . ALA A 1 461 ? -6.798 8.866 33.085 1.00 90.50 461 ALA A C 1
ATOM 3283 O O . ALA A 1 461 ? -7.054 9.069 34.270 1.00 90.50 461 ALA A O 1
ATOM 3284 N N . VAL A 1 462 ? -7.271 7.799 32.440 1.00 94.62 462 VAL A N 1
ATOM 3285 C CA . VAL A 1 462 ? -8.067 6.756 33.111 1.00 94.62 462 VAL A CA 1
ATOM 3286 C C . VAL A 1 462 ? -7.236 6.036 34.172 1.00 94.62 462 VAL A C 1
ATOM 3288 O O . VAL A 1 462 ? -6.054 5.799 33.951 1.00 94.62 462 VAL A O 1
ATOM 3291 N N . THR A 1 463 ? -7.824 5.644 35.303 1.00 93.62 463 THR A N 1
ATOM 3292 C CA . THR A 1 463 ? -7.111 4.893 36.358 1.00 93.62 463 THR A CA 1
ATOM 3293 C C . THR A 1 463 ? -6.951 3.403 36.041 1.00 93.62 463 THR A C 1
ATOM 3295 O O . THR A 1 463 ? -6.097 2.751 36.646 1.00 93.62 463 THR A O 1
ATOM 3298 N N . GLY A 1 464 ? -7.744 2.879 35.101 1.00 89.88 464 GLY A N 1
ATOM 3299 C CA . GLY A 1 464 ? -7.821 1.457 34.747 1.00 89.88 464 GLY A CA 1
ATOM 3300 C C . GLY A 1 464 ? -9.002 0.706 35.370 1.00 89.88 464 GLY A C 1
ATOM 3301 O O . GLY A 1 464 ? -9.205 -0.455 35.041 1.00 89.88 464 GLY A O 1
ATOM 3302 N N . GLU A 1 465 ? -9.788 1.356 36.229 1.00 92.31 465 GLU A N 1
ATOM 3303 C CA . GLU A 1 465 ? -10.952 0.757 36.893 1.00 92.31 465 GLU A CA 1
ATOM 3304 C C . GLU A 1 465 ? -12.246 0.942 36.082 1.00 92.31 465 GLU A C 1
ATOM 3306 O O . GLU A 1 465 ? -12.408 1.935 35.371 1.00 92.31 465 GLU A O 1
ATOM 3311 N N . GLY A 1 466 ? -13.199 0.015 36.235 1.00 92.44 466 GLY A N 1
ATOM 3312 C CA . GLY A 1 466 ? -14.571 0.165 35.728 1.00 92.44 466 GLY A CA 1
ATOM 3313 C C . GLY A 1 466 ? -14.771 -0.194 34.253 1.00 92.44 466 GLY A C 1
ATOM 3314 O O . GLY A 1 466 ? -15.820 0.112 33.690 1.00 92.44 466 GLY A O 1
ATOM 3315 N N . ILE A 1 467 ? -13.793 -0.846 33.623 1.00 94.50 467 ILE A N 1
ATOM 3316 C CA . ILE A 1 467 ? -13.840 -1.217 32.200 1.00 94.50 467 ILE A CA 1
ATOM 3317 C C . ILE A 1 467 ? -14.624 -2.518 31.989 1.00 94.50 467 ILE A C 1
ATOM 3319 O O . ILE A 1 467 ? -15.336 -2.668 30.997 1.00 94.50 467 ILE A O 1
ATOM 3323 N N . GLU A 1 468 ? -14.538 -3.453 32.929 1.00 94.94 468 GLU A N 1
ATOM 3324 C CA . GLU A 1 468 ? -15.088 -4.806 32.840 1.00 94.94 468 GLU A CA 1
ATOM 3325 C C . GLU A 1 468 ? -16.600 -4.839 32.552 1.00 94.94 468 GLU A C 1
ATOM 3327 O O . GLU A 1 468 ? -17.013 -5.583 31.657 1.00 94.94 468 GLU A O 1
ATOM 3332 N N . PRO A 1 469 ? -17.449 -4.011 33.198 1.00 95.31 469 PRO A N 1
ATOM 3333 C CA . PRO A 1 469 ? -18.879 -3.980 32.887 1.00 95.31 469 PRO A CA 1
ATOM 3334 C C . PRO A 1 469 ? -19.189 -3.498 31.463 1.00 95.31 469 PRO A C 1
ATOM 3336 O O . PRO A 1 469 ? -20.246 -3.826 30.920 1.00 95.31 469 PRO A O 1
ATOM 3339 N N . LEU A 1 470 ? -18.298 -2.704 30.858 1.00 96.38 470 LEU A N 1
ATOM 3340 C CA . LEU A 1 470 ? -18.451 -2.203 29.491 1.00 96.38 470 LEU A CA 1
ATOM 3341 C C . LEU A 1 470 ? -18.067 -3.272 28.466 1.00 96.38 470 LEU A C 1
ATOM 3343 O O . LEU A 1 470 ? -18.741 -3.403 27.444 1.00 96.38 470 LEU A O 1
ATOM 3347 N N . LEU A 1 471 ? -17.045 -4.081 28.768 1.00 96.75 471 LEU A N 1
ATOM 3348 C CA . LEU A 1 471 ? -16.631 -5.206 27.924 1.00 96.75 471 LEU A CA 1
ATOM 3349 C C . LEU A 1 471 ? -17.775 -6.200 27.703 1.00 96.75 471 LEU A C 1
ATOM 3351 O O . LEU A 1 471 ? -17.975 -6.657 26.585 1.00 96.75 471 LEU A O 1
ATOM 3355 N N . ALA A 1 472 ? -18.583 -6.470 28.732 1.00 94.19 472 ALA A N 1
ATOM 3356 C CA . ALA A 1 472 ? -19.700 -7.416 28.649 1.00 94.19 472 ALA A CA 1
ATOM 3357 C C . ALA A 1 472 ? -20.794 -7.032 27.629 1.00 94.19 472 ALA A C 1
ATOM 3359 O O . ALA A 1 472 ? -21.590 -7.883 27.238 1.00 94.19 472 ALA A O 1
ATOM 3360 N N . LYS A 1 473 ? -20.863 -5.760 27.216 1.00 94.19 473 LYS A N 1
ATOM 3361 C CA . LYS A 1 473 ? -21.841 -5.261 26.233 1.00 94.19 473 LYS A CA 1
ATOM 3362 C C . LYS A 1 473 ? -21.273 -5.202 24.814 1.00 94.19 473 LYS A C 1
ATOM 3364 O O . LYS A 1 473 ? -22.038 -5.094 23.860 1.00 94.19 473 LYS A O 1
A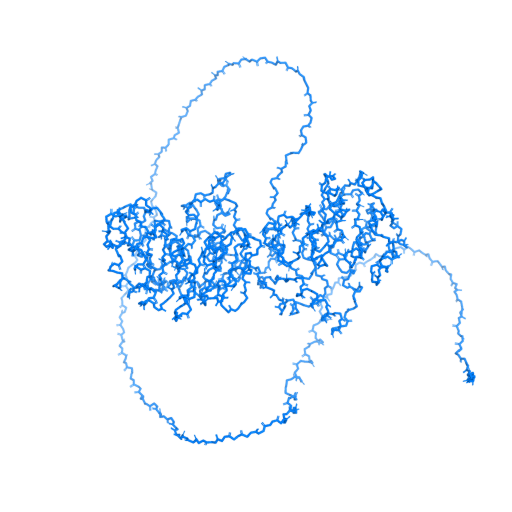TOM 3369 N N . ALA A 1 474 ? -19.949 -5.219 24.686 1.00 97.75 474 ALA A N 1
ATOM 3370 C CA . ALA A 1 474 ? -19.270 -5.012 23.422 1.00 97.75 474 ALA A CA 1
ATOM 3371 C C . ALA A 1 474 ? -19.376 -6.248 22.518 1.00 97.75 474 ALA A C 1
ATOM 3373 O O . ALA A 1 474 ? -19.448 -7.386 22.973 1.00 97.75 474 ALA A O 1
ATOM 3374 N N . THR A 1 475 ? -19.338 -6.009 21.212 1.00 98.25 475 THR A N 1
ATOM 3375 C CA . THR A 1 475 ? -19.062 -7.024 20.185 1.00 98.25 475 THR A CA 1
ATOM 3376 C C . THR A 1 475 ? -17.619 -6.912 19.701 1.00 98.25 475 THR A C 1
ATOM 3378 O O . THR A 1 475 ? -16.997 -7.923 19.400 1.00 98.25 475 THR A O 1
ATOM 3381 N N . ALA A 1 476 ? -17.069 -5.697 19.668 1.00 98.62 476 ALA A N 1
ATOM 3382 C CA . ALA A 1 476 ? -15.663 -5.431 19.387 1.00 98.62 476 ALA A CA 1
ATOM 3383 C C . ALA A 1 476 ? -15.153 -4.284 20.264 1.00 98.62 476 ALA A C 1
ATOM 3385 O O . ALA A 1 476 ? -15.910 -3.377 20.625 1.00 98.62 476 ALA A O 1
ATOM 3386 N N . VAL A 1 477 ? -13.860 -4.312 20.582 1.00 98.81 477 VAL A N 1
ATOM 3387 C CA . VAL A 1 477 ? -13.197 -3.298 21.410 1.00 98.81 477 VAL A CA 1
ATOM 3388 C C . VAL A 1 477 ? -12.060 -2.665 20.619 1.00 98.81 477 VAL A C 1
ATOM 3390 O O . VAL A 1 477 ? -11.258 -3.374 20.020 1.00 98.81 477 VAL A O 1
ATOM 3393 N N . ALA A 1 478 ? -11.963 -1.341 20.635 1.00 98.81 478 ALA A N 1
ATOM 3394 C CA . ALA A 1 478 ? -10.857 -0.586 20.059 1.00 98.81 478 ALA A CA 1
ATOM 3395 C C . ALA A 1 478 ? -10.223 0.310 21.132 1.00 98.81 478 ALA A C 1
ATOM 3397 O O . ALA A 1 478 ? -10.928 1.018 21.849 1.00 98.81 478 ALA A O 1
ATOM 3398 N N . VAL A 1 479 ? -8.896 0.275 21.266 1.00 98.75 479 VAL A N 1
ATOM 3399 C CA . VAL A 1 479 ? -8.167 0.923 22.369 1.00 98.75 479 VAL A CA 1
ATOM 3400 C C . VAL A 1 479 ? -7.030 1.775 21.829 1.00 98.75 479 VAL A C 1
ATOM 3402 O O . VAL A 1 479 ? -6.291 1.340 20.946 1.00 98.75 479 VAL A O 1
ATOM 3405 N N . GLY A 1 480 ? -6.837 2.956 22.419 1.00 97.88 480 GLY A N 1
ATOM 3406 C CA . GLY A 1 480 ? -5.577 3.692 22.296 1.00 97.88 480 GLY A CA 1
ATOM 3407 C C . GLY A 1 480 ? -5.651 5.154 21.863 1.00 97.88 480 GLY A C 1
ATOM 3408 O O . GLY A 1 480 ? -4.899 5.936 22.445 1.00 97.88 480 GLY A O 1
ATOM 3409 N N . PRO A 1 481 ? -6.512 5.585 20.918 1.00 98.00 481 PRO A N 1
ATOM 3410 C CA . PRO A 1 481 ? -6.539 6.972 20.449 1.00 98.00 481 PRO A CA 1
ATOM 3411 C C . PRO A 1 481 ? -6.613 8.002 21.586 1.00 98.00 481 PRO A C 1
ATOM 3413 O O . PRO A 1 481 ? -7.630 8.152 22.262 1.00 98.00 481 PRO A O 1
ATOM 3416 N N . GLY A 1 482 ? -5.511 8.713 21.834 1.00 95.81 482 GLY A N 1
ATOM 3417 C CA . GLY A 1 482 ? -5.418 9.740 22.874 1.00 95.81 482 GLY A CA 1
ATOM 3418 C C . GLY A 1 482 ? -5.551 9.247 24.323 1.00 95.81 482 GLY A C 1
ATOM 3419 O O . GLY A 1 482 ? -5.759 10.079 25.209 1.00 95.81 482 GLY A O 1
ATOM 3420 N N . LEU A 1 483 ? -5.426 7.945 24.593 1.00 95.69 483 LEU A N 1
ATOM 3421 C CA . LEU A 1 483 ? -5.609 7.356 25.927 1.00 95.69 483 LEU A CA 1
ATOM 3422 C C . LEU A 1 483 ? -4.477 7.725 26.906 1.00 95.69 483 LEU A C 1
ATOM 3424 O O . LEU A 1 483 ? -4.713 7.944 28.093 1.00 95.69 483 LEU A O 1
ATOM 3428 N N . GLY A 1 484 ? -3.256 7.877 26.394 1.00 94.88 484 GLY A N 1
ATOM 3429 C CA . GLY A 1 484 ? -2.030 8.092 27.160 1.00 94.88 484 GLY A CA 1
ATOM 3430 C C . GLY A 1 484 ? -1.276 6.798 27.458 1.00 94.88 484 GLY A C 1
ATOM 3431 O O . GLY A 1 484 ? -1.790 5.700 27.285 1.00 94.88 484 GLY A O 1
ATOM 3432 N N . THR A 1 485 ? -0.033 6.937 27.920 1.00 95.75 485 THR A N 1
ATOM 3433 C CA . THR A 1 485 ? 0.901 5.814 28.132 1.00 95.75 485 THR A CA 1
ATOM 3434 C C . THR A 1 485 ? 1.339 5.657 29.593 1.00 95.75 485 THR A C 1
ATOM 3436 O O . THR A 1 485 ? 2.351 5.013 29.875 1.00 95.75 485 THR A O 1
ATOM 3439 N N . GLY A 1 486 ? 0.615 6.292 30.520 1.00 94.88 486 GLY A N 1
ATOM 3440 C CA . GLY A 1 486 ? 0.856 6.198 31.961 1.00 94.88 486 GLY A CA 1
ATOM 3441 C C . GLY A 1 486 ? 0.357 4.883 32.566 1.00 94.88 486 GLY A C 1
ATOM 3442 O O . GLY A 1 486 ? -0.157 4.008 31.867 1.00 94.88 486 GLY A O 1
ATOM 3443 N N . ASP A 1 487 ? 0.474 4.756 33.887 1.00 95.19 487 ASP A N 1
ATOM 3444 C CA . ASP A 1 487 ? 0.149 3.508 34.591 1.00 95.19 487 ASP A CA 1
ATOM 3445 C C . ASP A 1 487 ? -1.339 3.157 34.537 1.00 95.19 487 ASP A C 1
ATOM 3447 O O . ASP A 1 487 ? -1.691 1.988 34.433 1.00 95.19 487 ASP A O 1
ATOM 3451 N N . GLY A 1 488 ? -2.218 4.158 34.573 1.00 96.12 488 GLY A N 1
ATOM 3452 C CA . GLY A 1 488 ? -3.657 3.944 34.475 1.00 96.12 488 GLY A CA 1
ATOM 3453 C C . GLY A 1 488 ? -4.101 3.389 33.111 1.00 96.12 488 GLY A C 1
ATOM 3454 O O . GLY A 1 488 ? -4.691 2.308 33.076 1.00 96.12 488 GLY A O 1
ATOM 3455 N N . PRO A 1 489 ? -3.739 4.025 31.978 1.00 96.81 489 PRO A N 1
ATOM 3456 C CA . PRO A 1 489 ? -3.905 3.444 30.643 1.00 96.81 489 PRO A CA 1
ATOM 3457 C C . PRO A 1 489 ? -3.263 2.063 30.463 1.00 96.81 489 PRO A C 1
ATOM 3459 O O . PRO A 1 489 ? -3.838 1.204 29.796 1.00 96.81 489 PRO A O 1
ATOM 3462 N N . ARG A 1 490 ? -2.092 1.819 31.071 1.00 97.25 490 ARG A N 1
ATOM 3463 C CA . ARG A 1 490 ? -1.455 0.494 31.053 1.00 97.25 490 ARG A CA 1
ATOM 3464 C C . ARG A 1 490 ? -2.321 -0.553 31.750 1.00 97.25 490 ARG A C 1
ATOM 3466 O O . ARG A 1 490 ? -2.595 -1.582 31.143 1.00 97.25 490 ARG A O 1
ATOM 3473 N N . ARG A 1 491 ? -2.793 -0.269 32.970 1.00 97.00 491 ARG A N 1
ATOM 3474 C CA . ARG A 1 491 ? -3.705 -1.157 33.709 1.00 97.00 491 ARG A CA 1
ATOM 3475 C C . ARG A 1 491 ? -4.993 -1.411 32.935 1.00 97.00 491 ARG A C 1
ATOM 3477 O O . ARG A 1 491 ? -5.413 -2.553 32.832 1.00 97.00 491 ARG A O 1
ATOM 3484 N N . ALA A 1 492 ? -5.575 -0.370 32.333 1.00 97.31 492 ALA A N 1
ATOM 3485 C CA . ALA A 1 492 ? -6.748 -0.505 31.471 1.00 97.31 492 ALA A CA 1
ATOM 3486 C C . ALA A 1 492 ? -6.512 -1.521 30.342 1.00 97.31 492 ALA A C 1
ATOM 3488 O O . ALA A 1 492 ? -7.320 -2.425 30.139 1.00 97.31 492 ALA A O 1
ATOM 3489 N N . LEU A 1 493 ? -5.392 -1.390 29.624 1.00 98.00 493 LEU A N 1
ATOM 3490 C CA . LEU A 1 493 ? -5.033 -2.311 28.551 1.00 98.00 493 LEU A CA 1
ATOM 3491 C C . LEU A 1 493 ? -4.799 -3.734 29.077 1.00 98.00 493 LEU A C 1
ATOM 3493 O O . LEU A 1 493 ? -5.298 -4.678 28.479 1.00 98.00 493 LEU A O 1
ATOM 3497 N N . GLU A 1 494 ? -4.086 -3.899 30.192 1.00 96.88 494 GLU A N 1
ATOM 3498 C CA . GLU A 1 494 ? -3.841 -5.208 30.815 1.00 96.88 494 GLU A CA 1
ATOM 3499 C C . GLU A 1 494 ? -5.150 -5.902 31.224 1.00 96.88 494 GLU A C 1
ATOM 3501 O O . GLU A 1 494 ? -5.342 -7.077 30.905 1.00 96.88 494 GLU A O 1
ATOM 3506 N N . THR A 1 495 ? -6.093 -5.167 31.822 1.00 96.69 495 THR A N 1
ATOM 3507 C CA . THR A 1 495 ? -7.440 -5.666 32.138 1.00 96.69 495 THR A CA 1
ATOM 3508 C C . THR A 1 495 ? -8.184 -6.109 30.880 1.00 96.69 495 THR A C 1
ATOM 3510 O O . THR A 1 495 ? -8.753 -7.199 30.859 1.00 96.69 495 THR A O 1
ATOM 3513 N N . ILE A 1 496 ? -8.160 -5.312 29.804 1.00 97.75 496 ILE A N 1
ATOM 3514 C CA . ILE A 1 496 ? -8.804 -5.675 28.530 1.00 97.75 496 ILE A CA 1
ATOM 3515 C C . ILE A 1 496 ? -8.166 -6.938 27.949 1.00 97.75 496 ILE A C 1
ATOM 3517 O O . ILE A 1 496 ? -8.877 -7.859 27.555 1.00 97.75 496 ILE A O 1
ATOM 3521 N N . LEU A 1 497 ? -6.834 -7.016 27.919 1.00 97.12 497 LEU A N 1
ATOM 3522 C CA . LEU A 1 497 ? -6.124 -8.175 27.379 1.00 97.12 497 LEU A CA 1
ATOM 3523 C C . LEU A 1 497 ? -6.453 -9.464 28.145 1.00 97.12 497 LEU A C 1
ATOM 3525 O O . LEU A 1 497 ? -6.527 -10.515 27.510 1.00 97.12 497 LEU A O 1
ATOM 3529 N N . ALA A 1 498 ? -6.676 -9.371 29.460 1.00 95.19 498 ALA A N 1
ATOM 3530 C CA . ALA A 1 498 ? -7.013 -10.498 30.325 1.00 95.19 498 ALA A CA 1
ATOM 3531 C C . ALA A 1 498 ? -8.503 -10.891 30.288 1.00 95.19 498 ALA A C 1
ATOM 3533 O O . ALA A 1 498 ? -8.818 -12.077 30.314 1.00 95.19 498 ALA A O 1
ATOM 3534 N N . ALA A 1 499 ? -9.419 -9.918 30.246 1.00 95.19 499 ALA A N 1
ATOM 3535 C CA . ALA A 1 499 ? -10.857 -10.159 30.404 1.00 95.19 499 ALA A CA 1
ATOM 3536 C C . ALA A 1 499 ? -11.630 -10.277 29.078 1.00 95.19 499 ALA A C 1
ATOM 3538 O O . ALA A 1 499 ? -12.721 -10.843 29.055 1.00 95.19 499 ALA A O 1
ATOM 3539 N N . TRP A 1 500 ? -11.106 -9.732 27.974 1.00 97.06 500 TRP A N 1
ATOM 3540 C CA . TRP A 1 500 ? -11.804 -9.687 26.687 1.00 97.06 500 TRP A CA 1
ATOM 3541 C C . TRP A 1 500 ? -11.285 -10.738 25.704 1.00 97.06 500 TRP A C 1
ATOM 3543 O O . TRP A 1 500 ? -10.152 -10.642 25.231 1.00 97.06 500 TRP A O 1
ATOM 3553 N N . SER A 1 501 ? -12.134 -11.687 25.309 1.00 96.06 501 SER A N 1
ATOM 3554 C CA . SER A 1 501 ? -11.819 -12.732 24.318 1.00 96.06 501 SER A CA 1
ATOM 3555 C C . SER A 1 501 ? -12.383 -12.466 22.917 1.00 96.06 501 SER A C 1
ATOM 3557 O O . SER A 1 501 ? -12.161 -13.264 22.012 1.00 96.06 501 SER A O 1
ATOM 3559 N N . GLY A 1 502 ? -13.101 -11.360 22.706 1.00 97.50 502 GLY A N 1
ATOM 3560 C CA . GLY A 1 502 ? -13.636 -11.001 21.392 1.00 97.50 502 GLY A CA 1
ATOM 3561 C C . GLY A 1 502 ? -12.645 -10.232 20.503 1.00 97.50 502 GLY A C 1
ATOM 3562 O O . GLY A 1 502 ? -11.472 -10.060 20.860 1.00 97.50 502 GLY A O 1
ATOM 3563 N N . PRO A 1 503 ? -13.122 -9.728 19.348 1.00 98.56 503 PRO A N 1
ATOM 3564 C CA . PRO A 1 503 ? -12.356 -8.862 18.459 1.00 98.56 503 PRO A CA 1
ATOM 3565 C C . PRO A 1 503 ? -11.783 -7.636 19.170 1.00 98.56 503 PRO A C 1
ATOM 3567 O O . PRO A 1 503 ? -12.507 -6.895 19.843 1.00 98.56 503 PRO A O 1
ATOM 3570 N N . LEU A 1 504 ? -10.478 -7.424 19.017 1.00 98.81 504 LEU A N 1
ATOM 3571 C CA . LEU A 1 504 ? -9.738 -6.332 19.639 1.00 98.81 504 LEU A CA 1
ATOM 3572 C C . LEU A 1 504 ? -8.929 -5.571 18.591 1.00 98.81 504 LEU A C 1
ATOM 3574 O O . LEU A 1 504 ? -8.172 -6.173 17.838 1.00 98.81 504 LEU A O 1
ATOM 3578 N N . LEU A 1 505 ? -9.030 -4.248 18.584 1.00 98.88 505 LEU A N 1
ATOM 3579 C CA . LEU A 1 505 ? -8.160 -3.365 17.821 1.00 98.88 505 LEU A CA 1
ATOM 3580 C C . LEU A 1 505 ? -7.323 -2.506 18.768 1.00 98.88 505 LEU A C 1
ATOM 3582 O O . LEU A 1 505 ? -7.855 -1.876 19.681 1.00 98.88 505 LEU A O 1
ATOM 3586 N N . LEU A 1 506 ? -6.015 -2.459 18.538 1.00 98.81 506 LEU A N 1
ATOM 3587 C CA . LEU A 1 506 ? -5.080 -1.626 19.286 1.00 98.81 506 LEU A CA 1
ATOM 3588 C C . LEU A 1 506 ? -4.407 -0.637 18.334 1.00 98.81 506 LEU A C 1
ATOM 3590 O O . LEU A 1 506 ? -3.772 -1.035 17.355 1.00 98.81 506 LEU A O 1
ATOM 3594 N N . ASP A 1 507 ? -4.504 0.648 18.664 1.00 98.62 507 ASP A N 1
ATOM 3595 C CA . ASP A 1 507 ? -3.898 1.747 17.910 1.00 98.62 507 ASP A CA 1
ATOM 3596 C C . ASP A 1 507 ? -3.101 2.677 18.835 1.00 98.62 507 ASP A C 1
ATOM 3598 O O . ASP A 1 507 ? -3.230 2.628 20.061 1.00 98.62 507 ASP A O 1
ATOM 3602 N N . ALA A 1 508 ? -2.284 3.550 18.250 1.00 97.06 508 ALA A N 1
ATOM 3603 C CA . ALA A 1 508 ? -1.695 4.711 18.915 1.00 97.06 508 ALA A CA 1
ATOM 3604 C C . ALA A 1 508 ? -1.035 4.406 20.283 1.00 97.06 508 ALA A C 1
ATOM 3606 O O . ALA A 1 508 ? -0.044 3.670 20.379 1.00 97.06 508 ALA A O 1
ATOM 3607 N N . ASP A 1 509 ? -1.580 4.969 21.368 1.00 97.56 509 ASP A N 1
ATOM 3608 C CA . ASP A 1 509 ? -1.034 4.799 22.715 1.00 97.56 509 ASP A CA 1
ATOM 3609 C C . ASP A 1 509 ? -1.113 3.335 23.187 1.00 97.56 509 ASP A C 1
ATOM 3611 O O . ASP A 1 509 ? -0.202 2.876 23.874 1.00 97.56 509 ASP A O 1
ATOM 3615 N N . ALA A 1 510 ? -2.126 2.562 22.772 1.00 98.25 510 ALA A N 1
ATOM 3616 C CA . ALA A 1 510 ? -2.233 1.142 23.125 1.00 98.25 510 ALA A CA 1
ATOM 3617 C C . ALA A 1 510 ? -1.137 0.305 22.456 1.00 98.25 510 ALA A C 1
ATOM 3619 O O . ALA A 1 510 ? -0.518 -0.541 23.098 1.00 98.25 510 ALA A O 1
ATOM 3620 N N . VAL A 1 511 ? -0.829 0.598 21.190 1.00 98.06 511 VAL A N 1
ATOM 3621 C CA . VAL A 1 511 ? 0.327 0.013 20.496 1.00 98.06 511 VAL A CA 1
ATOM 3622 C C . VAL A 1 511 ? 1.631 0.415 21.186 1.00 98.06 511 VAL A C 1
ATOM 3624 O O . VAL A 1 511 ? 2.507 -0.420 21.407 1.00 98.06 511 VAL A O 1
ATOM 3627 N N . THR A 1 512 ? 1.755 1.682 21.582 1.00 97.25 512 THR A N 1
ATOM 3628 C CA . THR A 1 512 ? 2.946 2.181 22.281 1.00 97.25 512 THR A CA 1
ATOM 3629 C C . THR A 1 512 ? 3.144 1.502 23.642 1.00 97.25 512 THR A C 1
ATOM 3631 O O . THR A 1 512 ? 4.276 1.185 24.004 1.00 97.25 512 THR A O 1
ATOM 3634 N N . LEU A 1 513 ? 2.069 1.209 24.378 1.00 97.69 513 LEU A N 1
ATOM 3635 C CA . LEU A 1 513 ? 2.119 0.463 25.642 1.00 97.69 513 LEU A CA 1
ATOM 3636 C C . LEU A 1 513 ? 2.628 -0.983 25.474 1.00 97.69 513 LEU A C 1
ATOM 3638 O O . LEU A 1 513 ? 3.139 -1.569 26.435 1.00 97.69 513 LEU A O 1
ATOM 3642 N N . LEU A 1 514 ? 2.548 -1.536 24.262 1.00 96.81 514 LEU A N 1
ATOM 3643 C CA . LEU A 1 514 ? 3.068 -2.856 23.892 1.00 96.81 514 LEU A CA 1
ATOM 3644 C C . LEU A 1 514 ? 4.475 -2.824 23.280 1.00 96.81 514 LEU A C 1
ATOM 3646 O O . LEU A 1 514 ? 4.947 -3.855 22.801 1.00 96.81 514 LEU A O 1
ATOM 3650 N N . ALA A 1 515 ? 5.164 -1.677 23.287 1.00 95.00 515 ALA A N 1
ATOM 3651 C CA . ALA A 1 515 ? 6.520 -1.565 22.751 1.00 95.00 515 ALA A CA 1
ATOM 3652 C C . ALA A 1 515 ? 7.440 -2.683 23.287 1.00 95.00 515 ALA A C 1
ATOM 3654 O O . ALA A 1 515 ? 7.521 -2.909 24.496 1.00 95.00 515 ALA A O 1
ATOM 3655 N N . GLY A 1 516 ? 8.098 -3.399 22.370 1.00 93.94 516 GLY A N 1
ATOM 3656 C CA . GLY A 1 516 ? 8.974 -4.537 22.659 1.00 93.94 516 GLY A CA 1
ATOM 3657 C C . GLY A 1 516 ? 8.299 -5.789 23.238 1.00 93.94 516 GLY A C 1
ATOM 3658 O O . GLY A 1 516 ? 9.014 -6.682 23.682 1.00 93.94 516 GLY A O 1
ATOM 3659 N N . ARG A 1 517 ? 6.960 -5.855 23.288 1.00 95.00 517 ARG A N 1
ATOM 3660 C CA . ARG A 1 517 ? 6.192 -6.920 23.966 1.00 95.00 517 ARG A CA 1
ATOM 3661 C C . ARG A 1 517 ? 4.987 -7.400 23.147 1.00 95.00 517 ARG A C 1
ATOM 3663 O O . ARG A 1 517 ? 3.946 -7.742 23.709 1.00 95.00 517 ARG A O 1
ATOM 3670 N N . VAL A 1 518 ? 5.096 -7.398 21.818 1.00 96.31 518 VAL A N 1
ATOM 3671 C CA . VAL A 1 518 ? 4.001 -7.797 20.911 1.00 96.31 518 VAL A CA 1
ATOM 3672 C C . VAL A 1 518 ? 3.540 -9.250 21.138 1.00 96.31 518 VAL A C 1
ATOM 3674 O O . VAL A 1 518 ? 2.385 -9.582 20.902 1.00 96.31 518 VAL A O 1
ATOM 3677 N N . GLU A 1 519 ? 4.408 -10.100 21.679 1.00 96.38 519 GLU A N 1
ATOM 3678 C CA . GLU A 1 519 ? 4.202 -11.522 21.985 1.00 96.38 519 GLU A CA 1
ATOM 3679 C C . GLU A 1 519 ? 3.159 -11.751 23.072 1.00 96.38 519 GLU A C 1
ATOM 3681 O O . GLU A 1 519 ? 2.562 -12.823 23.126 1.00 96.38 519 GLU A O 1
ATOM 3686 N N . VAL A 1 520 ? 2.906 -10.752 23.925 1.00 95.75 520 VAL A N 1
ATOM 3687 C CA . VAL A 1 520 ? 1.844 -10.820 24.941 1.00 95.75 520 VAL A CA 1
ATOM 3688 C C . VAL A 1 520 ? 0.484 -11.080 24.284 1.00 95.75 520 VAL A C 1
ATOM 3690 O O . VAL A 1 520 ? -0.379 -11.727 24.871 1.00 95.75 520 VAL A O 1
ATOM 3693 N N . LEU A 1 521 ? 0.307 -10.639 23.036 1.00 96.81 521 LEU A N 1
ATOM 3694 C CA . LEU A 1 521 ? -0.913 -10.861 22.264 1.00 96.81 521 LEU A CA 1
ATOM 3695 C C . LEU A 1 521 ? -1.088 -12.315 21.822 1.00 96.81 521 LEU A C 1
ATOM 3697 O O . LEU A 1 521 ? -2.222 -12.751 21.650 1.00 96.81 521 LEU A O 1
ATOM 3701 N N . ALA A 1 522 ? -0.003 -13.088 21.701 1.00 94.31 522 ALA A N 1
ATOM 3702 C CA . ALA A 1 522 ? -0.059 -14.461 21.203 1.00 94.31 522 ALA A CA 1
ATOM 3703 C C . ALA A 1 522 ? -0.811 -15.424 22.140 1.00 94.31 522 ALA A C 1
ATOM 3705 O O . ALA A 1 522 ? -1.178 -16.520 21.716 1.00 94.31 522 ALA A O 1
ATOM 3706 N N . GLY A 1 523 ? -1.024 -15.025 23.400 1.00 91.81 523 GLY A N 1
ATOM 3707 C CA . GLY A 1 523 ? -1.829 -15.756 24.380 1.00 91.81 523 GLY A CA 1
ATOM 3708 C C . GLY A 1 523 ? -3.334 -15.483 24.296 1.00 91.81 523 GLY A C 1
ATOM 3709 O O . GLY A 1 523 ? -4.093 -16.091 25.046 1.00 91.81 523 GLY A O 1
ATOM 3710 N N . ARG A 1 524 ? -3.783 -14.573 23.423 1.00 94.44 524 ARG A N 1
ATOM 3711 C CA . ARG A 1 524 ? -5.207 -14.279 23.236 1.00 94.44 524 ARG A CA 1
ATOM 3712 C C . ARG A 1 524 ? -5.852 -15.288 22.295 1.00 94.44 524 ARG A C 1
ATOM 3714 O O . ARG A 1 524 ? -5.302 -15.606 21.247 1.00 94.44 524 ARG A O 1
ATOM 3721 N N . GLU A 1 525 ? -7.063 -15.716 22.638 1.00 89.56 525 GLU A N 1
ATOM 3722 C CA . GLU A 1 525 ? -7.903 -16.534 21.751 1.00 89.56 525 GLU A CA 1
ATOM 3723 C C . GLU A 1 525 ? -8.647 -15.679 20.710 1.00 89.56 525 GLU A C 1
ATOM 3725 O O . GLU A 1 525 ? -8.886 -16.117 19.587 1.00 89.56 525 GLU A O 1
ATOM 3730 N N . GLY A 1 526 ? -9.006 -14.446 21.081 1.00 93.19 526 GLY A N 1
ATOM 3731 C CA . GLY A 1 526 ? -9.762 -13.525 20.237 1.00 93.19 526 GLY A CA 1
ATOM 3732 C C . GLY A 1 526 ? -8.933 -12.873 19.129 1.00 93.19 526 GLY A C 1
ATOM 3733 O O . GLY A 1 526 ? -7.759 -12.547 19.350 1.00 93.19 526 GLY A O 1
ATOM 3734 N N . PRO A 1 527 ? -9.540 -12.583 17.962 1.00 96.19 527 PRO A N 1
ATOM 3735 C CA . PRO A 1 527 ? -8.828 -11.943 16.870 1.00 96.19 527 PRO A CA 1
ATOM 3736 C C . PRO A 1 527 ? -8.376 -10.536 17.274 1.00 96.19 527 PRO A C 1
ATOM 3738 O O . PRO A 1 527 ? -9.140 -9.757 17.845 1.00 96.19 527 PRO A O 1
ATOM 3741 N N . THR A 1 528 ? -7.120 -10.213 16.974 1.00 98.31 528 THR A N 1
ATOM 3742 C CA . THR A 1 528 ? -6.502 -8.936 17.349 1.00 98.31 528 THR A CA 1
ATOM 3743 C C . THR A 1 528 ? -5.967 -8.223 16.109 1.00 98.31 528 THR A C 1
ATOM 3745 O O . THR A 1 528 ? -5.298 -8.846 15.288 1.00 98.31 528 THR A O 1
ATOM 3748 N N . VAL A 1 529 ? -6.248 -6.926 15.982 1.00 98.81 529 VAL A N 1
ATOM 3749 C CA . VAL A 1 529 ? -5.741 -6.032 14.934 1.00 98.81 529 VAL A CA 1
ATOM 3750 C C . VAL A 1 529 ? -4.851 -4.966 15.570 1.00 98.81 529 VAL A C 1
ATOM 3752 O O . VAL A 1 529 ? -5.250 -4.304 16.524 1.00 98.81 529 VAL A O 1
ATOM 3755 N N . LEU A 1 530 ? -3.656 -4.768 15.026 1.00 98.75 530 LEU A N 1
ATOM 3756 C CA . LEU A 1 530 ? -2.751 -3.672 15.356 1.00 98.75 530 LEU A CA 1
ATOM 3757 C C . LEU A 1 530 ? -2.699 -2.705 14.181 1.00 98.75 530 LEU A C 1
ATOM 3759 O O . LEU A 1 530 ? -2.551 -3.146 13.043 1.00 98.75 530 LEU A O 1
ATOM 3763 N N . THR A 1 531 ? -2.736 -1.401 14.437 1.00 98.50 531 THR A N 1
ATOM 3764 C CA . THR A 1 531 ? -2.664 -0.379 13.377 1.00 98.50 531 THR A CA 1
ATOM 3765 C C . THR A 1 531 ? -1.427 0.525 13.493 1.00 98.50 531 THR A C 1
ATOM 3767 O O . THR A 1 531 ? -1.575 1.746 13.503 1.00 98.50 531 THR A O 1
ATOM 3770 N N . PRO A 1 532 ? -0.190 0.001 13.611 1.00 98.12 532 PRO A N 1
ATOM 3771 C CA . PRO A 1 532 ? 0.982 0.833 13.866 1.00 98.12 532 PRO A CA 1
ATOM 3772 C C . PRO A 1 532 ? 1.371 1.701 12.660 1.00 98.12 532 PRO A C 1
ATOM 3774 O O . PRO A 1 532 ? 1.383 1.248 11.516 1.00 98.12 532 PRO A O 1
ATOM 3777 N N . HIS A 1 533 ? 1.788 2.944 12.903 1.00 95.88 533 HIS A N 1
ATOM 3778 C CA . HIS A 1 533 ? 2.600 3.702 11.945 1.00 95.88 533 HIS A CA 1
ATOM 3779 C C . HIS A 1 533 ? 4.064 3.210 11.963 1.00 95.88 533 HIS A C 1
ATOM 3781 O O . HIS A 1 533 ? 4.445 2.486 12.884 1.00 95.88 533 HIS A O 1
ATOM 3787 N N . PRO A 1 534 ? 4.949 3.618 11.028 1.00 95.00 534 PRO A N 1
ATOM 3788 C CA . PRO A 1 534 ? 6.308 3.065 10.947 1.00 95.00 534 PRO A CA 1
ATOM 3789 C C . PRO A 1 534 ? 7.110 3.158 12.256 1.00 95.00 534 PRO A C 1
ATOM 3791 O O . PRO A 1 534 ? 7.705 2.175 12.683 1.00 95.00 534 PRO A O 1
ATOM 3794 N N . GLY A 1 535 ? 7.066 4.304 12.946 1.00 96.00 535 GLY A N 1
ATOM 3795 C CA . GLY A 1 535 ? 7.702 4.451 14.263 1.00 96.00 535 GLY A CA 1
ATOM 3796 C C . GLY A 1 535 ? 7.098 3.591 15.387 1.00 96.00 535 GLY A C 1
ATOM 3797 O O . GLY A 1 535 ? 7.832 3.115 16.245 1.00 96.00 535 GLY A O 1
ATOM 3798 N N . GLU A 1 536 ? 5.784 3.359 15.394 1.00 97.38 536 GLU A N 1
ATOM 3799 C CA . GLU A 1 536 ? 5.123 2.450 16.341 1.00 97.38 536 GLU A CA 1
ATOM 3800 C C . GLU A 1 536 ? 5.519 0.999 16.062 1.00 97.38 536 GLU A C 1
ATOM 3802 O O . GLU A 1 536 ? 5.890 0.282 16.986 1.00 97.38 536 GLU A O 1
ATOM 3807 N N . LEU A 1 537 ? 5.529 0.591 14.789 1.00 97.75 537 LEU A N 1
ATOM 3808 C CA . LEU A 1 537 ? 5.944 -0.748 14.368 1.00 97.75 537 LEU A CA 1
ATOM 3809 C C . LEU A 1 537 ? 7.412 -1.014 14.731 1.00 97.75 537 LEU A C 1
ATOM 3811 O O . LEU A 1 537 ? 7.752 -2.090 15.217 1.00 97.75 537 LEU A O 1
ATOM 3815 N N . ALA A 1 538 ? 8.272 -0.009 14.570 1.00 97.19 538 ALA A N 1
ATOM 3816 C CA . ALA A 1 538 ? 9.666 -0.069 14.990 1.00 97.19 538 ALA A CA 1
ATOM 3817 C C . ALA A 1 538 ? 9.802 -0.287 16.506 1.00 97.19 538 ALA A C 1
ATOM 3819 O O . ALA A 1 538 ? 10.517 -1.194 16.931 1.00 97.19 538 ALA A O 1
ATOM 3820 N N . ARG A 1 539 ? 9.052 0.462 17.329 1.00 96.50 539 ARG A N 1
ATOM 3821 C CA . ARG A 1 539 ? 9.026 0.265 18.791 1.00 96.50 539 ARG A CA 1
ATOM 3822 C C . ARG A 1 539 ? 8.457 -1.094 19.195 1.00 96.50 539 ARG A C 1
ATOM 3824 O O . ARG A 1 539 ? 8.990 -1.711 20.112 1.00 96.50 539 ARG A O 1
ATOM 3831 N N . LEU A 1 540 ? 7.406 -1.574 18.527 1.00 96.12 540 LEU A N 1
ATOM 3832 C CA . LEU A 1 540 ? 6.844 -2.910 18.762 1.00 96.12 540 LEU A CA 1
ATOM 3833 C C . LEU A 1 540 ? 7.895 -4.005 18.546 1.00 96.12 540 LEU A C 1
ATOM 3835 O O . LEU A 1 540 ? 8.004 -4.918 19.360 1.00 96.12 540 LEU A O 1
ATOM 3839 N N . LEU A 1 541 ? 8.686 -3.892 17.476 1.00 96.69 541 LEU A N 1
ATOM 3840 C CA . LEU A 1 541 ? 9.694 -4.888 17.110 1.00 96.69 541 LEU A CA 1
ATOM 3841 C C . LEU A 1 541 ? 11.045 -4.706 17.813 1.00 96.69 541 LEU A C 1
ATOM 3843 O O . LEU A 1 541 ? 11.861 -5.626 17.759 1.00 96.69 541 LEU A O 1
ATOM 3847 N N . GLY A 1 542 ? 11.289 -3.557 18.453 1.00 94.81 542 GLY A N 1
ATOM 3848 C CA . GLY A 1 542 ? 12.591 -3.203 19.026 1.00 94.81 542 GLY A CA 1
ATOM 3849 C C . GLY A 1 542 ? 13.637 -2.860 17.960 1.00 94.81 542 GLY A C 1
ATOM 3850 O O . GLY A 1 542 ? 14.790 -3.267 18.071 1.00 94.81 542 GLY A O 1
ATOM 3851 N N . ARG A 1 543 ? 13.229 -2.163 16.893 1.00 95.00 543 ARG A N 1
ATOM 3852 C CA . ARG A 1 543 ? 14.070 -1.799 15.741 1.00 95.00 543 ARG A CA 1
ATOM 3853 C C . ARG A 1 543 ? 14.136 -0.294 15.527 1.00 95.00 543 ARG A C 1
ATOM 3855 O O . ARG A 1 543 ? 13.301 0.463 16.015 1.00 95.00 543 ARG A O 1
ATOM 3862 N N . GLU A 1 544 ? 15.092 0.117 14.702 1.00 94.38 544 GLU A N 1
ATOM 3863 C CA . GLU A 1 544 ? 15.152 1.471 14.161 1.00 94.38 544 GLU A CA 1
ATOM 3864 C C . GLU A 1 544 ? 14.032 1.723 13.145 1.00 94.38 544 GLU A C 1
ATOM 3866 O O . GLU A 1 544 ? 13.717 0.874 12.306 1.00 94.38 544 GLU A O 1
ATOM 3871 N N . THR A 1 545 ? 13.463 2.933 13.164 1.00 93.69 545 THR A N 1
ATOM 3872 C CA . THR A 1 545 ? 12.371 3.305 12.240 1.00 93.69 545 THR A CA 1
ATOM 3873 C C . THR A 1 545 ? 12.821 3.253 10.778 1.00 93.69 545 THR A C 1
ATOM 3875 O O . THR A 1 545 ? 12.045 2.852 9.914 1.00 93.69 545 THR A O 1
ATOM 3878 N N . ALA A 1 546 ? 14.082 3.595 10.496 1.00 90.06 546 ALA A N 1
ATOM 3879 C CA . ALA A 1 546 ? 14.648 3.522 9.149 1.00 90.06 546 ALA A CA 1
ATOM 3880 C C . ALA A 1 546 ? 14.691 2.083 8.604 1.00 90.06 546 ALA A C 1
ATOM 3882 O O . ALA A 1 546 ? 14.411 1.871 7.426 1.00 90.06 546 ALA A O 1
ATOM 3883 N N . ALA A 1 547 ? 14.970 1.092 9.458 1.00 90.44 547 ALA A N 1
ATOM 3884 C CA . ALA A 1 547 ? 14.970 -0.315 9.060 1.00 90.44 547 ALA A CA 1
ATOM 3885 C C . ALA A 1 547 ? 13.552 -0.797 8.710 1.00 90.44 547 ALA A C 1
ATOM 3887 O O . ALA A 1 547 ? 13.358 -1.454 7.692 1.00 90.44 547 ALA A O 1
ATOM 3888 N N . VAL A 1 548 ? 12.548 -0.402 9.502 1.00 92.50 548 VAL A N 1
ATOM 3889 C CA . VAL A 1 548 ? 11.134 -0.691 9.203 1.00 92.50 548 VAL A CA 1
ATOM 3890 C C . VAL A 1 548 ? 10.658 0.033 7.944 1.00 92.50 548 VAL A C 1
ATOM 3892 O O . VAL A 1 548 ? 9.887 -0.525 7.176 1.00 92.50 548 VAL A O 1
ATOM 3895 N N . ALA A 1 549 ? 11.107 1.264 7.700 1.00 87.44 549 ALA A N 1
ATOM 3896 C CA . ALA A 1 549 ? 10.761 1.985 6.477 1.00 87.44 549 ALA A CA 1
ATOM 3897 C C . ALA A 1 549 ? 11.366 1.331 5.220 1.00 87.44 549 ALA A C 1
ATOM 3899 O O . ALA A 1 549 ? 10.738 1.362 4.165 1.00 87.44 549 ALA A O 1
ATOM 3900 N N . ALA A 1 550 ? 12.556 0.732 5.333 1.00 85.81 550 ALA A N 1
ATOM 3901 C CA . ALA A 1 550 ? 13.227 0.047 4.230 1.00 85.81 550 ALA A CA 1
ATOM 3902 C C . ALA A 1 550 ? 12.562 -1.288 3.844 1.00 85.81 550 ALA A C 1
ATOM 3904 O O . ALA A 1 550 ? 12.563 -1.641 2.665 1.00 85.81 550 ALA A O 1
ATOM 3905 N N . ASP A 1 551 ? 11.985 -2.002 4.817 1.00 91.00 551 ASP A N 1
ATOM 3906 C CA . ASP A 1 551 ? 11.233 -3.245 4.609 1.00 91.00 551 ASP A CA 1
ATOM 3907 C C . ASP A 1 551 ? 9.976 -3.293 5.496 1.00 91.00 551 ASP A C 1
ATOM 3909 O O . ASP A 1 551 ? 9.884 -4.020 6.491 1.00 91.00 551 ASP A O 1
ATOM 3913 N N . ARG A 1 552 ? 8.983 -2.469 5.138 1.00 94.31 552 ARG A N 1
ATOM 3914 C CA . ARG A 1 552 ? 7.717 -2.392 5.885 1.00 94.31 552 ARG A CA 1
ATOM 3915 C C . ARG A 1 552 ? 6.909 -3.683 5.771 1.00 94.31 552 ARG A C 1
ATOM 3917 O O . ARG A 1 552 ? 6.199 -4.027 6.712 1.00 94.31 552 ARG A O 1
ATOM 3924 N N . LEU A 1 553 ? 7.013 -4.372 4.635 1.00 95.38 553 LEU A N 1
ATOM 3925 C CA . LEU A 1 553 ? 6.310 -5.625 4.381 1.00 95.38 553 LEU A CA 1
ATOM 3926 C C . LEU A 1 553 ? 6.822 -6.721 5.319 1.00 95.38 553 LEU A C 1
ATOM 3928 O O . LEU A 1 553 ? 6.031 -7.269 6.085 1.00 95.38 553 LEU A O 1
ATOM 3932 N N . GLY A 1 554 ? 8.136 -6.961 5.347 1.00 95.38 554 GLY A N 1
ATOM 3933 C CA . GLY A 1 554 ? 8.735 -7.944 6.248 1.00 95.38 554 GLY A CA 1
ATOM 3934 C C . GLY A 1 554 ? 8.533 -7.596 7.725 1.00 95.38 554 GLY A C 1
ATOM 3935 O O . GLY A 1 554 ? 8.230 -8.472 8.535 1.00 95.38 554 GLY A O 1
ATOM 3936 N N . ALA A 1 555 ? 8.614 -6.311 8.093 1.00 96.56 555 ALA A N 1
ATOM 3937 C CA . ALA A 1 555 ? 8.349 -5.872 9.464 1.00 96.56 555 ALA A CA 1
ATOM 3938 C C . ALA A 1 555 ? 6.894 -6.133 9.906 1.00 96.56 555 ALA A C 1
ATOM 3940 O O . ALA A 1 555 ? 6.665 -6.571 11.035 1.00 96.56 555 ALA A O 1
ATOM 3941 N N . ALA A 1 556 ? 5.910 -5.882 9.037 1.00 97.69 556 ALA A N 1
ATOM 3942 C CA . ALA A 1 556 ? 4.502 -6.139 9.343 1.00 97.69 556 ALA A CA 1
ATOM 3943 C C . ALA A 1 556 ? 4.239 -7.635 9.570 1.00 97.69 556 ALA A C 1
ATOM 3945 O O . ALA A 1 556 ? 3.593 -8.007 10.547 1.00 97.69 556 ALA A O 1
ATOM 3946 N N . GLU A 1 557 ? 4.794 -8.492 8.714 1.00 97.25 557 GLU A N 1
ATOM 3947 C CA . GLU A 1 557 ? 4.665 -9.948 8.824 1.00 97.25 557 GLU A CA 1
ATOM 3948 C C . GLU A 1 557 ? 5.364 -10.512 10.058 1.00 97.25 557 GLU A C 1
ATOM 3950 O O . GLU A 1 557 ? 4.833 -11.391 10.736 1.00 97.25 557 GLU A O 1
ATOM 3955 N N . GLU A 1 558 ? 6.536 -9.982 10.405 1.00 96.81 558 GLU A N 1
ATOM 3956 C CA . GLU A 1 558 ? 7.215 -10.373 11.632 1.00 96.81 558 GLU A CA 1
ATOM 3957 C C . GLU A 1 558 ? 6.382 -10.021 12.868 1.00 96.81 558 GLU A C 1
ATOM 3959 O O . GLU A 1 558 ? 6.237 -10.860 13.762 1.00 96.81 558 GLU A O 1
ATOM 3964 N N . ALA A 1 559 ? 5.824 -8.808 12.922 1.00 97.81 559 ALA A N 1
ATOM 3965 C CA . ALA A 1 559 ? 4.956 -8.388 14.018 1.00 97.81 559 ALA A CA 1
ATOM 3966 C C . ALA A 1 559 ? 3.689 -9.254 14.089 1.00 97.81 559 ALA A C 1
ATOM 3968 O O . ALA A 1 559 ? 3.314 -9.691 15.179 1.00 97.81 559 ALA A O 1
ATOM 3969 N N . ALA A 1 560 ? 3.086 -9.565 12.937 1.00 98.12 560 ALA A N 1
ATOM 3970 C CA . ALA A 1 560 ? 1.909 -10.421 12.845 1.00 98.12 560 ALA A CA 1
ATOM 3971 C C . ALA A 1 560 ? 2.192 -11.832 13.375 1.00 98.12 560 ALA A C 1
ATOM 3973 O O . ALA A 1 560 ? 1.455 -12.346 14.218 1.00 98.12 560 ALA A O 1
ATOM 3974 N N . ARG A 1 561 ? 3.323 -12.424 12.974 1.00 97.00 561 ARG A N 1
ATOM 3975 C CA . ARG A 1 561 ? 3.773 -13.739 13.444 1.00 97.00 561 ARG A CA 1
ATOM 3976 C C . ARG A 1 561 ? 4.081 -13.748 14.943 1.00 97.00 561 ARG A C 1
ATOM 3978 O O . ARG A 1 561 ? 3.673 -14.677 15.637 1.00 97.00 561 ARG A O 1
ATOM 3985 N N . ARG A 1 562 ? 4.815 -12.748 15.452 1.00 96.31 562 ARG A N 1
ATOM 3986 C CA . ARG A 1 562 ? 5.202 -12.661 16.877 1.00 96.31 562 ARG A CA 1
ATOM 3987 C C . ARG A 1 562 ? 3.988 -12.461 17.783 1.00 96.31 562 ARG A C 1
ATOM 3989 O O . ARG A 1 562 ? 3.926 -13.078 18.840 1.00 96.31 562 ARG A O 1
ATOM 3996 N N . GLY A 1 563 ? 3.031 -11.633 17.363 1.00 96.62 563 GLY A N 1
ATOM 3997 C CA . GLY A 1 563 ? 1.820 -11.341 18.132 1.00 96.62 563 GLY A CA 1
ATOM 3998 C C . GLY A 1 563 ? 0.637 -12.269 17.872 1.00 96.62 563 GLY A C 1
ATOM 3999 O O . GLY A 1 563 ? -0.367 -12.140 18.563 1.00 96.62 563 GLY A O 1
ATOM 4000 N N . ARG A 1 564 ? 0.718 -13.163 16.873 1.00 97.19 564 ARG A N 1
ATOM 4001 C CA . ARG A 1 564 ? -0.435 -13.903 16.317 1.00 97.19 564 ARG A CA 1
ATOM 4002 C C . ARG A 1 564 ? -1.639 -12.990 16.049 1.00 97.19 564 ARG A C 1
ATOM 4004 O O . ARG A 1 564 ? -2.780 -13.316 16.359 1.00 97.19 564 ARG A O 1
ATOM 4011 N N . ALA A 1 565 ? -1.358 -11.817 15.495 1.00 97.69 565 ALA A N 1
ATOM 4012 C CA . ALA A 1 565 ? -2.320 -10.740 15.306 1.00 97.69 565 ALA A CA 1
ATOM 4013 C C . ALA A 1 565 ? -2.261 -10.226 13.869 1.00 97.69 565 ALA A C 1
ATOM 4015 O O . ALA A 1 565 ? -1.246 -10.352 13.189 1.00 97.69 565 ALA A O 1
ATOM 4016 N N . VAL A 1 566 ? -3.347 -9.616 13.409 1.00 98.75 566 VAL A N 1
ATOM 4017 C CA . VAL A 1 566 ? -3.358 -8.870 12.152 1.00 98.75 566 VAL A CA 1
ATOM 4018 C C . VAL A 1 566 ? -2.648 -7.538 12.375 1.00 98.75 566 VAL A C 1
ATOM 4020 O O . VAL A 1 566 ? -2.939 -6.830 13.333 1.00 98.75 566 VAL A O 1
ATOM 4023 N N . VAL A 1 567 ? -1.733 -7.172 11.485 1.00 98.75 567 VAL A N 1
ATOM 4024 C CA . VAL A 1 567 ? -0.980 -5.919 11.525 1.00 98.75 567 VAL A CA 1
ATOM 4025 C C . VAL A 1 567 ? -1.284 -5.110 10.275 1.00 98.75 567 VAL A C 1
ATOM 4027 O O . VAL A 1 567 ? -0.847 -5.451 9.180 1.00 98.75 567 VAL A O 1
ATOM 4030 N N . LEU A 1 568 ? -1.999 -4.006 10.459 1.00 98.69 568 LEU A N 1
ATOM 4031 C CA . LEU A 1 568 ? -2.185 -2.937 9.486 1.00 98.69 568 LEU A CA 1
ATOM 4032 C C . LEU A 1 568 ? -1.052 -1.920 9.682 1.00 98.69 568 LEU A C 1
ATOM 4034 O O . LEU A 1 568 ? -1.139 -0.992 10.486 1.00 98.69 568 LEU A O 1
ATOM 4038 N N . ALA A 1 569 ? 0.045 -2.110 8.956 1.00 98.12 569 ALA A N 1
ATOM 4039 C CA . ALA A 1 569 ? 1.185 -1.205 8.969 1.00 98.12 569 ALA A CA 1
ATOM 4040 C C . ALA A 1 569 ? 0.886 0.037 8.113 1.00 98.12 569 ALA A C 1
ATOM 4042 O O . ALA A 1 569 ? 0.959 0.003 6.877 1.00 98.12 569 ALA A O 1
ATOM 4043 N N . LYS A 1 570 ? 0.551 1.145 8.789 1.00 96.81 570 LYS A N 1
ATOM 4044 C CA . LYS A 1 570 ? 0.147 2.415 8.169 1.00 96.81 570 LYS A CA 1
ATOM 4045 C C . LYS A 1 570 ? 1.281 3.010 7.325 1.00 96.81 570 LYS A C 1
ATOM 4047 O O . LYS A 1 570 ? 2.462 2.948 7.673 1.00 96.81 570 LYS A O 1
ATOM 4052 N N . GLY A 1 571 ? 0.893 3.654 6.231 1.00 92.50 571 GLY A N 1
ATOM 4053 C CA . GLY A 1 571 ? 1.770 4.349 5.291 1.00 92.50 571 GLY A CA 1
ATOM 4054 C C . GLY A 1 571 ? 1.128 4.423 3.906 1.00 92.50 571 GLY A C 1
ATOM 4055 O O . GLY A 1 571 ? 0.098 3.791 3.667 1.00 92.50 571 GLY A O 1
ATOM 4056 N N . ALA A 1 572 ? 1.733 5.176 2.984 1.00 91.50 572 ALA A N 1
ATOM 4057 C CA . ALA A 1 572 ? 1.348 5.108 1.572 1.00 91.50 572 ALA A CA 1
ATOM 4058 C C . ALA A 1 572 ? 1.525 3.666 1.073 1.00 91.50 572 ALA A C 1
ATOM 4060 O O . ALA A 1 572 ? 2.572 3.078 1.347 1.00 91.50 572 ALA A O 1
ATOM 4061 N N . ALA A 1 573 ? 0.517 3.106 0.400 1.00 93.88 573 ALA A N 1
ATOM 4062 C CA . ALA A 1 573 ? 0.374 1.667 0.161 1.00 93.88 573 ALA A CA 1
ATOM 4063 C C . ALA A 1 573 ? 0.366 0.841 1.466 1.00 93.88 573 ALA A C 1
ATOM 4065 O O . ALA A 1 573 ? 1.320 0.124 1.785 1.00 93.88 573 ALA A O 1
ATOM 4066 N N . THR A 1 574 ? -0.676 1.015 2.285 1.00 97.44 574 THR A N 1
ATOM 4067 C CA . THR A 1 574 ? -0.780 0.363 3.605 1.00 97.44 574 THR A CA 1
ATOM 4068 C C . THR A 1 574 ? -0.686 -1.158 3.472 1.00 97.44 574 THR A C 1
ATOM 4070 O O . THR A 1 574 ? -1.329 -1.740 2.604 1.00 97.44 574 THR A O 1
ATOM 4073 N N . VAL A 1 575 ? 0.109 -1.794 4.336 1.00 98.19 575 VAL A N 1
ATOM 4074 C CA . VAL A 1 575 ? 0.323 -3.250 4.332 1.00 98.19 575 VAL A CA 1
ATOM 4075 C C . VAL A 1 575 ? -0.516 -3.883 5.436 1.00 98.19 575 VAL A C 1
ATOM 4077 O O . VAL A 1 575 ? -0.477 -3.411 6.569 1.00 98.19 575 VAL A O 1
ATOM 4080 N N . VAL A 1 576 ? -1.243 -4.952 5.124 1.00 98.62 576 VAL A N 1
ATOM 4081 C CA . VAL A 1 576 ? -2.033 -5.736 6.079 1.00 98.62 576 VAL A CA 1
ATOM 4082 C C . VAL A 1 576 ? -1.510 -7.167 6.091 1.00 98.62 576 VAL A C 1
ATOM 4084 O O . VAL A 1 576 ? -1.736 -7.924 5.150 1.00 98.62 576 VAL A O 1
ATOM 4087 N N . ALA A 1 577 ? -0.804 -7.536 7.155 1.00 98.25 577 ALA A N 1
ATOM 4088 C CA . ALA A 1 577 ? -0.267 -8.878 7.356 1.00 98.25 577 ALA A CA 1
ATOM 4089 C C . ALA A 1 577 ? -1.069 -9.608 8.439 1.00 98.25 577 ALA A C 1
ATOM 4091 O O . ALA A 1 577 ? -1.342 -9.039 9.492 1.00 98.25 577 ALA A O 1
ATOM 4092 N N . GLY A 1 578 ? -1.460 -10.855 8.188 1.00 95.31 578 GLY A N 1
ATOM 4093 C CA . GLY A 1 578 ? -2.075 -11.732 9.187 1.00 95.31 578 GLY A CA 1
ATOM 4094 C C . GLY A 1 578 ? -1.080 -12.767 9.721 1.00 95.31 578 GLY A C 1
ATOM 4095 O O . GLY A 1 578 ? -0.004 -12.924 9.144 1.00 95.31 578 GLY A O 1
ATOM 4096 N N . PRO A 1 579 ? -1.424 -13.495 10.799 1.00 86.88 579 PRO A N 1
ATOM 4097 C CA . PRO A 1 579 ? -0.674 -14.690 11.187 1.00 86.88 579 PRO A CA 1
ATOM 4098 C C . PRO A 1 579 ? -0.809 -15.811 10.144 1.00 86.88 579 PRO A C 1
ATOM 4100 O O . PRO A 1 579 ? 0.112 -16.608 9.992 1.00 86.88 579 PRO A O 1
ATOM 4103 N N . ASP A 1 580 ? -1.928 -15.816 9.412 1.00 83.88 580 ASP A N 1
ATOM 4104 C CA . ASP A 1 580 ? -2.279 -16.774 8.371 1.00 83.88 580 ASP A CA 1
ATOM 4105 C C . ASP A 1 580 ? -2.776 -16.046 7.106 1.00 83.88 580 ASP A C 1
ATOM 4107 O O . ASP A 1 580 ? -3.312 -14.933 7.170 1.00 83.88 580 ASP A O 1
ATOM 4111 N N . GLY A 1 581 ? -2.647 -16.710 5.953 1.00 85.69 581 GLY A N 1
ATOM 4112 C CA . GLY A 1 581 ? -3.081 -16.200 4.648 1.00 85.69 581 GLY A CA 1
ATOM 4113 C C . GLY A 1 581 ? -2.117 -15.186 4.010 1.00 85.69 581 GLY A C 1
ATOM 4114 O O . GLY A 1 581 ? -1.106 -14.816 4.604 1.00 85.69 581 GLY A O 1
ATOM 4115 N N . PRO A 1 582 ? -2.398 -14.738 2.771 1.00 91.62 582 PRO A N 1
ATOM 4116 C CA . PRO A 1 582 ? -1.545 -13.773 2.083 1.00 91.62 582 PRO A CA 1
ATOM 4117 C C . PRO A 1 582 ? -1.581 -12.391 2.744 1.00 91.62 582 PRO A C 1
ATOM 4119 O O . PRO A 1 582 ? -2.646 -11.915 3.157 1.00 91.62 582 PRO A O 1
ATOM 4122 N N . THR A 1 583 ? -0.420 -11.733 2.759 1.00 97.38 583 THR A N 1
ATOM 4123 C CA . THR A 1 583 ? -0.268 -10.304 3.056 1.00 97.38 583 THR A CA 1
ATOM 4124 C C . THR A 1 583 ? -0.926 -9.469 1.962 1.00 97.38 583 THR A C 1
ATOM 4126 O O . THR A 1 583 ? -0.757 -9.748 0.772 1.00 97.38 583 THR A O 1
ATOM 4129 N N . LEU A 1 584 ? -1.652 -8.428 2.359 1.00 97.81 584 LEU A N 1
ATOM 4130 C CA . LEU A 1 584 ? -2.426 -7.561 1.474 1.00 97.81 584 LEU A CA 1
ATOM 4131 C C . LEU A 1 584 ? -1.816 -6.156 1.425 1.00 97.81 584 LEU A C 1
ATOM 4133 O O . LEU A 1 584 ? -1.269 -5.671 2.416 1.00 97.81 584 LEU A O 1
ATOM 4137 N N . VAL A 1 585 ? -1.930 -5.483 0.284 1.00 97.69 585 VAL A N 1
ATOM 4138 C CA . VAL A 1 585 ? -1.482 -4.100 0.083 1.00 97.69 585 VAL A CA 1
ATOM 4139 C C . VAL A 1 585 ? -2.664 -3.264 -0.388 1.00 97.69 585 VAL A C 1
ATOM 4141 O O . VAL A 1 585 ? -3.299 -3.584 -1.389 1.00 97.69 585 VAL A O 1
ATOM 4144 N N . ASN A 1 586 ? -2.960 -2.185 0.331 1.00 97.06 586 ASN A N 1
ATOM 4145 C CA . ASN A 1 586 ? -4.022 -1.254 -0.026 1.00 97.06 586 ASN A CA 1
ATOM 4146 C C . ASN A 1 586 ? -3.507 -0.186 -1.006 1.00 97.06 586 ASN A C 1
ATOM 4148 O O . ASN A 1 586 ? -2.651 0.603 -0.596 1.00 97.06 586 ASN A O 1
ATOM 4152 N N . PRO A 1 587 ? -4.032 -0.099 -2.243 1.00 93.88 587 PRO A N 1
ATOM 4153 C CA . PRO A 1 587 ? -3.595 0.900 -3.215 1.00 93.88 587 PRO A CA 1
ATOM 4154 C C . PRO A 1 587 ? -4.221 2.285 -2.999 1.00 93.88 587 PRO A C 1
ATOM 4156 O O . PRO A 1 587 ? -3.743 3.253 -3.582 1.00 93.88 587 PRO A O 1
ATOM 4159 N N . THR A 1 588 ? -5.287 2.400 -2.198 1.00 94.94 588 THR A N 1
ATOM 4160 C CA . THR A 1 588 ? -6.019 3.665 -2.044 1.00 94.94 588 THR A CA 1
ATOM 4161 C C . THR A 1 588 ? -5.349 4.619 -1.059 1.00 94.94 588 THR A C 1
ATOM 4163 O O . THR A 1 588 ? -4.637 4.226 -0.127 1.00 94.94 588 THR A O 1
ATOM 4166 N N . GLY A 1 589 ? -5.638 5.904 -1.231 1.00 93.12 589 GLY A N 1
ATOM 4167 C CA . GLY A 1 589 ? -5.209 6.977 -0.352 1.00 93.12 589 GLY A CA 1
ATOM 4168 C C . GLY A 1 589 ? -4.707 8.196 -1.111 1.00 93.12 589 GLY A C 1
ATOM 4169 O O . GLY A 1 589 ? -4.680 8.279 -2.333 1.00 93.12 589 GLY A O 1
ATOM 4170 N N . THR A 1 590 ? -4.311 9.203 -0.346 1.00 92.31 590 THR A N 1
ATOM 4171 C CA . THR A 1 590 ? -3.728 10.438 -0.868 1.00 92.31 590 THR A CA 1
ATOM 4172 C C . THR A 1 590 ? -2.712 10.965 0.139 1.00 92.31 590 THR A C 1
ATOM 4174 O O . THR A 1 590 ? -2.896 10.746 1.344 1.00 92.31 590 THR A O 1
ATOM 4177 N N . PRO A 1 591 ? -1.681 11.718 -0.290 1.00 91.00 591 PRO A N 1
ATOM 4178 C CA . PRO A 1 591 ? -0.810 12.456 0.625 1.00 91.00 591 PRO A CA 1
ATOM 4179 C C . PRO A 1 591 ? -1.574 13.332 1.629 1.00 91.00 591 PRO A C 1
ATOM 4181 O O . PRO A 1 591 ? -1.073 13.600 2.717 1.00 91.00 591 PRO A O 1
ATOM 4184 N N . GLY A 1 592 ? -2.813 13.725 1.308 1.00 91.12 592 GLY A N 1
ATOM 4185 C CA . GLY A 1 592 ? -3.694 14.453 2.219 1.00 91.12 592 GLY A CA 1
ATOM 4186 C C . GLY A 1 592 ? -3.992 13.737 3.546 1.00 91.12 592 GLY A C 1
ATOM 4187 O O . GLY A 1 592 ? -4.341 14.408 4.514 1.00 91.12 592 GLY A O 1
ATOM 4188 N N . LEU A 1 593 ? -3.805 12.412 3.621 1.00 93.44 593 LEU A N 1
ATOM 4189 C CA . LEU A 1 593 ? -3.919 11.621 4.854 1.00 93.44 593 LEU A CA 1
ATOM 4190 C C . LEU A 1 593 ? -2.746 11.800 5.824 1.00 93.44 593 LEU A C 1
ATOM 4192 O O . LEU A 1 593 ? -2.820 11.326 6.956 1.00 93.44 593 LEU A O 1
ATOM 4196 N N . ALA A 1 594 ? -1.670 12.481 5.419 1.00 90.06 594 ALA A N 1
ATOM 4197 C CA . ALA A 1 594 ? -0.561 12.842 6.299 1.00 90.06 594 ALA A CA 1
ATOM 4198 C C . ALA A 1 594 ? -0.948 14.003 7.240 1.00 90.06 594 ALA A C 1
ATOM 4200 O O . ALA A 1 594 ? -0.288 15.040 7.291 1.00 90.06 594 ALA A O 1
ATOM 4201 N N . SER A 1 595 ? -2.054 13.841 7.968 1.00 87.81 595 SER A N 1
ATOM 4202 C CA . SER A 1 595 ? -2.633 14.821 8.880 1.00 87.81 595 SER A CA 1
ATOM 4203 C C . SER A 1 595 ? -2.970 14.176 10.228 1.00 87.81 595 SER A C 1
ATOM 4205 O O . SER A 1 595 ? -3.263 12.982 10.330 1.00 87.81 595 SER A O 1
ATOM 4207 N N . GLY A 1 596 ? -2.893 14.968 11.301 1.00 89.94 596 GLY A N 1
ATOM 4208 C CA . GLY A 1 596 ? -3.276 14.504 12.632 1.00 89.94 596 GLY A CA 1
ATOM 4209 C C . GLY A 1 596 ? -4.752 14.096 12.667 1.00 89.94 596 GLY A C 1
ATOM 4210 O O . GLY A 1 596 ? -5.606 14.811 12.146 1.00 89.94 596 GLY A O 1
ATOM 4211 N N . GLY A 1 597 ? -5.047 12.953 13.286 1.00 94.31 597 GLY A N 1
ATOM 4212 C CA . GLY A 1 597 ? -6.408 12.435 13.441 1.00 94.31 597 GLY A CA 1
ATOM 4213 C C . GLY A 1 597 ? -6.870 11.451 12.363 1.00 94.31 597 GLY A C 1
ATOM 4214 O O . GLY A 1 597 ? -7.849 10.746 12.583 1.00 94.31 597 GLY A O 1
ATOM 4215 N N . ALA A 1 598 ? -6.172 11.332 11.227 1.00 96.56 598 ALA A N 1
ATOM 4216 C CA . ALA A 1 598 ? -6.531 10.354 10.192 1.00 96.56 598 ALA A CA 1
ATOM 4217 C C . ALA A 1 598 ? -6.467 8.903 10.716 1.00 96.56 598 ALA A C 1
ATOM 4219 O O . ALA A 1 598 ? -7.358 8.099 10.463 1.00 96.56 598 ALA A O 1
ATOM 4220 N N . GLY A 1 599 ? -5.451 8.586 11.527 1.00 97.19 599 GLY A N 1
ATOM 4221 C CA . GLY A 1 599 ? -5.350 7.284 12.198 1.00 97.19 599 GLY A CA 1
ATOM 4222 C C . GLY A 1 599 ? -6.528 6.989 13.134 1.00 97.19 599 GLY A C 1
ATOM 4223 O O . GLY A 1 599 ? -7.019 5.865 13.151 1.00 97.19 599 GLY A O 1
ATOM 4224 N N . ASP A 1 600 ? -7.044 8.005 13.830 1.00 98.44 600 ASP A N 1
ATOM 4225 C CA . ASP A 1 600 ? -8.187 7.847 14.735 1.00 98.44 600 ASP A CA 1
ATOM 4226 C C . ASP A 1 600 ? -9.462 7.489 13.952 1.00 98.44 600 ASP A C 1
ATOM 4228 O O . ASP A 1 600 ? -10.238 6.628 14.367 1.00 98.44 600 ASP A O 1
ATOM 4232 N N . VAL A 1 601 ? -9.650 8.100 12.775 1.00 98.56 601 VAL A N 1
ATOM 4233 C CA . VAL A 1 601 ? -10.741 7.756 11.848 1.00 98.56 601 VAL A CA 1
ATOM 4234 C C . VAL A 1 601 ? -10.609 6.311 11.382 1.00 98.56 601 VAL A C 1
ATOM 4236 O O . VAL A 1 601 ? -11.578 5.560 11.468 1.00 98.56 601 VAL A O 1
ATOM 4239 N N . LEU A 1 602 ? -9.417 5.897 10.940 1.00 98.62 602 LEU A N 1
ATOM 4240 C CA . LEU A 1 602 ? -9.157 4.513 10.535 1.00 98.62 602 LEU A CA 1
ATOM 4241 C C . LEU A 1 602 ? -9.495 3.518 11.658 1.00 98.62 602 LEU A C 1
ATOM 4243 O O . LEU A 1 602 ? -10.150 2.511 11.399 1.00 98.62 602 LEU A O 1
ATOM 4247 N N . THR A 1 603 ? -9.115 3.824 12.899 1.00 98.81 603 THR A N 1
ATOM 4248 C CA . THR A 1 603 ? -9.455 3.025 14.086 1.00 98.81 603 THR A CA 1
ATOM 4249 C C . THR A 1 603 ? -10.964 2.862 14.258 1.00 98.81 603 THR A C 1
ATOM 4251 O O . THR A 1 603 ? -11.440 1.748 14.486 1.00 98.81 603 THR A O 1
ATOM 4254 N N . GLY A 1 604 ? -11.734 3.939 14.089 1.00 98.69 604 GLY A N 1
ATOM 4255 C CA . GLY A 1 604 ? -13.194 3.876 14.123 1.00 98.69 604 GLY A CA 1
ATOM 4256 C C . GLY A 1 604 ? -13.791 3.015 13.008 1.00 98.69 604 GLY A C 1
ATOM 4257 O O . GLY A 1 604 ? -14.657 2.186 13.282 1.00 98.69 604 GLY A O 1
ATOM 4258 N N . VAL A 1 605 ? -13.299 3.160 11.770 1.00 98.69 605 VAL A N 1
ATOM 4259 C CA . VAL A 1 605 ? -13.769 2.367 10.618 1.00 98.69 605 VAL A CA 1
ATOM 4260 C C . VAL A 1 605 ? -13.489 0.879 10.826 1.00 98.69 605 VAL A C 1
ATOM 4262 O O . VAL A 1 605 ? -14.405 0.066 10.737 1.00 98.69 605 VAL A O 1
ATOM 4265 N N . VAL A 1 606 ? -12.246 0.505 11.146 1.00 98.81 606 VAL A N 1
ATOM 4266 C CA . VAL A 1 606 ? -11.889 -0.906 11.362 1.00 98.81 606 VAL A CA 1
ATOM 4267 C C . VAL A 1 606 ? -12.647 -1.471 12.567 1.00 98.81 606 VAL A C 1
ATOM 4269 O O . VAL A 1 606 ? -13.183 -2.573 12.489 1.00 98.81 606 VAL A O 1
ATOM 4272 N N . GLY A 1 607 ? -12.768 -0.705 13.657 1.00 98.69 607 GLY A N 1
ATOM 4273 C CA . GLY A 1 607 ? -13.557 -1.097 14.826 1.00 98.69 607 GLY A CA 1
ATOM 4274 C C . GLY A 1 607 ? -15.026 -1.368 14.490 1.00 98.69 607 GLY A C 1
ATOM 4275 O O . GLY A 1 607 ? -15.593 -2.355 14.961 1.00 98.69 607 GLY A O 1
ATOM 4276 N N . ALA A 1 608 ? -15.639 -0.546 13.634 1.00 98.50 608 ALA A N 1
ATOM 4277 C CA . ALA A 1 608 ? -17.013 -0.757 13.191 1.00 98.50 608 ALA A CA 1
ATOM 4278 C C . ALA A 1 608 ? -17.171 -2.026 12.353 1.00 98.50 608 ALA A C 1
ATOM 4280 O O . ALA A 1 608 ? -18.157 -2.740 12.520 1.00 98.50 608 ALA A O 1
ATOM 4281 N N . LEU A 1 609 ? -16.215 -2.328 11.475 1.00 98.38 609 LEU A N 1
ATOM 4282 C CA . LEU A 1 609 ? -16.235 -3.555 10.674 1.00 98.38 609 LEU A CA 1
ATOM 4283 C C . LEU A 1 609 ? -16.069 -4.804 11.551 1.00 98.38 609 LEU A C 1
ATOM 4285 O O . LEU A 1 609 ? -16.796 -5.780 11.374 1.00 98.38 609 LEU A O 1
ATOM 4289 N N . LEU A 1 610 ? -15.188 -4.751 12.555 1.00 98.56 610 LEU A N 1
ATOM 4290 C CA . LEU A 1 610 ? -15.057 -5.819 13.551 1.00 98.56 610 LEU A CA 1
ATOM 4291 C C . LEU A 1 610 ? -16.359 -6.018 14.341 1.00 98.56 610 LEU A C 1
ATOM 4293 O O . LEU A 1 610 ? -16.786 -7.153 14.542 1.00 98.56 610 LEU A O 1
ATOM 4297 N N . ALA A 1 611 ? -17.022 -4.933 14.758 1.00 98.12 611 ALA A N 1
ATOM 4298 C CA . ALA A 1 611 ? -18.306 -5.007 15.462 1.00 98.12 611 ALA A CA 1
ATOM 4299 C C . ALA A 1 611 ? -19.418 -5.615 14.589 1.00 98.12 611 ALA A C 1
ATOM 4301 O O . ALA A 1 611 ? -20.290 -6.309 15.104 1.00 98.12 611 ALA A O 1
ATOM 4302 N N . GLN A 1 612 ? -19.359 -5.408 13.271 1.00 96.94 612 GLN A N 1
ATOM 4303 C CA . GLN A 1 612 ? -20.263 -6.020 12.292 1.00 96.94 612 GLN A CA 1
ATOM 4304 C C . GLN A 1 612 ? -19.971 -7.509 12.031 1.00 96.94 612 GLN A C 1
ATOM 4306 O O . GLN A 1 612 ? -20.724 -8.153 11.305 1.00 96.94 612 GLN A O 1
ATOM 4311 N N . GLY A 1 613 ? -18.906 -8.068 12.616 1.00 96.25 613 GLY A N 1
ATOM 4312 C CA . GLY A 1 613 ? -18.527 -9.472 12.456 1.00 96.25 613 GLY A CA 1
ATOM 4313 C C . GLY A 1 613 ? -17.643 -9.758 11.241 1.00 96.25 613 GLY A C 1
ATOM 4314 O O . GLY A 1 613 ? -17.461 -10.924 10.892 1.00 96.25 613 GLY A O 1
ATOM 4315 N N . VAL A 1 614 ? -17.078 -8.731 10.596 1.00 96.94 614 VAL A N 1
ATOM 4316 C CA . VAL A 1 614 ? -16.086 -8.920 9.528 1.00 96.94 614 VAL A CA 1
ATOM 4317 C C . VAL A 1 614 ? -14.803 -9.504 10.135 1.00 96.94 614 VAL A C 1
ATOM 4319 O O . VAL A 1 614 ? -14.345 -9.056 11.190 1.00 96.94 614 VAL A O 1
ATOM 4322 N N . GLY A 1 615 ? -14.216 -10.507 9.472 1.00 96.25 615 GLY A N 1
ATOM 4323 C CA . GLY A 1 615 ? -12.960 -11.136 9.895 1.00 96.25 615 GLY A CA 1
ATOM 4324 C C . GLY A 1 615 ? -11.835 -10.113 10.066 1.00 96.25 615 GLY A C 1
ATOM 4325 O O . GLY A 1 615 ? -11.790 -9.113 9.361 1.00 96.25 615 GLY A O 1
ATOM 4326 N N . ALA A 1 616 ? -10.917 -10.318 11.015 1.00 97.44 616 ALA A N 1
ATOM 4327 C CA . ALA A 1 616 ? -9.965 -9.271 11.403 1.00 97.44 616 ALA A CA 1
ATOM 4328 C C . ALA A 1 616 ? -9.039 -8.793 10.275 1.00 97.44 616 ALA A C 1
ATOM 4330 O O . ALA A 1 616 ? -8.734 -7.601 10.196 1.00 97.44 616 ALA A O 1
ATOM 4331 N N . ARG A 1 617 ? -8.607 -9.700 9.392 1.00 97.38 617 ARG A N 1
ATOM 4332 C CA . ARG A 1 617 ? -7.766 -9.348 8.242 1.00 97.38 617 ARG A CA 1
ATOM 4333 C C . ARG A 1 617 ? -8.567 -8.550 7.216 1.00 97.38 617 ARG A C 1
ATOM 4335 O O . ARG A 1 617 ? -8.106 -7.506 6.761 1.00 97.38 617 ARG A O 1
ATOM 4342 N N . GLU A 1 618 ? -9.774 -9.009 6.911 1.00 97.12 618 GLU A N 1
ATOM 4343 C CA . GLU A 1 618 ? -10.699 -8.377 5.974 1.00 97.12 618 GLU A CA 1
ATOM 4344 C C . GLU A 1 618 ? -11.171 -7.013 6.501 1.00 97.12 618 GLU A C 1
ATOM 4346 O O . GLU A 1 618 ? -11.198 -6.046 5.751 1.00 97.12 618 GLU A O 1
ATOM 4351 N N . ALA A 1 619 ? -11.441 -6.883 7.803 1.00 98.06 619 ALA A N 1
ATOM 4352 C CA . ALA A 1 619 ? -11.812 -5.630 8.457 1.00 98.06 619 ALA A CA 1
ATOM 4353 C C . ALA A 1 619 ? -10.671 -4.605 8.410 1.00 98.06 619 ALA A C 1
ATOM 4355 O O . ALA A 1 619 ? -10.903 -3.432 8.121 1.00 98.06 619 ALA A O 1
ATOM 4356 N N . ALA A 1 620 ? -9.430 -5.039 8.655 1.00 98.50 620 ALA A N 1
ATOM 4357 C CA . ALA A 1 620 ? -8.252 -4.186 8.527 1.00 98.50 620 ALA A CA 1
ATOM 4358 C C . ALA A 1 620 ? -8.048 -3.714 7.074 1.00 98.50 620 ALA A C 1
ATOM 4360 O O . ALA A 1 620 ? -7.843 -2.525 6.829 1.00 98.50 620 ALA A O 1
ATOM 4361 N N . ALA A 1 621 ? -8.146 -4.630 6.109 1.00 97.94 621 ALA A N 1
ATOM 4362 C CA . ALA A 1 621 ? -7.982 -4.338 4.688 1.00 97.94 621 ALA A CA 1
ATOM 4363 C C . ALA A 1 621 ? -9.099 -3.436 4.134 1.00 97.94 621 ALA A C 1
ATOM 4365 O O . ALA A 1 621 ? -8.808 -2.392 3.551 1.00 97.94 621 ALA A O 1
ATOM 4366 N N . ALA A 1 622 ? -10.366 -3.780 4.376 1.00 97.75 622 ALA A N 1
ATOM 4367 C CA . ALA A 1 622 ? -11.516 -2.970 3.982 1.00 97.75 622 ALA A CA 1
ATOM 4368 C C . ALA A 1 622 ? -11.514 -1.607 4.678 1.00 97.75 622 ALA A C 1
ATOM 4370 O O . ALA A 1 622 ? -11.798 -0.593 4.045 1.00 97.75 622 ALA A O 1
ATOM 4371 N N . GLY A 1 623 ? -11.135 -1.550 5.958 1.00 98.12 623 GLY A N 1
ATOM 4372 C CA . GLY A 1 623 ? -11.013 -0.289 6.680 1.00 98.12 623 GLY A CA 1
ATOM 4373 C C . GLY A 1 623 ? -9.935 0.620 6.092 1.00 98.12 623 GLY A C 1
ATOM 4374 O O . GLY A 1 623 ? -10.190 1.808 5.898 1.00 98.12 623 GLY A O 1
ATOM 4375 N N . ALA A 1 624 ? -8.767 0.073 5.731 1.00 98.19 624 ALA A N 1
ATOM 4376 C CA . ALA A 1 624 ? -7.727 0.819 5.020 1.00 98.19 624 ALA A CA 1
ATOM 4377 C C . ALA A 1 624 ? -8.221 1.323 3.655 1.00 98.19 624 ALA A C 1
ATOM 4379 O O . ALA A 1 624 ? -8.004 2.492 3.324 1.00 98.19 624 ALA A O 1
ATOM 4380 N N . TRP A 1 625 ? -8.930 0.472 2.906 1.00 97.62 625 TRP A N 1
ATOM 4381 C CA . TRP A 1 625 ? -9.476 0.813 1.595 1.00 97.62 625 TRP A CA 1
ATOM 4382 C C . TRP A 1 625 ? -10.502 1.946 1.677 1.00 97.62 625 TRP A C 1
ATOM 4384 O O . TRP A 1 625 ? -10.338 2.964 1.003 1.00 97.62 625 TRP A O 1
ATOM 4394 N N . LEU A 1 626 ? -11.510 1.812 2.549 1.00 97.75 626 LEU A N 1
ATOM 4395 C CA . LEU A 1 626 ? -12.572 2.803 2.759 1.00 97.75 626 LEU A CA 1
ATOM 4396 C C . LEU A 1 626 ? -11.999 4.135 3.241 1.00 97.75 626 LEU A C 1
ATOM 4398 O O . LEU A 1 626 ? -12.379 5.191 2.740 1.00 97.75 626 LEU A O 1
ATOM 4402 N N . HIS A 1 627 ? -11.052 4.093 4.179 1.00 97.88 627 HIS A N 1
ATOM 4403 C CA . HIS A 1 627 ? -10.373 5.280 4.688 1.00 97.88 627 HIS A CA 1
ATOM 4404 C C . HIS A 1 627 ? -9.562 5.993 3.594 1.00 97.88 627 HIS A C 1
ATOM 4406 O O . HIS A 1 627 ? -9.664 7.212 3.433 1.00 97.88 627 HIS A O 1
ATOM 4412 N N . GLY A 1 628 ? -8.786 5.237 2.809 1.00 97.00 628 GLY A N 1
ATOM 4413 C CA . GLY A 1 628 ? -8.025 5.767 1.681 1.00 97.00 628 GLY A CA 1
ATOM 4414 C C . GLY A 1 628 ? -8.928 6.388 0.617 1.00 97.00 628 GLY A C 1
ATOM 4415 O O . GLY A 1 628 ? -8.711 7.534 0.213 1.00 97.00 628 GLY A O 1
ATOM 4416 N N . ARG A 1 629 ? -9.997 5.682 0.235 1.00 96.31 629 ARG A N 1
ATOM 4417 C CA . ARG A 1 629 ? -10.955 6.148 -0.770 1.00 96.31 629 ARG A CA 1
ATOM 4418 C C . ARG A 1 629 ? -11.735 7.376 -0.307 1.00 96.31 629 ARG A C 1
ATOM 4420 O O . ARG A 1 629 ? -11.888 8.326 -1.071 1.00 96.31 629 ARG A O 1
ATOM 4427 N N . ALA A 1 630 ? -12.164 7.414 0.953 1.00 96.62 630 ALA A N 1
ATOM 4428 C CA . ALA A 1 630 ? -12.821 8.582 1.537 1.00 96.62 630 ALA A CA 1
ATOM 4429 C C . ALA A 1 630 ? -11.937 9.836 1.447 1.00 96.62 630 ALA A C 1
ATOM 4431 O O . ALA A 1 630 ? -12.411 10.919 1.096 1.00 96.62 630 ALA A O 1
ATOM 4432 N N . ALA A 1 631 ? -10.634 9.689 1.699 1.00 96.12 631 ALA A N 1
ATOM 4433 C CA . ALA A 1 631 ? -9.691 10.791 1.573 1.00 96.12 631 ALA A CA 1
ATOM 4434 C C . ALA A 1 631 ? -9.470 11.228 0.120 1.00 96.12 631 ALA A C 1
ATOM 4436 O O . ALA A 1 631 ? -9.367 12.425 -0.137 1.00 96.12 631 ALA A O 1
ATOM 4437 N N . GLU A 1 632 ? -9.431 10.300 -0.838 1.00 94.75 632 GLU A N 1
ATOM 4438 C CA . GLU A 1 632 ? -9.360 10.628 -2.269 1.00 94.75 632 GLU A CA 1
ATOM 4439 C C . GLU A 1 632 ? -10.582 11.418 -2.746 1.00 94.75 632 GLU A C 1
ATOM 4441 O O . GLU A 1 632 ? -10.425 12.418 -3.449 1.00 94.75 632 GLU A O 1
ATOM 4446 N N . LEU A 1 633 ? -11.782 10.999 -2.336 1.00 94.19 633 LEU A N 1
ATOM 4447 C CA . LEU A 1 633 ? -13.039 11.677 -2.656 1.00 94.19 633 LEU A CA 1
ATOM 4448 C C . LEU A 1 633 ? -13.076 13.093 -2.066 1.00 94.19 633 LEU A C 1
ATOM 4450 O O . LEU A 1 633 ? -13.530 14.034 -2.717 1.00 94.19 633 LEU A O 1
ATOM 4454 N N . ALA A 1 634 ? -12.541 13.266 -0.857 1.00 93.62 634 ALA A N 1
ATOM 4455 C CA . ALA A 1 634 ? -12.438 14.568 -0.208 1.00 93.62 634 ALA A CA 1
ATOM 4456 C C . ALA A 1 634 ? -11.312 15.455 -0.780 1.00 93.62 634 ALA A C 1
ATOM 4458 O O . ALA A 1 634 ? -11.403 16.684 -0.699 1.00 93.62 634 ALA A O 1
ATOM 4459 N N . ALA A 1 635 ? -10.258 14.866 -1.361 1.00 89.56 635 ALA A N 1
ATOM 4460 C CA . ALA A 1 635 ? -9.029 15.565 -1.744 1.00 89.56 635 ALA A CA 1
ATOM 4461 C C . ALA A 1 635 ? -9.257 16.715 -2.732 1.00 89.56 635 ALA A C 1
ATOM 4463 O O . ALA A 1 635 ? -8.570 17.727 -2.648 1.00 89.56 635 ALA A O 1
ATOM 4464 N N . GLY A 1 636 ? -10.252 16.619 -3.622 1.00 83.81 636 GLY A N 1
ATOM 4465 C CA . GLY A 1 636 ? -10.558 17.680 -4.593 1.00 83.81 636 GLY A CA 1
ATOM 4466 C C . GLY A 1 636 ? -10.885 19.043 -3.962 1.00 83.81 636 GLY A C 1
ATOM 4467 O O . GLY A 1 636 ? -10.814 20.065 -4.639 1.00 83.81 636 GLY A O 1
ATOM 4468 N N . ARG A 1 637 ? -11.214 19.073 -2.663 1.00 86.94 637 ARG A N 1
ATOM 4469 C CA . ARG A 1 637 ? -11.529 20.291 -1.901 1.00 86.94 637 ARG A CA 1
ATOM 4470 C C . ARG A 1 637 ? -10.309 20.933 -1.232 1.00 86.94 637 ARG A C 1
ATOM 4472 O O . ARG A 1 637 ? -10.427 22.056 -0.745 1.00 86.94 637 ARG A O 1
ATOM 4479 N N . PHE A 1 638 ? -9.163 20.250 -1.182 1.00 87.81 638 PHE A N 1
ATOM 4480 C CA . PHE A 1 638 ? -7.995 20.675 -0.406 1.00 87.81 638 PHE A CA 1
ATOM 4481 C C . PHE A 1 638 ? -6.704 20.542 -1.221 1.00 87.81 638 PHE A C 1
ATOM 4483 O O . PHE A 1 638 ? -6.392 19.484 -1.749 1.00 87.81 638 PHE A O 1
ATOM 4490 N N . GLY A 1 639 ? -5.895 21.604 -1.274 1.00 78.50 639 GLY A N 1
ATOM 4491 C CA . GLY A 1 639 ? -4.585 21.574 -1.945 1.00 78.50 639 GLY A CA 1
ATOM 4492 C C . GLY A 1 639 ? -3.459 20.899 -1.143 1.00 78.50 639 GLY A C 1
ATOM 4493 O O . GLY A 1 639 ? -2.323 20.883 -1.606 1.00 78.50 639 GLY A O 1
ATOM 4494 N N . GLY A 1 640 ? -3.745 20.395 0.063 1.00 85.75 640 GLY A N 1
ATOM 4495 C CA . GLY A 1 640 ? -2.764 19.835 0.999 1.00 85.75 640 GLY A CA 1
ATOM 4496 C C . GLY A 1 640 ? -3.377 18.751 1.889 1.00 85.75 640 GLY A C 1
ATOM 4497 O O . GLY A 1 640 ? -3.986 17.809 1.390 1.00 85.75 640 GLY A O 1
ATOM 4498 N N . ALA A 1 641 ? -3.225 18.875 3.210 1.00 90.81 641 ALA A N 1
ATOM 4499 C CA . ALA A 1 641 ? -3.830 17.948 4.166 1.00 90.81 641 ALA A CA 1
ATOM 4500 C C . ALA A 1 641 ? -5.366 17.943 4.067 1.00 90.81 641 ALA A C 1
ATOM 4502 O O . ALA A 1 641 ? -5.997 19.001 4.035 1.00 90.81 641 ALA A O 1
ATOM 4503 N N . VAL A 1 642 ? -5.964 16.751 4.082 1.00 93.94 642 VAL A N 1
ATOM 4504 C CA . VAL A 1 642 ? -7.411 16.573 4.226 1.00 93.94 642 VAL A CA 1
ATOM 4505 C C . VAL A 1 642 ? -7.713 16.480 5.727 1.00 93.94 642 VAL A C 1
ATOM 4507 O O . VAL A 1 642 ? -7.114 15.643 6.412 1.00 93.94 642 VAL A O 1
ATOM 4510 N N . PRO A 1 643 ? -8.602 17.327 6.280 1.00 96.06 643 PRO A N 1
ATOM 4511 C CA . PRO A 1 643 ? -8.973 17.240 7.688 1.00 96.06 643 PRO A CA 1
ATOM 4512 C C . PRO A 1 643 ? -9.621 15.890 8.015 1.00 96.06 643 PRO A C 1
ATOM 4514 O O . PRO A 1 643 ? -10.519 15.443 7.302 1.00 96.06 643 PRO A O 1
ATOM 4517 N N . ALA A 1 644 ? -9.219 15.267 9.123 1.00 96.44 644 ALA A N 1
ATOM 4518 C CA . ALA A 1 644 ? -9.706 13.943 9.516 1.00 96.44 644 ALA A CA 1
ATOM 4519 C C . ALA A 1 644 ? -11.237 13.877 9.682 1.00 96.44 644 ALA A C 1
ATOM 4521 O O . ALA A 1 644 ? -11.859 12.892 9.296 1.00 96.44 644 ALA A O 1
ATOM 4522 N N . SER A 1 645 ? -11.873 14.944 10.176 1.00 95.50 645 SER A N 1
ATOM 4523 C CA . SER A 1 645 ? -13.338 15.010 10.270 1.00 95.50 645 SER A CA 1
ATOM 4524 C C . SER A 1 645 ? -14.014 14.880 8.903 1.00 95.50 645 SER A C 1
ATOM 4526 O O . SER A 1 645 ? -15.025 14.199 8.783 1.00 95.50 645 SER A O 1
ATOM 4528 N N . VAL A 1 646 ? -13.417 15.471 7.864 1.00 96.06 646 VAL A N 1
ATOM 4529 C CA . VAL A 1 646 ? -13.927 15.390 6.493 1.00 96.06 646 VAL A CA 1
ATOM 4530 C C . VAL A 1 646 ? -13.704 13.992 5.926 1.00 96.06 646 VAL A C 1
ATOM 4532 O O . VAL A 1 646 ? -14.593 13.471 5.260 1.00 96.06 646 VAL A O 1
ATOM 4535 N N . VAL A 1 647 ? -12.569 13.348 6.225 1.00 97.19 647 VAL A N 1
ATOM 4536 C CA . VAL A 1 647 ? -12.361 11.933 5.864 1.00 97.19 647 VAL A CA 1
ATOM 4537 C C . VAL A 1 647 ? -13.465 11.068 6.476 1.00 97.19 647 VAL A C 1
ATOM 4539 O O . VAL A 1 647 ? -14.096 10.308 5.750 1.00 97.19 647 VAL A O 1
ATOM 4542 N N . ALA A 1 648 ? -13.766 11.240 7.769 1.00 96.50 648 ALA A N 1
ATOM 4543 C CA . ALA A 1 648 ? -14.834 10.502 8.449 1.00 96.50 648 ALA A CA 1
ATOM 4544 C C . ALA A 1 648 ? -16.214 10.713 7.796 1.00 96.50 648 ALA A C 1
ATOM 4546 O O . ALA A 1 648 ? -16.960 9.754 7.624 1.00 96.50 648 ALA A O 1
ATOM 4547 N N . GLU A 1 649 ? -16.541 11.941 7.379 1.00 94.25 649 GLU A N 1
ATOM 4548 C CA . GLU A 1 649 ? -17.785 12.253 6.654 1.00 94.25 649 GLU A CA 1
ATOM 4549 C C . GLU A 1 649 ? -17.882 11.547 5.290 1.00 94.25 649 GLU A C 1
ATOM 4551 O O . GLU A 1 649 ? -18.981 11.226 4.840 1.00 94.25 649 GLU A O 1
ATOM 4556 N N . HIS A 1 650 ? -16.749 11.285 4.631 1.00 96.06 650 HIS A N 1
ATOM 4557 C CA . HIS A 1 650 ? -16.710 10.658 3.305 1.00 96.06 650 HIS A CA 1
ATOM 4558 C C . HIS A 1 650 ? -16.635 9.125 3.354 1.00 96.06 650 HIS A C 1
ATOM 4560 O O . HIS A 1 650 ? -16.749 8.494 2.305 1.00 96.06 650 HIS A O 1
ATOM 4566 N N . VAL A 1 651 ? -16.508 8.503 4.534 1.00 96.56 651 VAL A N 1
ATOM 4567 C CA . VAL A 1 651 ? -16.494 7.031 4.669 1.00 96.56 651 VAL A CA 1
ATOM 4568 C C . VAL A 1 651 ? -17.767 6.410 4.093 1.00 96.56 651 VAL A C 1
ATOM 4570 O O . VAL A 1 651 ? -17.683 5.488 3.287 1.00 96.56 651 VAL A O 1
ATOM 4573 N N . GLY A 1 652 ? -18.943 6.958 4.417 1.00 92.50 652 GLY A N 1
ATOM 4574 C CA . GLY A 1 652 ? -20.211 6.449 3.882 1.00 92.50 652 GLY A CA 1
ATOM 4575 C C . GLY A 1 652 ? -20.352 6.638 2.365 1.00 92.50 652 GLY A C 1
ATOM 4576 O O . GLY A 1 652 ? -21.020 5.849 1.700 1.00 92.50 652 GLY A O 1
ATOM 4577 N N . LEU A 1 653 ? -19.699 7.658 1.793 1.00 93.12 653 LEU A N 1
ATOM 4578 C CA . LEU A 1 653 ? -19.645 7.847 0.342 1.00 93.12 653 LEU A CA 1
ATOM 4579 C C . LEU A 1 653 ? -18.744 6.798 -0.320 1.00 93.12 653 LEU A C 1
ATOM 4581 O O . LEU A 1 653 ? -19.139 6.227 -1.333 1.00 93.12 653 LEU A O 1
ATOM 4585 N N . ALA A 1 654 ? -17.578 6.523 0.269 1.00 94.69 654 ALA A N 1
ATOM 4586 C CA . ALA A 1 654 ? -16.671 5.480 -0.199 1.00 94.69 654 ALA A CA 1
ATOM 4587 C C . ALA A 1 654 ? -17.323 4.087 -0.137 1.00 94.69 654 ALA A C 1
ATOM 4589 O O . ALA A 1 654 ? -17.202 3.317 -1.083 1.00 94.69 654 ALA A O 1
ATOM 4590 N N . GLU A 1 655 ? -18.062 3.781 0.935 1.00 92.88 655 GLU A N 1
ATOM 4591 C CA . GLU A 1 655 ? -18.820 2.527 1.054 1.00 92.88 655 GLU A CA 1
ATOM 4592 C C . GLU A 1 655 ? -19.930 2.428 -0.002 1.00 92.88 655 GLU A C 1
ATOM 4594 O O . GLU A 1 655 ? -20.159 1.359 -0.567 1.00 92.88 655 GLU A O 1
ATOM 4599 N N . ARG A 1 656 ? -20.620 3.537 -0.299 1.00 89.69 656 ARG A N 1
ATOM 4600 C CA . ARG A 1 656 ? -21.640 3.550 -1.351 1.00 89.69 656 ARG A CA 1
ATOM 4601 C C . ARG A 1 656 ? -21.031 3.276 -2.724 1.00 89.69 656 ARG A C 1
ATOM 4603 O O . ARG A 1 656 ? -21.548 2.427 -3.436 1.00 89.69 656 ARG A O 1
ATOM 4610 N N . GLU A 1 657 ? -19.933 3.947 -3.064 1.00 88.50 657 GLU A N 1
ATOM 4611 C CA . GLU A 1 657 ? -19.229 3.729 -4.333 1.00 88.50 657 GLU A CA 1
ATOM 4612 C C . GLU A 1 657 ? -18.741 2.281 -4.466 1.00 88.50 657 GLU A C 1
ATOM 4614 O O . GLU A 1 657 ? -18.930 1.658 -5.506 1.00 88.50 657 GLU A O 1
ATOM 4619 N N . LEU A 1 658 ? -18.190 1.722 -3.385 1.00 87.25 658 LEU A N 1
ATOM 4620 C CA . LEU A 1 658 ? -17.776 0.322 -3.319 1.00 87.25 658 LEU A CA 1
ATOM 4621 C C . LEU A 1 658 ? -18.925 -0.646 -3.643 1.00 87.25 658 LEU A C 1
ATOM 4623 O O . LEU A 1 658 ? -18.705 -1.650 -4.309 1.00 87.25 658 LEU A O 1
ATOM 4627 N N . ARG A 1 659 ? -20.146 -0.346 -3.185 1.00 82.81 659 ARG A N 1
ATOM 4628 C CA . ARG A 1 659 ? -21.342 -1.172 -3.428 1.00 82.81 659 ARG A CA 1
ATOM 4629 C C . ARG A 1 659 ? -22.004 -0.936 -4.783 1.00 82.81 659 ARG A C 1
ATOM 4631 O O . ARG A 1 659 ? -22.708 -1.817 -5.251 1.00 82.81 659 ARG A O 1
ATOM 4638 N N . GLU A 1 660 ? -21.847 0.248 -5.369 1.00 79.12 660 GLU A N 1
ATOM 4639 C CA . GLU A 1 660 ? -22.368 0.577 -6.705 1.00 79.12 660 GLU A CA 1
ATOM 4640 C C . GLU A 1 660 ? -21.440 0.075 -7.825 1.00 79.12 660 GLU A C 1
ATOM 4642 O O . GLU A 1 660 ? -21.902 -0.148 -8.941 1.00 79.12 660 GLU A O 1
ATOM 4647 N N . GLY A 1 661 ? -20.142 -0.079 -7.534 1.00 61.62 661 GLY A N 1
ATOM 4648 C CA . GLY A 1 661 ? -19.126 -0.580 -8.464 1.00 61.62 661 GLY A CA 1
ATOM 4649 C C . GLY A 1 661 ? -18.861 -2.090 -8.408 1.00 61.62 661 GLY A C 1
ATOM 4650 O O . GLY A 1 661 ? -18.053 -2.573 -9.201 1.00 61.62 661 GLY A O 1
ATOM 4651 N N . ALA A 1 662 ? -19.501 -2.811 -7.482 1.00 52.81 662 ALA A N 1
ATOM 4652 C CA . ALA A 1 662 ? -19.510 -4.274 -7.392 1.00 52.81 662 ALA A CA 1
ATOM 4653 C C . ALA A 1 662 ? -20.757 -4.841 -8.076 1.00 52.81 662 ALA A C 1
ATOM 4655 O O . ALA A 1 662 ? -20.634 -5.913 -8.712 1.00 52.81 662 ALA A O 1
#

Radius of gyration: 33.78 Å; chains: 1; bounding box: 103×105×106 Å

Secondary structure (DSSP, 8-state):
---------PPP-----------------------SSSSSSSSSSSS-SS---------------------------------------------------------------------------------PPPPPTHHHHTGGG-SS-----EEEE-HHHHHHHHHIIIIIS---HHHHHHHHHHHHHHHHHHHHTT-SEEEEEE-SSHHHHHHHHHHHHHHHTT-EEEEEESS-GGG--HHHHHHHHHHHHTT-EEEE-SS-HHHHHHHHTT-SEEEEES-STT--S---THHHHHHHHHHHT-S-EEEESS-BTB-TT-S---S-----SEEEEESSEEHHHHSTTTHHHH-EEEEE--S--HHHHHHT-SEEE--HHHHHHHSPPPPTT--GGGG-EEEEE---TTTHHHHHHHHHHHHHTT-SEEEEEEEGGGHHHHHHH-TTSEEEEEPB-TTSSB-S-S-HHHHTT-SEEEE-TT--SSHHHHHHHHHHHHH--S-EEE-HHHHHHTTT-GGGGGG-SS-EEE---HHHHHHHHT--HHHHHHTHHHHHHHHHHHHTSEEEE-SSSEEEE-SSS--EEE----GGG-STTHHHHHHHHHHHHHHTT--HHHHHHHHHHHHHHHHHHHHTT-SSPPPHHHHHHHHHHHHHHHHH--